Protein AF-0000000083550111 (afdb_homodimer)

pLDDT: mean 96.03, std 6.28, range [41.84, 98.88]

Foldseek 3Di:
DPQAEEEEQDPDPLVVVLCVVVPHHYDYDHQPDDLPVQLVVCVVVPHAQQVSFAVQQLNSQLRVQQVPAQHKYKGKGKWKDDPRDTFAQDPDLVVLLVLLQVQAQHKIKMWMKMWIDHRNDTDDIDIWMKIWGFHRDDSVRSSVLCVVQVVPQSPPRNSADCVPPRVNGTPDMGTDPVVNSHDPPVVVVVVCVVVPSDDD/DPQAEEEEQDPDPLVVVLCVVVPGHYDYDHQPDDLPVQLVVCVVVPHAQQVSFAVQQLNSQLRVQQVPAQHKYKGKGKWKDDPRDTFDQDPDLVVLLVLLQVQAQHKIKMWMKMWIDHRNDTDDIDIWMKIWGFHRDDSVRSSVLCVVQVVPQSPPRNSADCVPPRVNGTPDMGTDPVVNSHDPPVVVVVVCVVVPSDDD

Organism: NCBI:txid2306993

Structure (mmCIF, N/CA/C/O backbone):
data_AF-0000000083550111-model_v1
#
loop_
_entity.id
_entity.type
_entity.pdbx_description
1 polymer 'Nucleoside triphosphate pyrophosphatase'
#
loop_
_atom_site.group_PDB
_atom_site.id
_atom_site.type_symbol
_atom_site.label_atom_id
_atom_site.label_alt_id
_atom_site.label_comp_id
_atom_site.label_asym_id
_atom_site.label_entity_id
_atom_site.label_seq_id
_atom_site.pdbx_PDB_ins_code
_atom_site.Cartn_x
_atom_site.Cartn_y
_atom_site.Cartn_z
_atom_site.occupancy
_atom_site.B_iso_or_equiv
_atom_site.auth_seq_id
_atom_site.auth_comp_id
_atom_site.auth_asym_id
_atom_site.auth_atom_id
_atom_site.pdbx_PDB_model_num
ATOM 1 N N . MET A 1 1 ? 28.469 7.422 4.16 1 41.84 1 MET A N 1
ATOM 2 C CA . MET A 1 1 ? 27.922 8.617 4.793 1 41.84 1 MET A CA 1
ATOM 3 C C . MET A 1 1 ? 26.719 8.258 5.668 1 41.84 1 MET A C 1
ATOM 5 O O . MET A 1 1 ? 25.938 7.375 5.324 1 41.84 1 MET A O 1
ATOM 9 N N . ALA A 1 2 ? 26.719 8.68 6.848 1 50.91 2 ALA A N 1
ATOM 10 C CA . ALA A 1 2 ? 25.688 8.352 7.8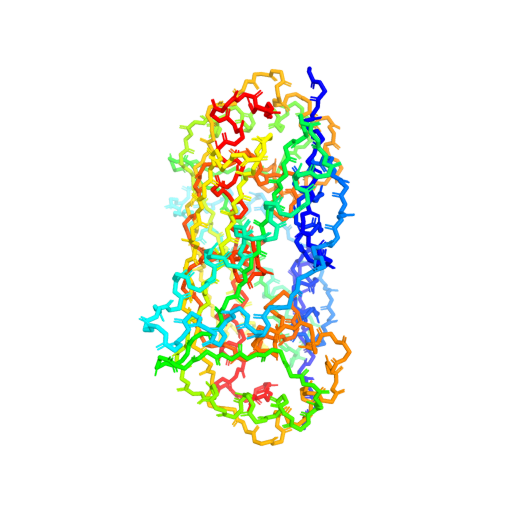2 1 50.91 2 ALA A CA 1
ATOM 11 C C . ALA A 1 2 ? 24.312 8.766 7.316 1 50.91 2 ALA A C 1
ATOM 13 O O . ALA A 1 2 ? 24.172 9.797 6.652 1 50.91 2 ALA A O 1
ATOM 14 N N . GLU A 1 3 ? 23.359 7.945 7.137 1 68.75 3 GLU A N 1
ATOM 15 C CA . GLU A 1 3 ? 22 8.266 6.738 1 68.75 3 GLU A CA 1
ATOM 16 C C . GLU A 1 3 ? 21.438 9.422 7.559 1 68.75 3 GLU A C 1
ATOM 18 O O . GLU A 1 3 ? 21.797 9.586 8.727 1 68.75 3 GLU A O 1
ATOM 23 N N . PRO A 1 4 ? 20.875 10.398 6.852 1 69.25 4 PRO A N 1
ATOM 24 C CA . PRO A 1 4 ? 20.406 11.586 7.574 1 69.25 4 PRO A CA 1
ATOM 25 C C . PRO A 1 4 ? 19.453 11.25 8.711 1 69.25 4 PRO A C 1
ATOM 27 O O . PRO A 1 4 ? 18.672 10.297 8.609 1 69.25 4 PRO A O 1
ATOM 30 N N . ASP A 1 5 ? 19.734 11.961 9.75 1 86.12 5 ASP A N 1
ATOM 31 C CA . ASP A 1 5 ? 18.781 11.938 10.859 1 86.12 5 ASP A CA 1
ATOM 32 C C . ASP A 1 5 ? 17.609 12.883 10.594 1 86.12 5 ASP A C 1
ATOM 34 O O . ASP A 1 5 ? 17.797 14.102 10.523 1 86.12 5 ASP A O 1
ATOM 38 N N . ILE A 1 6 ? 16.484 12.406 10.281 1 95.19 6 ILE A N 1
ATOM 39 C CA . ILE A 1 6 ? 15.297 13.18 9.953 1 95.19 6 ILE A CA 1
ATOM 40 C C . ILE A 1 6 ? 14.469 13.414 11.219 1 95.19 6 ILE A C 1
ATOM 42 O O . ILE A 1 6 ? 14.273 12.492 12.016 1 95.19 6 ILE A O 1
ATOM 46 N N . LEU A 1 7 ? 14.188 14.625 11.445 1 97.69 7 LEU A N 1
ATOM 47 C CA . LEU A 1 7 ? 13.211 14.961 12.484 1 97.69 7 LEU A CA 1
ATOM 48 C C . LEU A 1 7 ? 11.805 15.023 11.906 1 97.69 7 LEU A C 1
ATOM 50 O O . LEU A 1 7 ? 11.516 15.852 11.047 1 97.69 7 LEU A O 1
ATOM 54 N N . LEU A 1 8 ? 10.93 14.117 12.312 1 98.12 8 LEU A N 1
ATOM 55 C CA . LEU A 1 8 ? 9.539 14.07 11.859 1 98.12 8 LEU A CA 1
ATOM 56 C C . LEU A 1 8 ? 8.648 14.898 12.773 1 98.12 8 LEU A C 1
ATOM 58 O O . LEU A 1 8 ? 8.445 14.547 13.938 1 98.12 8 LEU A O 1
ATOM 62 N N . ALA A 1 9 ? 8.094 16 12.266 1 97.88 9 ALA A N 1
ATOM 63 C CA . ALA A 1 9 ? 7.223 16.891 13.023 1 97.88 9 ALA A CA 1
ATOM 64 C C . ALA A 1 9 ? 5.793 16.359 13.055 1 97.88 9 ALA A C 1
ATOM 66 O O . ALA A 1 9 ? 4.867 17.047 12.602 1 97.88 9 ALA A O 1
ATOM 67 N N . SER A 1 10 ? 5.59 15.18 13.531 1 95.44 10 SER A N 1
ATOM 68 C CA . SER A 1 10 ? 4.312 14.477 13.547 1 95.44 10 SER A CA 1
ATOM 69 C C . SER A 1 10 ? 4.246 13.477 14.695 1 95.44 10 SER A C 1
ATOM 71 O O . SER A 1 10 ? 5.27 12.898 15.078 1 95.44 10 SER A O 1
ATOM 73 N N . SER A 1 11 ? 3.096 13.312 15.266 1 92.19 11 SER A N 1
ATOM 74 C CA . SER A 1 11 ? 2.863 12.25 16.234 1 92.19 11 SER A CA 1
ATOM 75 C C . SER A 1 11 ? 2.291 11.008 15.57 1 92.19 11 SER A C 1
ATOM 77 O O . SER A 1 11 ? 1.971 10.023 16.234 1 92.19 11 SER A O 1
ATOM 79 N N . SER A 1 12 ? 2.131 11.078 14.258 1 93.62 12 SER A N 1
ATOM 80 C CA . SER A 1 12 ? 1.523 9.969 13.523 1 93.62 12 SER A CA 1
ATOM 81 C C . SER A 1 12 ? 2.42 8.742 13.547 1 93.62 12 SER A C 1
ATOM 83 O O . SER A 1 12 ? 3.521 8.758 12.992 1 93.62 12 SER A O 1
ATOM 85 N N . GLU A 1 13 ? 1.919 7.668 14.062 1 94.5 13 GLU A N 1
ATOM 86 C CA . GLU A 1 13 ? 2.672 6.422 14.125 1 94.5 13 GLU A CA 1
ATOM 87 C C . GLU A 1 13 ? 2.895 5.84 12.734 1 94.5 13 GLU A C 1
ATOM 89 O O . GLU A 1 13 ? 3.965 5.305 12.438 1 94.5 13 GLU A O 1
ATOM 94 N N . ILE A 1 14 ? 1.907 5.953 11.883 1 96.44 14 ILE A N 1
ATOM 95 C CA . ILE A 1 14 ? 2 5.363 10.547 1 96.44 14 ILE A CA 1
ATOM 96 C C . ILE A 1 14 ? 3.029 6.129 9.719 1 96.44 14 ILE A C 1
ATOM 98 O O . ILE A 1 14 ? 3.777 5.531 8.945 1 96.44 14 ILE A O 1
ATOM 102 N N . ARG A 1 15 ? 3.129 7.414 9.812 1 97.44 15 ARG A N 1
ATOM 103 C CA . ARG A 1 15 ? 4.133 8.188 9.094 1 97.44 15 ARG A CA 1
ATOM 104 C C . ARG A 1 15 ? 5.543 7.797 9.523 1 97.44 15 ARG A C 1
ATOM 106 O O . ARG A 1 15 ? 6.422 7.594 8.688 1 97.44 15 ARG A O 1
ATOM 113 N N . ALA A 1 16 ? 5.711 7.668 10.805 1 97.31 16 ALA A N 1
ATOM 114 C CA . ALA A 1 16 ? 7.004 7.234 11.328 1 97.31 16 ALA A CA 1
ATOM 115 C C . ALA A 1 16 ? 7.348 5.828 10.844 1 97.31 16 ALA A C 1
ATOM 117 O O . ALA A 1 16 ? 8.477 5.574 10.414 1 97.31 16 ALA A O 1
ATOM 118 N N . LYS A 1 17 ? 6.391 4.957 10.922 1 97.25 17 LYS A N 1
ATOM 119 C CA . LYS A 1 17 ? 6.594 3.57 10.508 1 97.25 17 LYS A CA 1
ATOM 120 C C . LYS A 1 17 ? 7.004 3.486 9.039 1 97.25 17 LYS A C 1
ATOM 122 O O . LYS A 1 17 ? 7.918 2.738 8.688 1 97.25 17 LYS A O 1
ATOM 127 N N . LEU A 1 18 ? 6.316 4.23 8.156 1 97.88 18 LEU A N 1
ATOM 128 C CA . LEU A 1 18 ? 6.637 4.238 6.73 1 97.88 18 LEU A CA 1
ATOM 129 C C . LEU A 1 18 ? 8.086 4.637 6.504 1 97.88 18 LEU A C 1
ATOM 131 O O . LEU A 1 18 ? 8.797 4.008 5.711 1 97.88 18 LEU A O 1
ATOM 135 N N . LEU A 1 19 ? 8.547 5.664 7.223 1 97.69 19 LEU A N 1
ATOM 136 C CA . LEU A 1 19 ? 9.906 6.164 7.074 1 97.69 19 LEU A CA 1
ATOM 137 C C . LEU A 1 19 ? 10.922 5.156 7.605 1 97.69 19 LEU A C 1
ATOM 139 O O . LEU A 1 19 ? 11.938 4.895 6.961 1 97.69 19 LEU A O 1
ATOM 143 N N . ARG A 1 20 ? 10.617 4.559 8.734 1 97.19 20 ARG A N 1
ATOM 144 C CA . ARG A 1 20 ? 11.516 3.564 9.312 1 97.19 20 ARG A CA 1
ATOM 145 C C . ARG A 1 20 ? 11.594 2.32 8.43 1 97.19 20 ARG A C 1
ATOM 147 O O . ARG A 1 20 ? 12.68 1.779 8.211 1 97.19 20 ARG A O 1
ATOM 154 N N . ASP A 1 21 ? 10.445 1.881 7.98 1 97.06 21 ASP A N 1
ATOM 155 C CA . ASP A 1 21 ? 10.406 0.717 7.102 1 97.06 21 ASP A CA 1
ATOM 156 C C . ASP A 1 21 ? 11.242 0.957 5.844 1 97.06 21 ASP A C 1
ATOM 158 O O . ASP A 1 21 ? 11.836 0.024 5.297 1 97.06 21 ASP A O 1
ATOM 162 N N . ALA A 1 22 ? 11.289 2.186 5.395 1 96.44 22 ALA A N 1
ATOM 163 C CA . ALA A 1 22 ? 12.062 2.551 4.211 1 96.44 22 ALA A CA 1
ATOM 164 C C . ALA A 1 22 ? 13.555 2.609 4.527 1 96.44 22 ALA A C 1
ATOM 166 O O . ALA A 1 22 ? 14.375 2.869 3.645 1 96.44 22 ALA A O 1
ATOM 167 N N . GLY A 1 23 ? 13.922 2.436 5.781 1 94.56 23 GLY A N 1
ATOM 168 C CA . GLY A 1 23 ? 15.32 2.357 6.164 1 94.56 23 GLY A CA 1
ATOM 169 C C . GLY A 1 23 ? 15.883 3.684 6.641 1 94.56 23 GLY A C 1
ATOM 170 O O . GLY A 1 23 ? 17.109 3.861 6.695 1 94.56 23 GLY A O 1
ATOM 171 N N . LEU A 1 24 ? 15.047 4.613 6.965 1 95.94 24 LEU A N 1
ATOM 172 C CA . LEU A 1 24 ? 15.516 5.918 7.418 1 95.94 24 LEU A CA 1
ATOM 173 C C . LEU A 1 24 ? 15.609 5.965 8.938 1 95.94 24 LEU A C 1
ATOM 175 O O . LEU A 1 24 ? 14.797 5.352 9.633 1 95.94 24 LEU A O 1
ATOM 179 N N . SER A 1 25 ? 16.594 6.645 9.383 1 94.25 25 SER A N 1
ATOM 180 C CA . SER A 1 25 ? 16.703 6.984 10.797 1 94.25 25 SER A CA 1
ATOM 181 C C . SER A 1 25 ? 15.961 8.273 11.109 1 94.25 25 SER A C 1
ATOM 183 O O . SER A 1 25 ? 16.125 9.281 10.414 1 94.25 25 SER A O 1
ATOM 185 N N . LEU A 1 26 ? 15.055 8.172 12.141 1 94.75 26 LEU A N 1
ATOM 186 C CA . LEU A 1 26 ? 14.312 9.383 12.43 1 94.75 26 LEU A CA 1
ATOM 187 C C . LEU A 1 26 ? 13.961 9.461 13.914 1 94.75 26 LEU A C 1
ATOM 189 O O . LEU A 1 26 ? 13.992 8.453 14.617 1 94.75 26 LEU A O 1
ATOM 193 N N . ARG A 1 27 ? 13.773 10.688 14.32 1 95.25 27 ARG A N 1
ATOM 194 C CA . ARG A 1 27 ? 13.141 11 15.594 1 95.25 27 ARG A CA 1
ATOM 195 C C . ARG A 1 27 ? 11.852 11.781 15.391 1 95.25 27 ARG A C 1
ATOM 197 O O . ARG A 1 27 ? 11.781 12.656 14.523 1 95.25 27 ARG A O 1
ATOM 204 N N . ALA A 1 28 ? 10.836 11.414 16.141 1 96.19 28 ALA A N 1
ATOM 205 C CA . ALA A 1 28 ? 9.555 12.102 16.016 1 96.19 28 ALA A CA 1
ATOM 206 C C . ALA A 1 28 ? 9.383 13.141 17.125 1 96.19 28 ALA A C 1
ATOM 208 O O . ALA A 1 28 ? 9.734 12.891 18.281 1 96.19 28 ALA A O 1
ATOM 209 N N . GLU A 1 29 ? 8.984 14.273 16.781 1 95.75 29 GLU A N 1
ATOM 210 C CA . GLU A 1 29 ? 8.641 15.359 17.688 1 95.75 29 GLU A CA 1
ATOM 211 C C . GLU A 1 29 ? 7.355 16.062 17.25 1 95.75 29 GLU A C 1
ATOM 213 O O . GLU A 1 29 ? 7.344 16.781 16.25 1 95.75 29 GLU A O 1
ATOM 218 N N . PRO A 1 30 ? 6.258 15.82 17.938 1 94.25 30 PRO A N 1
ATOM 219 C CA . PRO A 1 30 ? 5.004 16.469 17.547 1 94.25 30 PRO A CA 1
ATOM 220 C C . PRO A 1 30 ? 5.098 18 17.562 1 94.25 30 PRO A C 1
ATOM 222 O O . PRO A 1 30 ? 5.766 18.562 18.438 1 94.25 30 PRO A O 1
ATOM 225 N N . ALA A 1 31 ? 4.312 18.516 16.516 1 88.38 31 ALA A N 1
ATOM 226 C CA . ALA A 1 31 ? 4.219 19.969 16.453 1 88.38 31 ALA A CA 1
ATOM 227 C C . ALA A 1 31 ? 3.082 20.484 17.328 1 88.38 31 ALA A C 1
ATOM 229 O O . ALA A 1 31 ? 1.97 19.953 17.297 1 88.38 31 ALA A O 1
ATOM 230 N N . ARG A 1 32 ? 3.199 20.984 18.438 1 88.88 32 ARG A N 1
ATOM 231 C CA . ARG A 1 32 ? 2.184 21.516 19.328 1 88.88 32 ARG A CA 1
ATOM 232 C C . ARG A 1 32 ? 1.549 22.781 18.75 1 88.88 32 ARG A C 1
ATOM 234 O O . ARG A 1 32 ? 1.808 23.891 19.219 1 88.88 32 ARG A O 1
ATOM 241 N N . ILE A 1 33 ? 0.686 22.531 17.719 1 93.94 33 ILE A N 1
ATOM 242 C CA . ILE A 1 33 ? -0.039 23.656 17.141 1 93.94 33 ILE A CA 1
ATOM 243 C C . ILE A 1 33 ? -1.542 23.391 17.219 1 93.94 33 ILE A C 1
ATOM 245 O O . ILE A 1 33 ? -1.974 22.266 17.453 1 93.94 33 ILE A O 1
ATOM 249 N N . ASP A 1 34 ? -2.344 24.469 17.094 1 95.19 34 ASP A N 1
ATOM 250 C CA . ASP A 1 34 ? -3.799 24.359 17.047 1 95.19 34 ASP A CA 1
ATOM 251 C C . ASP A 1 34 ? -4.285 24.156 15.617 1 95.19 34 ASP A C 1
ATOM 253 O O . ASP A 1 34 ? -4.676 25.125 14.953 1 95.19 34 ASP A O 1
ATOM 257 N N . GLU A 1 35 ? -4.32 22.891 15.148 1 94.06 35 GLU A N 1
ATOM 258 C CA . GLU A 1 35 ? -4.633 22.562 13.758 1 94.06 35 GLU A CA 1
ATOM 259 C C . GLU A 1 35 ? -6.031 23.047 13.375 1 94.06 35 GLU A C 1
ATOM 261 O O . GLU A 1 35 ? -6.242 23.531 12.266 1 94.06 35 GLU A O 1
ATOM 266 N N . GLU A 1 36 ? -6.93 22.922 14.32 1 93 36 GLU A N 1
ATOM 267 C CA . GLU A 1 36 ? -8.312 23.297 14.055 1 93 36 GLU A CA 1
ATOM 268 C C . GLU A 1 36 ? -8.445 24.797 13.805 1 93 36 GLU A C 1
ATOM 270 O O . GLU A 1 36 ? -9.109 25.219 12.852 1 93 36 GLU A O 1
ATOM 275 N N . MET A 1 37 ? -7.84 25.516 14.625 1 95.31 37 MET A N 1
ATOM 276 C CA . MET A 1 37 ? -7.879 26.969 14.484 1 95.31 37 MET A CA 1
ATOM 277 C C . MET A 1 37 ? -7.25 27.406 13.164 1 95.31 37 MET A C 1
ATOM 279 O O . MET A 1 37 ? -7.797 28.266 12.461 1 95.31 37 MET A O 1
ATOM 283 N N . ILE A 1 38 ? -6.16 26.828 12.828 1 96.19 38 ILE A N 1
ATOM 284 C CA . ILE A 1 38 ? -5.457 27.156 11.594 1 96.19 38 ILE A CA 1
ATOM 285 C C . ILE A 1 38 ? -6.32 26.781 10.391 1 96.19 38 ILE A C 1
ATOM 287 O O . ILE A 1 38 ? -6.504 27.594 9.469 1 96.19 38 ILE A O 1
ATOM 291 N N . ARG A 1 39 ? -6.867 25.656 10.406 1 95.5 39 ARG A N 1
ATOM 292 C CA . ARG A 1 39 ? -7.73 25.172 9.336 1 95.5 39 ARG A CA 1
ATOM 293 C C . ARG A 1 39 ? -8.93 26.109 9.141 1 95.5 39 ARG A C 1
ATOM 295 O O . ARG A 1 39 ? -9.234 26.516 8.016 1 95.5 39 ARG A O 1
ATOM 302 N N . ASP A 1 40 ? -9.547 26.438 10.211 1 95.38 40 ASP A N 1
ATOM 303 C CA . ASP A 1 40 ? -10.727 27.297 10.156 1 95.38 40 ASP A CA 1
ATOM 304 C C . ASP A 1 40 ? -10.383 28.656 9.562 1 95.38 40 ASP A C 1
ATOM 306 O O . ASP A 1 40 ? -11.141 29.203 8.75 1 95.38 40 ASP A O 1
ATOM 310 N N . ALA A 1 41 ? -9.305 29.156 10.008 1 96.88 41 ALA A N 1
ATOM 311 C CA . ALA A 1 41 ? -8.867 30.453 9.492 1 96.88 41 ALA A CA 1
ATOM 312 C C . ALA A 1 41 ? -8.609 30.391 7.988 1 96.88 41 ALA A C 1
ATOM 314 O O . ALA A 1 41 ? -9.023 31.281 7.238 1 96.88 41 ALA A O 1
ATOM 315 N N . LEU A 1 42 ? -7.938 29.344 7.543 1 97.19 42 LEU A N 1
ATOM 316 C CA . LEU A 1 42 ? -7.637 29.156 6.125 1 97.19 42 LEU A CA 1
ATOM 317 C C . LEU A 1 42 ? -8.922 29.031 5.309 1 97.19 42 LEU A C 1
ATOM 319 O O . LEU A 1 42 ? -9.047 29.641 4.246 1 97.19 42 LEU A O 1
ATOM 323 N N . LEU A 1 43 ? -9.812 28.281 5.832 1 95.31 43 LEU A N 1
ATOM 324 C CA . LEU A 1 43 ? -11.078 28.078 5.137 1 95.31 43 LEU A CA 1
ATOM 325 C C . LEU A 1 43 ? -11.867 29.375 5.055 1 95.31 43 LEU A C 1
ATOM 327 O O . LEU A 1 43 ? -12.492 29.656 4.031 1 95.31 43 LEU A O 1
ATOM 331 N N . ALA A 1 44 ? -11.867 30.141 6.133 1 96.19 44 ALA A N 1
ATOM 332 C CA . ALA A 1 44 ? -12.547 31.422 6.16 1 96.19 44 ALA A CA 1
ATOM 333 C C . ALA A 1 44 ? -11.984 32.375 5.102 1 96.19 44 ALA A C 1
ATOM 335 O O . ALA A 1 44 ? -12.703 33.219 4.559 1 96.19 44 ALA A O 1
ATOM 336 N N . GLU A 1 45 ? -10.781 32.188 4.758 1 97.25 45 GLU A N 1
ATOM 337 C CA . GLU A 1 45 ? -10.109 33 3.768 1 97.25 45 GLU A CA 1
ATOM 338 C C . GLU A 1 45 ? -10.266 32.438 2.365 1 97.25 45 GLU A C 1
ATOM 340 O O . GLU A 1 45 ? -9.711 32.969 1.402 1 97.25 45 GLU A O 1
ATOM 345 N N . GLY A 1 46 ? -10.898 31.328 2.246 1 95.56 46 GLY A N 1
ATOM 346 C CA . GLY A 1 46 ? -11.203 30.734 0.949 1 95.56 46 GLY A CA 1
ATOM 347 C C . GLY A 1 46 ? -10.125 29.781 0.457 1 95.56 46 GLY A C 1
ATOM 348 O O . GLY A 1 46 ? -10.031 29.516 -0.742 1 95.56 46 GLY A O 1
ATOM 349 N N . ALA A 1 47 ? -9.312 29.312 1.385 1 96.5 47 ALA A N 1
ATOM 350 C CA . ALA A 1 47 ? -8.266 28.375 0.987 1 96.5 47 ALA A CA 1
ATOM 351 C C . ALA A 1 47 ? -8.867 27.062 0.503 1 96.5 47 ALA A C 1
ATOM 353 O O . ALA A 1 47 ? -9.844 26.562 1.078 1 96.5 47 ALA A O 1
ATOM 354 N N . ASN A 1 48 ? -8.375 26.531 -0.61 1 96.94 48 ASN A N 1
ATOM 355 C CA . ASN A 1 48 ? -8.805 25.203 -1.051 1 96.94 48 ASN A CA 1
ATOM 356 C C . ASN A 1 48 ? -8.164 24.094 -0.223 1 96.94 48 ASN A C 1
ATOM 358 O O . ASN A 1 48 ? -7.199 24.344 0.508 1 96.94 48 ASN A O 1
ATOM 362 N N . PRO A 1 49 ? -8.656 22.906 -0.277 1 97.38 49 PRO A N 1
ATOM 363 C CA . PRO A 1 49 ? -8.18 21.781 0.548 1 97.38 49 PRO A CA 1
ATOM 364 C C . PRO A 1 49 ? -6.684 21.516 0.368 1 97.38 49 PRO A C 1
ATOM 366 O O . PRO A 1 49 ? -5.992 21.188 1.335 1 97.38 49 PRO A O 1
ATOM 369 N N . ARG A 1 50 ? -6.215 21.625 -0.801 1 97.88 50 ARG A N 1
ATOM 370 C CA . ARG A 1 50 ? -4.797 21.422 -1.082 1 97.88 50 ARG A CA 1
ATOM 371 C C . ARG A 1 50 ? -3.938 22.406 -0.297 1 97.88 50 ARG A C 1
ATOM 373 O O . ARG A 1 50 ? -2.943 22.016 0.321 1 97.88 50 ARG A O 1
ATOM 380 N N . ASP A 1 51 ? -4.32 23.656 -0.299 1 98 51 ASP A N 1
ATOM 381 C CA . ASP A 1 51 ? -3.6 24.703 0.426 1 98 51 ASP A CA 1
ATOM 382 C C . ASP A 1 51 ? -3.676 24.469 1.935 1 98 51 ASP A C 1
ATOM 384 O O . ASP A 1 51 ? -2.719 24.75 2.658 1 98 51 ASP A O 1
ATOM 388 N N . VAL A 1 52 ? -4.793 24.016 2.4 1 98.25 52 VAL A N 1
ATOM 389 C CA . VAL A 1 52 ? -4.957 23.734 3.822 1 98.25 52 VAL A CA 1
ATOM 390 C C . VAL A 1 52 ? -3.959 22.672 4.254 1 98.25 52 VAL A C 1
ATOM 392 O O . VAL A 1 52 ? -3.213 22.859 5.219 1 98.25 52 VAL A O 1
ATOM 395 N N . ALA A 1 53 ? -3.902 21.562 3.5 1 98.31 53 ALA A N 1
ATOM 396 C CA . ALA A 1 53 ? -2.977 20.484 3.82 1 98.31 53 ALA A CA 1
ATOM 397 C C . ALA A 1 53 ? -1.532 20.969 3.809 1 98.31 53 ALA A C 1
ATOM 399 O O . ALA A 1 53 ? -0.767 20.688 4.734 1 98.31 53 ALA A O 1
ATOM 400 N N . ASP A 1 54 ? -1.184 21.672 2.779 1 98.69 54 ASP A N 1
ATOM 401 C CA . ASP A 1 54 ? 0.175 22.188 2.6 1 98.69 54 ASP A CA 1
ATOM 402 C C . ASP A 1 54 ? 0.568 23.125 3.736 1 98.69 54 ASP A C 1
ATOM 404 O O . ASP A 1 54 ? 1.652 23 4.309 1 98.69 54 ASP A O 1
ATOM 408 N N . THR A 1 55 ? -0.351 24.047 4.07 1 98.56 55 THR A N 1
ATOM 409 C CA . THR A 1 55 ? -0.072 25.031 5.105 1 98.56 55 THR A CA 1
ATOM 410 C C . THR A 1 55 ? 0.087 24.359 6.465 1 98.56 55 THR A C 1
ATOM 412 O O . THR A 1 55 ? 0.999 24.703 7.227 1 98.56 55 THR A O 1
ATOM 415 N N . LEU A 1 56 ? -0.731 23.469 6.77 1 98.19 56 LEU A N 1
ATOM 416 C CA . LEU A 1 56 ? -0.633 22.75 8.039 1 98.19 56 LEU A CA 1
ATOM 417 C C . LEU A 1 56 ? 0.677 21.984 8.133 1 98.19 56 LEU A C 1
ATOM 419 O O . LEU A 1 56 ? 1.347 22 9.172 1 98.19 56 LEU A O 1
ATOM 423 N N . ALA A 1 57 ? 1.052 21.266 7.051 1 98.5 57 ALA A N 1
ATOM 424 C CA . ALA A 1 57 ? 2.338 20.578 7.016 1 98.5 57 ALA A CA 1
ATOM 425 C C . ALA A 1 57 ? 3.49 21.547 7.242 1 98.5 57 ALA A C 1
ATOM 427 O O . ALA A 1 57 ? 4.406 21.266 8.023 1 98.5 57 ALA A O 1
ATOM 428 N N . GLU A 1 58 ? 3.412 22.656 6.57 1 98.62 58 GLU A N 1
ATOM 429 C CA . GLU A 1 58 ? 4.441 23.688 6.676 1 98.62 58 GLU A CA 1
ATOM 430 C C . GLU A 1 58 ? 4.559 24.203 8.109 1 98.62 58 GLU A C 1
ATOM 432 O O . GLU A 1 58 ? 5.668 24.312 8.641 1 98.62 58 GLU A O 1
ATOM 437 N N . MET A 1 59 ? 3.465 24.516 8.727 1 98.12 59 MET A N 1
ATOM 438 C CA . MET A 1 59 ? 3.463 25.094 10.07 1 98.12 59 MET A CA 1
ATOM 439 C C . MET A 1 59 ? 4.031 24.109 11.086 1 98.12 59 MET A C 1
ATOM 441 O O . MET A 1 59 ? 4.781 24.5 11.977 1 98.12 59 MET A O 1
ATOM 445 N N . LYS A 1 60 ? 3.717 22.859 10.898 1 98.19 60 LYS A N 1
ATOM 446 C CA . LYS A 1 60 ? 4.277 21.828 11.773 1 98.19 60 LYS A CA 1
ATOM 447 C C . LYS A 1 60 ? 5.793 21.75 11.633 1 98.19 60 LYS A C 1
ATOM 449 O O . LYS A 1 60 ? 6.52 21.766 12.625 1 98.19 60 LYS A O 1
ATOM 454 N N . ALA A 1 61 ? 6.254 21.672 10.422 1 98.31 61 ALA A N 1
ATOM 455 C CA . ALA A 1 61 ? 7.688 21.594 10.156 1 98.31 61 ALA A CA 1
ATOM 456 C C . ALA A 1 61 ? 8.414 22.828 10.672 1 98.31 61 ALA A C 1
ATOM 458 O O . ALA A 1 61 ? 9.477 22.719 11.289 1 98.31 61 ALA A O 1
ATOM 459 N N . ALA A 1 62 ? 7.836 24 10.43 1 97.94 62 ALA A N 1
ATOM 460 C CA . ALA A 1 62 ? 8.445 25.266 10.828 1 97.94 62 ALA A CA 1
ATOM 461 C C . ALA A 1 62 ? 8.633 25.328 12.336 1 97.94 62 ALA A C 1
ATOM 463 O O . ALA A 1 62 ? 9.703 25.703 12.828 1 97.94 62 ALA A O 1
ATOM 464 N N . LYS A 1 63 ? 7.598 24.984 13.039 1 97.31 63 LYS A N 1
ATOM 465 C CA . LYS A 1 63 ? 7.617 25.047 14.5 1 97.31 63 LYS A CA 1
ATOM 466 C C . LYS A 1 63 ? 8.711 24.172 15.078 1 97.31 63 LYS A C 1
ATOM 468 O O . LYS A 1 63 ? 9.492 24.609 15.922 1 97.31 63 LYS A O 1
ATOM 473 N N . VAL A 1 64 ? 8.805 22.938 14.633 1 97.25 64 VAL A N 1
ATOM 474 C CA . VAL A 1 64 ? 9.766 21.969 15.156 1 97.25 64 VAL A CA 1
ATOM 475 C C . VAL A 1 64 ? 11.18 22.344 14.695 1 97.25 64 VAL A C 1
ATOM 477 O O . VAL A 1 64 ? 12.133 22.234 15.469 1 97.25 64 VAL A O 1
ATOM 480 N N . SER A 1 65 ? 11.32 22.766 13.43 1 97 65 SER A N 1
ATOM 481 C CA . SER A 1 65 ? 12.609 23.156 12.875 1 97 65 SER A CA 1
ATOM 482 C C . SER A 1 65 ? 13.219 24.312 13.672 1 97 65 SER A C 1
ATOM 484 O O . SER A 1 65 ? 14.43 24.344 13.906 1 97 65 SER A O 1
ATOM 486 N N . ALA A 1 66 ? 12.422 25.281 14.094 1 96.06 66 ALA A N 1
ATOM 487 C CA . ALA A 1 66 ? 12.875 26.469 14.828 1 96.06 66 ALA A CA 1
ATOM 488 C C . ALA A 1 66 ? 13.586 26.062 16.125 1 96.06 66 ALA A C 1
ATOM 490 O O . ALA A 1 66 ? 14.523 26.734 16.562 1 96.06 66 ALA A O 1
ATOM 491 N N . ARG A 1 67 ? 13.242 24.953 16.703 1 95.12 67 ARG A N 1
ATOM 492 C CA . ARG A 1 67 ? 13.812 24.484 17.953 1 95.12 67 ARG A CA 1
ATOM 493 C C . ARG A 1 67 ? 14.984 23.531 17.719 1 95.12 67 ARG A C 1
ATOM 495 O O . ARG A 1 67 ? 15.672 23.141 18.656 1 95.12 67 ARG A O 1
ATOM 502 N N . ASN A 1 68 ? 15.18 23.203 16.484 1 95.44 68 ASN A N 1
ATOM 503 C CA . ASN A 1 68 ? 16.203 22.234 16.125 1 95.44 68 ASN A CA 1
ATOM 504 C C . ASN A 1 68 ? 17.047 22.719 14.953 1 95.44 68 ASN A C 1
ATOM 506 O O . ASN A 1 68 ? 17.047 22.094 13.883 1 95.44 68 ASN A O 1
ATOM 510 N N . PRO A 1 69 ? 17.859 23.766 15.164 1 93.62 69 PRO A N 1
ATOM 511 C CA . PRO A 1 69 ? 18.672 24.312 14.07 1 93.62 69 PRO A CA 1
ATOM 512 C C . PRO A 1 69 ? 19.609 23.281 13.445 1 93.62 69 PRO A C 1
ATOM 514 O O . PRO A 1 69 ? 20.172 22.453 14.156 1 93.62 69 PRO A O 1
ATOM 517 N N . GLY A 1 70 ? 19.641 23.234 12.086 1 93.06 70 GLY A N 1
ATOM 518 C CA . GLY A 1 70 ? 20.578 22.391 11.352 1 93.06 70 GLY A CA 1
ATOM 519 C C . GLY A 1 70 ? 20.016 21.016 11.023 1 93.06 70 GLY A C 1
ATOM 520 O O . GLY A 1 70 ? 20.547 20.312 10.18 1 93.06 70 GLY A O 1
ATOM 521 N N . VAL A 1 71 ? 18.906 20.719 11.664 1 94.88 71 VAL A N 1
ATOM 522 C CA . VAL A 1 71 ? 18.359 19.375 11.492 1 94.88 71 VAL A CA 1
ATOM 523 C C . VAL A 1 71 ? 17.281 19.391 10.414 1 94.88 71 VAL A C 1
ATOM 525 O O . VAL A 1 71 ? 16.453 20.312 10.359 1 94.88 71 VAL A O 1
ATOM 528 N N . MET A 1 72 ? 17.344 18.469 9.461 1 96.62 72 MET A N 1
ATOM 529 C CA . MET A 1 72 ? 16.281 18.312 8.477 1 96.62 72 MET A CA 1
ATOM 530 C C . MET A 1 72 ? 14.969 17.891 9.141 1 96.62 72 MET A C 1
ATOM 532 O O . MET A 1 72 ? 14.906 16.844 9.781 1 96.62 72 MET A O 1
ATOM 536 N N . THR A 1 73 ? 13.992 18.75 9.008 1 98.25 73 THR A N 1
ATOM 537 C CA . THR A 1 73 ? 12.711 18.531 9.672 1 98.25 73 THR A CA 1
ATOM 538 C C . THR A 1 73 ? 11.602 18.312 8.641 1 98.25 73 THR A C 1
ATOM 540 O O . THR A 1 73 ? 11.398 19.141 7.758 1 98.25 73 THR A O 1
ATOM 543 N N . LEU A 1 74 ? 10.922 17.172 8.758 1 98.62 74 LEU A N 1
ATOM 544 C CA . LEU A 1 74 ? 9.82 16.828 7.871 1 98.62 74 LEU A CA 1
ATOM 545 C C . LEU A 1 74 ? 8.477 17.031 8.562 1 98.62 74 LEU A C 1
ATOM 547 O O . LEU A 1 74 ? 8.219 16.453 9.617 1 98.62 74 LEU A O 1
ATOM 551 N N . GLY A 1 75 ? 7.68 17.922 8.055 1 98.56 75 GLY A N 1
ATOM 552 C CA . GLY A 1 75 ? 6.277 18.047 8.43 1 98.56 75 GLY A CA 1
ATOM 553 C C . GLY A 1 75 ? 5.332 17.422 7.43 1 98.56 75 GLY A C 1
ATOM 554 O O . GLY A 1 75 ? 5.625 17.375 6.234 1 98.56 75 GLY A O 1
ATOM 555 N N . ALA A 1 76 ? 4.164 16.969 7.918 1 98.31 76 ALA A N 1
ATOM 556 C CA . ALA A 1 76 ? 3.148 16.359 7.059 1 98.31 76 ALA A CA 1
ATOM 557 C C . ALA A 1 76 ? 1.748 16.578 7.625 1 98.31 76 ALA A C 1
ATOM 559 O O . ALA A 1 76 ? 1.583 16.781 8.828 1 98.31 76 ALA A O 1
ATOM 560 N N . ASP A 1 77 ? 0.808 16.578 6.746 1 97.75 77 ASP A N 1
ATOM 561 C CA . ASP A 1 77 ? -0.606 16.672 7.098 1 97.75 77 ASP A CA 1
ATOM 562 C C . ASP A 1 77 ? -1.482 16.094 5.988 1 97.75 77 ASP A C 1
ATOM 564 O O . ASP A 1 77 ? -1.039 15.953 4.844 1 97.75 77 ASP A O 1
ATOM 568 N N . GLN A 1 78 ? -2.586 15.68 6.363 1 98.06 78 GLN A N 1
ATOM 569 C CA . GLN A 1 78 ? -3.512 15.094 5.402 1 98.06 78 GLN A CA 1
ATOM 570 C C . GLN A 1 78 ? -4.926 15.625 5.605 1 98.06 78 GLN A C 1
ATOM 572 O O . GLN A 1 78 ? -5.41 15.703 6.734 1 98.06 78 GLN A O 1
ATOM 577 N N . VAL A 1 79 ? -5.539 15.953 4.496 1 97.81 79 VAL A N 1
ATOM 578 C CA . VAL A 1 79 ? -6.902 16.469 4.48 1 97.81 79 VAL A CA 1
ATOM 579 C C . VAL A 1 79 ? -7.801 15.547 3.662 1 97.81 79 VAL A C 1
ATOM 581 O O . VAL A 1 79 ? -7.402 15.07 2.598 1 97.81 79 VAL A O 1
ATOM 584 N N . LEU A 1 80 ? -8.961 15.234 4.227 1 98.62 80 LEU A N 1
ATOM 585 C CA . LEU A 1 80 ? -10.008 14.562 3.467 1 98.62 80 LEU A CA 1
ATOM 586 C C . LEU A 1 80 ? -11.047 15.555 2.957 1 98.62 80 LEU A C 1
ATOM 588 O O . LEU A 1 80 ? -11.57 16.359 3.73 1 98.62 80 LEU A O 1
ATOM 592 N N . GLU A 1 81 ? -11.273 15.484 1.692 1 98.31 81 GLU A N 1
ATOM 593 C CA . GLU A 1 81 ? -12.195 16.438 1.063 1 98.31 81 GLU A CA 1
ATOM 594 C C . GLU A 1 81 ? -13.297 15.703 0.303 1 98.31 81 GLU A C 1
ATOM 596 O O . GLU A 1 81 ? -13.023 14.766 -0.446 1 98.31 81 GLU A O 1
ATOM 601 N N . LEU A 1 82 ? -14.516 16.047 0.555 1 98.31 82 LEU A N 1
ATOM 602 C CA . LEU A 1 82 ? -15.68 15.602 -0.197 1 98.31 82 LEU A CA 1
ATOM 603 C C . LEU A 1 82 ? -16.516 16.797 -0.645 1 98.31 82 LEU A C 1
ATOM 605 O O . LEU A 1 82 ? -17.141 17.469 0.181 1 98.31 82 LEU A O 1
ATOM 609 N N . LYS A 1 83 ? -16.516 17.047 -1.912 1 94.75 83 LYS A N 1
ATOM 610 C CA . LYS A 1 83 ? -17.312 18.125 -2.479 1 94.75 83 LYS A CA 1
ATOM 611 C C . LYS A 1 83 ? -17.031 19.453 -1.772 1 94.75 83 LYS A C 1
ATOM 613 O O . LYS A 1 83 ? -17.953 20.156 -1.369 1 94.75 83 LYS A O 1
ATOM 618 N N . GLY A 1 84 ? -15.812 19.688 -1.523 1 91 84 GLY A N 1
ATOM 619 C CA . GLY A 1 84 ? -15.398 20.953 -0.948 1 91 84 GLY A CA 1
ATOM 620 C C . GLY A 1 84 ? -15.398 20.953 0.569 1 91 84 GLY A C 1
ATOM 621 O O . GLY A 1 84 ? -14.836 21.844 1.197 1 91 84 GLY A O 1
ATOM 622 N N . ARG A 1 85 ? -15.977 19.969 1.113 1 93.75 85 ARG A N 1
ATOM 623 C CA . ARG A 1 85 ? -16.016 19.844 2.566 1 93.75 85 ARG A CA 1
ATOM 624 C C . ARG A 1 85 ? -14.789 19.109 3.086 1 93.75 85 ARG A C 1
ATOM 626 O O . ARG A 1 85 ? -14.398 18.062 2.543 1 93.75 85 ARG A O 1
ATOM 633 N N . ILE A 1 86 ? -14.188 19.672 4.16 1 96.62 86 ILE A N 1
ATOM 634 C CA . ILE A 1 86 ? -13.047 19.031 4.816 1 96.62 86 ILE A CA 1
ATOM 635 C C . ILE A 1 86 ? -13.508 18.328 6.086 1 96.62 86 ILE A C 1
ATOM 637 O O . ILE A 1 86 ? -14.297 18.891 6.859 1 96.62 86 ILE A O 1
ATOM 641 N N . PHE A 1 87 ? -13.023 17.141 6.246 1 96.38 87 PHE A N 1
ATOM 642 C CA . PHE A 1 87 ? -13.398 16.344 7.406 1 96.38 87 PHE A CA 1
ATOM 643 C C . PHE A 1 87 ? -12.305 16.375 8.469 1 96.38 87 PHE A C 1
ATOM 645 O O . PHE A 1 87 ? -11.117 16.359 8.141 1 96.38 87 PHE A O 1
ATOM 652 N N . SER A 1 88 ? -12.688 16.453 9.727 1 94.44 88 SER A N 1
ATOM 653 C CA . SER A 1 88 ? -11.766 16.297 10.852 1 94.44 88 SER A CA 1
ATOM 654 C C . SER A 1 88 ? -11.797 14.875 11.398 1 94.44 88 SER A C 1
ATOM 656 O O . SER A 1 88 ? -12.688 14.094 11.055 1 94.44 88 SER A O 1
ATOM 658 N N . LYS A 1 89 ? -10.781 14.602 12.211 1 96.19 89 LYS A N 1
ATOM 659 C CA . LYS A 1 89 ? -10.828 13.328 12.93 1 96.19 89 LYS A CA 1
ATOM 660 C C . LYS A 1 89 ? -12.047 13.25 13.844 1 96.19 89 LYS A C 1
ATOM 662 O O . LYS A 1 89 ? -12.422 14.242 14.469 1 96.19 89 LYS A O 1
ATOM 667 N N . PRO A 1 90 ? -12.625 12.008 13.859 1 97.81 90 PRO A N 1
ATOM 668 C CA . PRO A 1 90 ? -13.805 11.883 14.727 1 97.81 90 PRO A CA 1
ATOM 669 C C . PRO A 1 90 ? -13.453 11.93 16.219 1 97.81 90 PRO A C 1
ATOM 671 O O . PRO A 1 90 ? -12.422 11.391 16.625 1 97.81 90 PRO A O 1
ATOM 674 N N . GLU A 1 91 ? -14.297 12.5 17 1 97.19 91 GLU A N 1
ATOM 675 C CA . GLU A 1 91 ? -14.094 12.57 18.438 1 97.19 91 GLU A CA 1
ATOM 676 C C . GLU A 1 91 ? -14.82 11.445 19.156 1 97.19 91 GLU A C 1
ATOM 678 O O . GLU A 1 91 ? -14.523 11.148 20.312 1 97.19 91 GLU A O 1
ATOM 683 N N . THR A 1 92 ? -15.875 10.922 18.547 1 98.44 92 THR A N 1
ATOM 684 C CA . THR A 1 92 ? -16.688 9.852 19.109 1 98.44 92 THR A CA 1
ATOM 685 C C . THR A 1 92 ? -17.031 8.812 18.047 1 98.44 92 THR A C 1
ATOM 687 O O . THR A 1 92 ? -16.953 9.094 16.859 1 98.44 92 THR A O 1
ATOM 690 N N . PRO A 1 93 ? -17.375 7.613 18.516 1 98.62 93 PRO A N 1
ATOM 691 C CA . PRO A 1 93 ? -17.828 6.613 17.547 1 98.62 93 PRO A CA 1
ATOM 692 C C . PRO A 1 93 ? -19.016 7.102 16.703 1 98.62 93 PRO A C 1
ATOM 694 O O . PRO A 1 93 ? -19.094 6.789 15.516 1 98.62 93 PRO A O 1
ATOM 697 N N . GLU A 1 94 ? -19.891 7.871 17.328 1 98.56 94 GLU A N 1
ATOM 698 C CA . GLU A 1 94 ? -21.062 8.383 16.609 1 98.56 94 GLU A CA 1
ATOM 699 C C . GLU A 1 94 ? -20.641 9.305 15.469 1 98.56 94 GLU A C 1
ATOM 701 O O . GLU A 1 94 ? -21.219 9.25 14.383 1 98.56 94 GLU A O 1
ATOM 706 N N . GLN A 1 95 ? -19.688 10.086 15.688 1 98.5 95 GLN A N 1
ATOM 707 C CA . GLN A 1 95 ? -19.188 10.961 14.641 1 98.5 95 GLN A CA 1
ATOM 708 C C . GLN A 1 95 ? -18.547 10.164 13.508 1 98.5 95 GLN A C 1
ATOM 710 O O . GLN A 1 95 ? -18.656 10.531 12.336 1 98.5 95 GLN A O 1
ATOM 715 N N . ALA A 1 96 ? -17.844 9.117 13.906 1 98.81 96 ALA A N 1
ATOM 716 C CA . ALA A 1 96 ? -17.25 8.242 12.891 1 98.81 96 ALA A CA 1
ATOM 717 C C . ALA A 1 96 ? -18.312 7.641 11.992 1 98.81 96 ALA A C 1
ATOM 719 O O . ALA A 1 96 ? -18.156 7.582 10.773 1 98.81 96 ALA A O 1
ATOM 720 N N . VAL A 1 97 ? -19.391 7.223 12.609 1 98.81 97 VAL A N 1
ATOM 721 C CA . VAL A 1 97 ? -20.516 6.668 11.867 1 98.81 97 VAL A CA 1
ATOM 722 C C . VAL A 1 97 ? -21.062 7.715 10.898 1 98.81 97 VAL A C 1
ATOM 724 O O . VAL A 1 97 ? -21.312 7.418 9.727 1 98.81 97 VAL A O 1
ATOM 727 N N . GLU A 1 98 ? -21.188 8.906 11.359 1 98.5 98 GLU A N 1
ATOM 728 C CA . GLU A 1 98 ? -21.672 9.992 10.516 1 98.5 98 GLU A CA 1
ATOM 729 C C . GLU A 1 98 ? -20.719 10.234 9.336 1 98.5 98 GLU A C 1
ATOM 731 O O . GLU A 1 98 ? -21.172 10.438 8.211 1 98.5 98 GLU A O 1
ATOM 736 N N . HIS A 1 99 ? -19.453 10.266 9.617 1 98.62 99 HIS A N 1
ATOM 737 C CA . HIS A 1 99 ? -18.469 10.445 8.562 1 98.62 99 HIS A CA 1
ATOM 738 C C . HIS A 1 99 ? -18.594 9.367 7.492 1 98.62 99 HIS A C 1
ATOM 740 O O . HIS A 1 99 ? -18.672 9.68 6.301 1 98.62 99 HIS A O 1
ATOM 746 N N . LEU A 1 100 ? -18.672 8.117 7.945 1 98.75 100 LEU A N 1
ATOM 747 C CA . LEU A 1 100 ? -18.719 7 7.004 1 98.75 100 LEU A CA 1
ATOM 748 C C . LEU A 1 100 ? -20.031 7.008 6.211 1 98.75 100 LEU A C 1
ATOM 750 O O . LEU A 1 100 ? -20.047 6.637 5.035 1 98.75 100 LEU A O 1
ATOM 754 N N . HIS A 1 101 ? -21.078 7.484 6.828 1 98.62 101 HIS A N 1
ATOM 755 C CA . HIS A 1 101 ? -22.344 7.652 6.098 1 98.62 101 HIS A CA 1
ATOM 756 C C . HIS A 1 101 ? -22.203 8.695 4.992 1 98.62 101 HIS A C 1
ATOM 758 O O . HIS A 1 101 ? -22.688 8.5 3.879 1 98.62 101 HIS A O 1
ATOM 764 N N . ALA A 1 102 ? -21.562 9.727 5.336 1 98.56 102 ALA A N 1
ATOM 765 C CA . ALA A 1 102 ? -21.391 10.805 4.367 1 98.56 102 ALA A CA 1
ATOM 766 C C . ALA A 1 102 ? -20.531 10.344 3.186 1 98.56 102 ALA A C 1
ATOM 768 O O . ALA A 1 102 ? -20.75 10.789 2.053 1 98.56 102 ALA A O 1
ATOM 769 N N . LEU A 1 103 ? -19.625 9.453 3.41 1 98.69 103 LEU A N 1
ATOM 770 C CA . LEU A 1 103 ? -18.672 9 2.395 1 98.69 103 LEU A CA 1
ATOM 771 C C . LEU A 1 103 ? -19.234 7.816 1.615 1 98.69 103 LEU A C 1
ATOM 773 O O . LEU A 1 103 ? -18.781 7.523 0.508 1 98.69 103 LEU A O 1
ATOM 777 N N . SER A 1 104 ? -20.234 7.184 2.143 1 98.69 104 SER A N 1
ATOM 778 C CA . SER A 1 104 ? -20.812 5.961 1.582 1 98.69 104 SER A CA 1
ATOM 779 C C . SER A 1 104 ? -21.312 6.188 0.159 1 98.69 104 SER A C 1
ATOM 781 O O . SER A 1 104 ? -22.062 7.129 -0.098 1 98.69 104 SER A O 1
ATOM 783 N N . GLY A 1 105 ? -20.828 5.355 -0.762 1 98.38 105 GLY A N 1
ATOM 784 C CA . GLY A 1 105 ? -21.281 5.391 -2.143 1 98.38 105 GLY A CA 1
ATOM 785 C C . GLY A 1 105 ? -20.703 6.555 -2.93 1 98.38 105 GLY A C 1
ATOM 786 O O . GLY A 1 105 ? -21.172 6.852 -4.035 1 98.38 105 GLY A O 1
ATOM 787 N N . ARG A 1 106 ? -19.703 7.219 -2.424 1 98.69 106 ARG A N 1
ATOM 788 C CA . ARG A 1 106 ? -19.188 8.422 -3.061 1 98.69 106 ARG A CA 1
ATOM 789 C C . ARG A 1 106 ? -17.672 8.336 -3.23 1 98.69 106 ARG A C 1
ATOM 791 O O . ARG A 1 106 ? -17.016 7.457 -2.662 1 98.69 106 ARG A O 1
ATOM 798 N N . THR A 1 107 ? -17.172 9.148 -4.113 1 98.81 107 THR A N 1
ATOM 799 C CA . THR A 1 107 ? -15.734 9.344 -4.27 1 98.81 107 THR A CA 1
ATOM 800 C C . THR A 1 107 ? -15.273 10.594 -3.523 1 98.81 107 THR A C 1
ATOM 802 O O . THR A 1 107 ? -15.867 11.664 -3.674 1 98.81 107 THR A O 1
ATOM 805 N N . HIS A 1 108 ? -14.32 10.438 -2.684 1 98.88 108 HIS A N 1
ATOM 806 C CA . HIS A 1 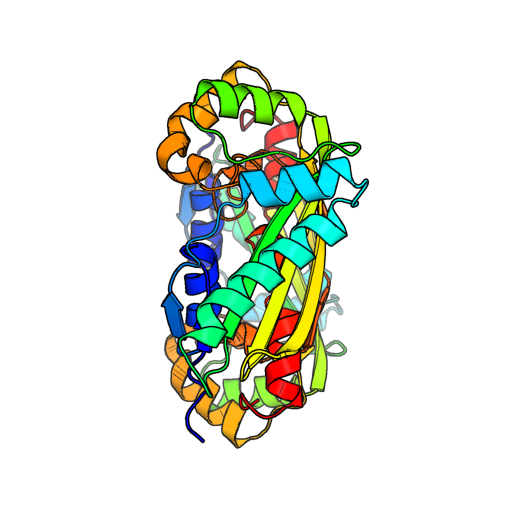108 ? -13.688 11.555 -1.993 1 98.88 108 HIS A CA 1
ATOM 807 C C . HIS A 1 108 ? -12.195 11.617 -2.281 1 98.88 108 HIS A C 1
ATOM 809 O O . HIS A 1 108 ? -11.656 10.75 -2.971 1 98.88 108 HIS A O 1
ATOM 815 N N . ARG A 1 109 ? -11.547 12.664 -1.807 1 98.69 109 ARG A N 1
ATOM 816 C CA . ARG A 1 109 ? -10.125 12.852 -2.068 1 98.69 109 ARG A CA 1
ATOM 817 C C . ARG A 1 109 ? -9.336 12.961 -0.767 1 98.69 109 ARG A C 1
ATOM 819 O O . ARG A 1 109 ? -9.797 13.594 0.189 1 98.69 109 ARG A O 1
ATOM 826 N N . LEU A 1 110 ? -8.242 12.344 -0.755 1 98.75 110 LEU A N 1
ATOM 827 C CA . LEU A 1 110 ? -7.223 12.602 0.258 1 98.75 110 LEU A CA 1
ATOM 828 C C . LEU A 1 110 ? -6.082 13.438 -0.315 1 98.75 110 LEU A C 1
ATOM 830 O O . LEU A 1 110 ? -5.555 13.133 -1.386 1 98.75 110 LEU A O 1
ATOM 834 N N . LEU A 1 111 ? -5.773 14.523 0.326 1 98.69 111 LEU A N 1
ATOM 835 C CA . LEU A 1 111 ? -4.609 15.352 0.03 1 98.69 111 LEU A CA 1
ATOM 836 C C . LEU A 1 111 ? -3.557 15.219 1.123 1 98.69 111 LEU A C 1
ATOM 838 O O . LEU A 1 111 ? -3.785 15.633 2.264 1 98.69 111 LEU A O 1
ATOM 842 N N . SER A 1 112 ? -2.428 14.617 0.811 1 98.62 112 SER A N 1
ATOM 843 C CA . SER A 1 112 ? -1.339 14.406 1.759 1 98.62 112 SER A CA 1
ATOM 844 C C . SER A 1 112 ? -0.146 15.305 1.438 1 98.62 112 SER A C 1
ATOM 846 O O . SER A 1 112 ? 0.499 15.133 0.4 1 98.62 112 SER A O 1
ATOM 848 N N . ALA A 1 113 ? 0.144 16.172 2.344 1 98.75 113 ALA A N 1
ATOM 849 C CA . ALA A 1 113 ? 1.214 17.141 2.133 1 98.75 113 ALA A CA 1
ATOM 850 C C . ALA A 1 113 ? 2.441 16.797 2.971 1 98.75 113 ALA A C 1
ATOM 852 O O . ALA A 1 113 ? 2.318 16.25 4.066 1 98.75 113 ALA A O 1
ATOM 853 N N . ALA A 1 114 ? 3.578 17.078 2.434 1 98.88 114 ALA A N 1
ATOM 854 C CA . ALA A 1 114 ? 4.859 16.984 3.129 1 98.88 114 ALA A CA 1
ATOM 855 C C . ALA A 1 114 ? 5.742 18.188 2.826 1 98.88 114 ALA A C 1
ATOM 857 O O . ALA A 1 114 ? 5.82 18.641 1.68 1 98.88 114 ALA A O 1
ATOM 858 N N . VAL A 1 115 ? 6.328 18.719 3.836 1 98.81 115 VAL A N 1
ATOM 859 C CA . VAL A 1 115 ? 7.227 19.859 3.709 1 98.81 115 VAL A CA 1
ATOM 860 C C . VAL A 1 115 ? 8.5 19.609 4.516 1 98.81 115 VAL A C 1
ATOM 862 O O . VAL A 1 115 ? 8.438 19.156 5.66 1 98.81 115 VAL A O 1
ATOM 865 N N . VAL A 1 116 ? 9.617 19.875 3.934 1 98.62 116 VAL A N 1
ATOM 866 C CA . VAL A 1 116 ? 10.891 19.75 4.645 1 98.62 116 VAL A CA 1
ATOM 867 C C . VAL A 1 116 ? 11.453 21.141 4.949 1 98.62 116 VAL A C 1
ATOM 869 O O . VAL A 1 116 ? 11.484 22.016 4.074 1 98.62 116 VAL A O 1
ATOM 872 N N . PHE A 1 117 ? 11.844 21.297 6.168 1 98.12 117 PHE A N 1
ATOM 873 C CA . PHE A 1 117 ? 12.492 22.516 6.617 1 98.12 117 PHE A CA 1
ATOM 874 C C . PHE A 1 117 ? 13.938 22.25 7.023 1 98.12 117 PHE A C 1
ATOM 876 O O . PHE A 1 117 ? 14.25 21.172 7.531 1 98.12 117 PHE A O 1
ATOM 883 N N . ARG A 1 118 ? 14.68 23.172 6.746 1 94.88 118 ARG A N 1
ATOM 884 C CA . ARG A 1 118 ? 16 23.266 7.363 1 94.88 118 ARG A CA 1
ATOM 885 C C . ARG A 1 118 ? 16.312 24.703 7.758 1 94.88 118 ARG A C 1
ATOM 887 O O . ARG A 1 118 ? 16.109 25.625 6.961 1 94.88 118 ARG A O 1
ATOM 894 N N . ASP A 1 119 ? 16.719 24.891 8.977 1 93.12 119 ASP A N 1
ATOM 895 C CA . ASP A 1 119 ? 17.094 26.203 9.508 1 93.12 119 ASP A CA 1
ATOM 896 C C . ASP A 1 119 ? 16 27.234 9.258 1 93.12 119 ASP A C 1
ATOM 898 O O . ASP A 1 119 ? 16.281 28.328 8.758 1 93.12 119 ASP A O 1
ATOM 902 N N . GLY A 1 120 ? 14.828 26.766 9.492 1 89.75 120 GLY A N 1
ATOM 903 C CA . GLY A 1 120 ? 13.688 27.656 9.477 1 89.75 120 GLY A CA 1
ATOM 904 C C . GLY A 1 120 ? 13.219 28 8.07 1 89.75 120 GLY A C 1
ATOM 905 O O . GLY A 1 120 ? 12.336 28.844 7.887 1 89.75 120 GLY A O 1
ATOM 906 N N . THR A 1 121 ? 13.75 27.375 7.062 1 96.06 121 THR A N 1
ATOM 907 C CA . THR A 1 121 ? 13.367 27.609 5.676 1 96.06 121 THR A CA 1
ATOM 908 C C . THR A 1 121 ? 12.859 26.328 5.027 1 96.06 121 THR A C 1
ATOM 910 O O . THR A 1 121 ? 13.453 25.266 5.203 1 96.06 121 THR A O 1
ATOM 913 N N . PRO A 1 122 ? 11.703 26.469 4.328 1 98.31 122 PRO A N 1
ATOM 914 C CA . PRO A 1 122 ? 11.289 25.281 3.568 1 98.31 122 PRO A CA 1
ATOM 915 C C . PRO A 1 122 ? 12.211 24.984 2.389 1 98.31 122 PRO A C 1
ATOM 917 O O . PRO A 1 122 ? 12.531 25.891 1.606 1 98.31 122 PRO A O 1
ATOM 920 N N . ILE A 1 123 ? 12.617 23.734 2.219 1 97.94 123 ILE A N 1
ATOM 921 C CA . ILE A 1 123 ? 13.578 23.422 1.164 1 97.94 123 ILE A CA 1
ATOM 922 C C . ILE A 1 123 ? 12.969 22.406 0.206 1 97.94 123 ILE A C 1
ATOM 924 O O . ILE A 1 123 ? 13.547 22.109 -0.849 1 97.94 123 ILE A O 1
ATOM 928 N N . TRP A 1 124 ? 11.766 21.875 0.508 1 98.62 124 TRP A N 1
ATOM 929 C CA . TRP A 1 124 ? 11.047 20.953 -0.357 1 98.62 124 TRP A CA 1
ATOM 930 C C . TRP A 1 124 ? 9.586 20.828 0.073 1 98.62 124 TRP A C 1
ATOM 932 O O . TRP A 1 124 ? 9.273 20.953 1.259 1 98.62 124 TRP A O 1
ATOM 942 N N . ARG A 1 125 ? 8.703 20.656 -0.816 1 98.69 125 ARG A N 1
ATOM 943 C CA . ARG A 1 125 ? 7.301 20.375 -0.515 1 98.69 125 ARG A CA 1
ATOM 944 C C . ARG A 1 125 ? 6.664 19.516 -1.601 1 98.69 125 ARG A C 1
ATOM 946 O O . ARG A 1 125 ? 7.105 19.531 -2.752 1 98.69 125 ARG A O 1
ATOM 953 N N . HIS A 1 126 ? 5.703 18.797 -1.254 1 98.81 126 HIS A N 1
ATOM 954 C CA . HIS A 1 126 ? 4.926 17.953 -2.16 1 98.81 126 HIS A CA 1
ATOM 955 C C . HIS A 1 126 ? 3.531 17.688 -1.605 1 98.81 126 HIS A C 1
ATOM 957 O O . HIS A 1 126 ? 3.365 17.5 -0.397 1 98.81 126 HIS A O 1
ATOM 963 N N . VAL A 1 127 ? 2.535 17.734 -2.486 1 98.81 127 VAL A N 1
ATOM 964 C CA . VAL A 1 127 ? 1.188 17.328 -2.111 1 98.81 127 VAL A CA 1
ATOM 965 C C . VAL A 1 127 ? 0.724 16.188 -3.029 1 98.81 127 VAL A C 1
ATOM 967 O O . VAL A 1 127 ? 0.659 16.359 -4.25 1 98.81 127 VAL A O 1
ATOM 970 N N . GLY A 1 128 ? 0.528 15.023 -2.43 1 98.44 128 GLY A N 1
ATOM 971 C CA . GLY A 1 128 ? -0.079 13.922 -3.154 1 98.44 128 GLY A CA 1
ATOM 972 C C . GLY A 1 128 ? -1.593 13.898 -3.053 1 98.44 128 GLY A C 1
ATOM 973 O O . GLY A 1 128 ? -2.156 14.305 -2.033 1 98.44 128 GLY A O 1
ATOM 974 N N . GLU A 1 129 ? -2.203 13.461 -4.145 1 98.25 129 GLU A N 1
ATOM 975 C CA . GLU A 1 129 ? -3.658 13.344 -4.172 1 98.25 129 GLU A CA 1
ATOM 976 C C . GLU A 1 129 ? -4.094 11.93 -4.539 1 98.25 129 GLU A C 1
ATOM 978 O O . GLU A 1 129 ? -3.52 11.312 -5.438 1 98.25 129 GLU A O 1
ATOM 983 N N . VAL A 1 130 ? -5.074 11.438 -3.766 1 98.62 130 VAL A N 1
ATOM 984 C CA . VAL A 1 130 ? -5.656 10.125 -4.027 1 98.62 130 VAL A CA 1
ATOM 985 C C . VAL A 1 130 ? -7.18 10.242 -4.07 1 98.62 130 VAL A C 1
ATOM 987 O O . VAL A 1 130 ? -7.781 10.938 -3.248 1 98.62 130 VAL A O 1
ATOM 990 N N . ARG A 1 131 ? -7.793 9.578 -4.984 1 98.75 131 ARG A N 1
ATOM 991 C CA . ARG A 1 131 ? -9.25 9.469 -5.066 1 98.75 131 ARG A CA 1
ATOM 992 C C . ARG A 1 131 ? -9.711 8.078 -4.637 1 98.75 131 ARG A C 1
ATOM 994 O O . ARG A 1 131 ? -9.219 7.07 -5.141 1 98.75 131 ARG A O 1
ATOM 1001 N N . LEU A 1 132 ? -10.617 8.039 -3.713 1 98.81 132 LEU A N 1
ATOM 1002 C CA . LEU A 1 132 ? -11.141 6.785 -3.172 1 98.81 132 LEU A CA 1
ATOM 1003 C C . LEU A 1 132 ? -12.656 6.723 -3.309 1 98.81 132 LEU A C 1
ATOM 1005 O O . LEU A 1 132 ? -13.352 7.68 -2.975 1 98.81 132 LEU A O 1
ATOM 1009 N N . THR A 1 133 ? -13.148 5.645 -3.822 1 98.88 133 THR A N 1
ATOM 1010 C CA . THR A 1 133 ? -14.586 5.422 -3.961 1 98.88 133 THR A CA 1
ATOM 1011 C C . THR A 1 133 ? -15.062 4.34 -2.996 1 98.88 133 THR A C 1
ATOM 1013 O O . THR A 1 133 ? -14.539 3.225 -2.998 1 98.88 133 THR A O 1
ATOM 1016 N N . MET A 1 134 ? -16.016 4.695 -2.174 1 98.69 134 MET A N 1
ATOM 1017 C CA . MET A 1 134 ? -16.562 3.717 -1.241 1 98.69 134 MET A CA 1
ATOM 1018 C C . MET A 1 134 ? -17.75 2.99 -1.858 1 98.69 134 MET A C 1
ATOM 1020 O O . MET A 1 134 ? -18.484 3.559 -2.68 1 98.69 134 MET A O 1
ATOM 1024 N N . HIS A 1 135 ? -17.906 1.742 -1.428 1 98.31 135 HIS A N 1
ATOM 1025 C CA . HIS A 1 135 ? -19.172 1.071 -1.671 1 98.31 135 HIS A CA 1
ATOM 1026 C C . HIS A 1 135 ? -20.328 1.822 -1.015 1 98.31 135 HIS A C 1
ATOM 1028 O O . HIS A 1 135 ? -20.109 2.695 -0.171 1 98.31 135 HIS A O 1
ATOM 1034 N N . ARG A 1 136 ? -21.594 1.566 -1.565 1 98.06 136 ARG A N 1
ATOM 1035 C CA . ARG A 1 136 ? -22.734 1.908 -0.725 1 98.06 136 ARG A CA 1
ATOM 1036 C C . ARG A 1 136 ? -22.781 1.022 0.516 1 98.06 136 ARG A C 1
ATOM 1038 O O . ARG A 1 136 ? -23.047 -0.177 0.418 1 98.06 136 ARG A O 1
ATOM 1045 N N . LEU A 1 137 ? -22.516 1.58 1.688 1 97.88 137 LEU A N 1
ATOM 1046 C CA . LEU A 1 137 ? -22.359 0.83 2.93 1 97.88 137 LEU A CA 1
A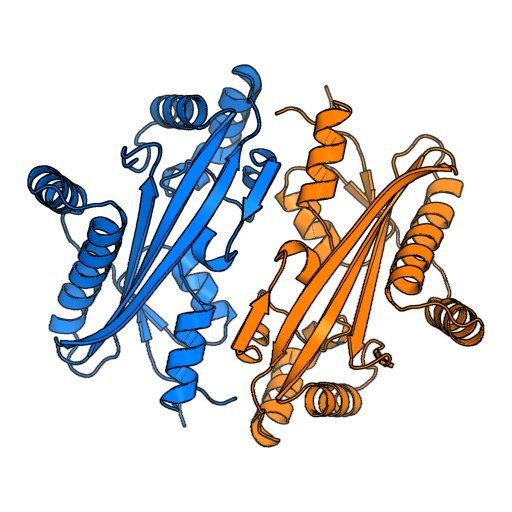TOM 1047 C C . LEU A 1 137 ? -23.688 0.744 3.672 1 97.88 137 LEU A C 1
ATOM 1049 O O . LEU A 1 137 ? -24.453 1.718 3.715 1 97.88 137 LEU A O 1
ATOM 1053 N N . SER A 1 138 ? -23.984 -0.36 4.207 1 96.81 138 SER A N 1
ATOM 1054 C CA . SER A 1 138 ? -25.172 -0.491 5.027 1 96.81 138 SER A CA 1
ATOM 1055 C C . SER A 1 138 ? -24.953 0.1 6.418 1 96.81 138 SER A C 1
ATOM 1057 O O . SER A 1 138 ? -23.828 0.148 6.91 1 96.81 138 SER A O 1
ATOM 1059 N N . ASP A 1 139 ? -26.016 0.477 7.098 1 97.25 139 ASP A N 1
ATOM 1060 C CA . ASP A 1 139 ? -25.938 1.015 8.453 1 97.25 139 ASP A CA 1
ATOM 1061 C C . ASP A 1 139 ? -25.328 -0.005 9.414 1 97.25 139 ASP A C 1
ATOM 1063 O O . ASP A 1 139 ? -24.484 0.344 10.25 1 97.25 139 ASP A O 1
ATOM 1067 N N . GLY A 1 140 ? -25.828 -1.229 9.242 1 96.62 140 GLY A N 1
ATOM 1068 C CA . GLY A 1 140 ? -25.312 -2.287 10.102 1 96.62 140 GLY A CA 1
ATOM 1069 C C . GLY A 1 140 ? -23.812 -2.504 9.953 1 96.62 140 GLY A C 1
ATOM 1070 O O . GLY A 1 140 ? -23.109 -2.65 10.953 1 96.62 140 GLY A O 1
ATOM 1071 N N . PHE A 1 141 ? -23.344 -2.486 8.742 1 96.56 141 PHE A N 1
ATOM 1072 C CA . PHE A 1 141 ? -21.906 -2.668 8.508 1 96.56 141 PHE A CA 1
ATOM 1073 C C . PHE A 1 141 ? -21.125 -1.512 9.109 1 96.56 141 PHE A C 1
ATOM 1075 O O . PHE A 1 141 ? -20.109 -1.728 9.781 1 96.56 141 PHE A O 1
ATOM 1082 N N . ILE A 1 142 ? -21.562 -0.267 8.875 1 98.19 142 ILE A N 1
ATOM 1083 C CA . ILE A 1 142 ? -20.875 0.915 9.383 1 98.19 142 ILE A CA 1
ATOM 1084 C C . ILE A 1 142 ? -20.75 0.831 10.898 1 98.19 142 ILE A C 1
ATOM 1086 O O . ILE A 1 142 ? -19.672 1.05 11.453 1 98.19 142 ILE A O 1
ATOM 1090 N N . GLN A 1 143 ? -21.828 0.46 11.539 1 98.19 143 GLN A N 1
ATOM 1091 C CA . GLN A 1 143 ? -21.828 0.355 12.992 1 98.19 143 GLN A CA 1
ATOM 1092 C C . GLN A 1 143 ? -20.844 -0.706 13.469 1 98.19 143 GLN A C 1
ATOM 1094 O O . GLN A 1 143 ? -20.062 -0.462 14.391 1 98.19 143 GLN A O 1
ATOM 1099 N N . ASP A 1 144 ? -20.875 -1.862 12.867 1 97.06 144 ASP A N 1
ATOM 1100 C CA . ASP A 1 144 ? -19.984 -2.953 13.234 1 97.06 144 ASP A CA 1
ATOM 1101 C C . ASP A 1 144 ? -18.516 -2.562 13.023 1 97.06 144 ASP A C 1
ATOM 1103 O O . ASP A 1 144 ? -17.672 -2.832 13.875 1 97.06 144 ASP A O 1
ATOM 1107 N N . TYR A 1 145 ? -18.281 -1.986 11.883 1 98.06 145 TYR A N 1
ATOM 1108 C CA . TYR A 1 145 ? -16.938 -1.573 11.523 1 98.06 145 TYR A CA 1
ATOM 1109 C C . TYR A 1 145 ? -16.375 -0.578 12.539 1 98.06 145 TYR A C 1
ATOM 1111 O O . TYR A 1 145 ? -15.25 -0.731 13.016 1 98.06 145 TYR A O 1
ATOM 1119 N N . VAL A 1 146 ? -17.188 0.466 12.852 1 98.69 146 VAL A N 1
ATOM 1120 C CA . VAL A 1 146 ? -16.734 1.497 13.781 1 98.69 146 VAL A CA 1
ATOM 1121 C C . VAL A 1 146 ? -16.516 0.882 15.164 1 98.69 146 VAL A C 1
ATOM 1123 O O . VAL A 1 146 ? -15.492 1.146 15.805 1 98.69 146 VAL A O 1
ATOM 1126 N N . ASN A 1 147 ? -17.391 0.027 15.547 1 98.25 147 ASN A N 1
ATOM 1127 C CA . ASN A 1 147 ? -17.25 -0.613 16.844 1 98.25 147 ASN A CA 1
ATOM 1128 C C . ASN A 1 147 ? -15.984 -1.453 16.938 1 98.25 147 ASN A C 1
ATOM 1130 O O . ASN A 1 147 ? -15.266 -1.398 17.938 1 98.25 147 ASN A O 1
ATOM 1134 N N . GLN A 1 148 ? -15.727 -2.158 15.906 1 97.12 148 GLN A N 1
ATOM 1135 C CA . GLN A 1 148 ? -14.602 -3.096 15.883 1 97.12 148 GLN A CA 1
ATOM 1136 C C . GLN A 1 148 ? -13.273 -2.359 15.75 1 97.12 148 GLN A C 1
ATOM 1138 O O . GLN A 1 148 ? -12.258 -2.812 16.281 1 97.12 148 GLN A O 1
ATOM 1143 N N . ASN A 1 149 ? -13.312 -1.146 15.109 1 98.25 149 ASN A N 1
ATOM 1144 C CA . ASN A 1 149 ? -12.047 -0.523 14.719 1 98.25 149 ASN A CA 1
ATOM 1145 C C . ASN A 1 149 ? -11.844 0.817 15.422 1 98.25 149 ASN A C 1
ATOM 1147 O O . ASN A 1 149 ? -10.891 1.536 15.125 1 98.25 149 ASN A O 1
ATOM 1151 N N . TRP A 1 150 ? -12.617 1.177 16.391 1 98.62 150 TRP A N 1
ATOM 1152 C CA . TRP A 1 150 ? -12.664 2.521 16.953 1 98.62 150 TRP A CA 1
ATOM 1153 C C . TRP A 1 150 ? -11.289 2.965 17.422 1 98.62 150 TRP A C 1
ATOM 1155 O O . TRP A 1 150 ? -10.836 4.062 17.094 1 98.62 150 TRP A O 1
ATOM 1165 N N . GLU A 1 151 ? -10.562 2.113 18.125 1 97.81 151 GLU A N 1
ATOM 1166 C CA . GLU A 1 151 ? -9.297 2.49 18.734 1 97.81 151 GLU A CA 1
ATOM 1167 C C . GLU A 1 151 ? -8.25 2.828 17.672 1 97.81 151 GLU A C 1
ATOM 1169 O O . GLU A 1 151 ? -7.328 3.605 17.922 1 97.81 151 GLU A O 1
ATOM 1174 N N . ASN A 1 152 ? -8.477 2.34 16.453 1 96.88 152 ASN A N 1
ATOM 1175 C CA . ASN A 1 152 ? -7.523 2.566 15.367 1 96.88 152 ASN A CA 1
ATOM 1176 C C . ASN A 1 152 ? -7.965 3.711 14.461 1 96.88 152 ASN A C 1
ATOM 1178 O O . ASN A 1 152 ? -7.152 4.555 14.086 1 96.88 152 ASN A O 1
ATOM 1182 N N . ILE A 1 153 ? -9.266 3.775 14.219 1 98 153 ILE A N 1
ATOM 1183 C CA . ILE A 1 153 ? -9.727 4.664 13.156 1 98 153 ILE A CA 1
ATOM 1184 C C . ILE A 1 153 ? -9.953 6.066 13.727 1 98 153 ILE A C 1
ATOM 1186 O O . ILE A 1 153 ? -10.094 7.031 12.969 1 98 153 ILE A O 1
ATOM 1190 N N . ARG A 1 154 ? -9.945 6.219 15.055 1 97.5 154 ARG A N 1
ATOM 1191 C CA . ARG A 1 154 ? -10.188 7.527 15.656 1 97.5 154 ARG A CA 1
ATOM 1192 C C . ARG A 1 154 ? -9.039 8.484 15.359 1 97.5 154 ARG A C 1
ATOM 1194 O O . ARG A 1 154 ? -9.172 9.695 15.523 1 97.5 154 ARG A O 1
ATOM 1201 N N . TRP A 1 155 ? -7.93 7.996 14.805 1 95.25 155 TRP A N 1
ATOM 1202 C CA . TRP A 1 155 ? -6.742 8.797 14.523 1 95.25 155 TRP A CA 1
ATOM 1203 C C . TRP A 1 155 ? -6.613 9.062 13.031 1 95.25 155 TRP A C 1
ATOM 1205 O O . TRP A 1 155 ? -5.59 9.586 12.57 1 95.25 155 TRP A O 1
ATOM 1215 N N . SER A 1 156 ? -7.668 8.766 12.25 1 96.19 156 SER A N 1
ATOM 1216 C CA . SER A 1 156 ? -7.664 8.945 10.805 1 96.19 156 SER A CA 1
ATOM 1217 C C . SER A 1 156 ? -8.797 9.867 10.359 1 96.19 156 SER A C 1
ATOM 1219 O O . SER A 1 156 ? -9.945 9.703 10.797 1 96.19 156 SER A O 1
ATOM 1221 N N . VAL A 1 157 ? -8.516 10.789 9.5 1 95.12 157 VAL A N 1
ATOM 1222 C CA . VAL A 1 157 ? -9.5 11.773 9.062 1 95.12 157 VAL A CA 1
ATOM 1223 C C . VAL A 1 157 ? -10.609 11.078 8.281 1 95.12 157 VAL A C 1
ATOM 1225 O O . VAL A 1 157 ? -11.75 11.547 8.258 1 95.12 157 VAL A O 1
ATOM 1228 N N . GLY A 1 158 ? -10.43 9.914 7.727 1 96.5 158 GLY A N 1
ATOM 1229 C CA . GLY A 1 158 ? -11.43 9.234 6.918 1 96.5 158 GLY A CA 1
ATOM 1230 C C . GLY A 1 158 ? -12.156 8.133 7.668 1 96.5 158 GLY A C 1
ATOM 1231 O O . GLY A 1 158 ? -13.062 7.5 7.129 1 96.5 158 GLY A O 1
ATOM 1232 N N . CYS A 1 159 ? -11.758 7.934 8.953 1 98.38 159 CYS A N 1
ATOM 1233 C CA . CYS A 1 159 ? -12.297 6.852 9.766 1 98.38 159 CYS A CA 1
ATOM 1234 C C . CYS A 1 159 ? -12.055 5.5 9.102 1 98.38 159 CYS A C 1
ATOM 1236 O O . CYS A 1 159 ? -12.938 4.645 9.094 1 98.38 159 CYS A O 1
ATOM 1238 N N . TYR A 1 160 ? -10.922 5.355 8.508 1 98.5 160 TYR A N 1
ATOM 1239 C CA . TYR A 1 160 ? -10.531 4.086 7.906 1 98.5 160 TYR A CA 1
ATOM 1240 C C . TYR A 1 160 ? -9.016 3.959 7.832 1 98.5 160 TYR A C 1
ATOM 1242 O O . TYR A 1 160 ? -8.305 4.965 7.867 1 98.5 160 TYR A O 1
ATOM 1250 N N . ARG A 1 161 ? -8.625 2.732 7.805 1 97.62 161 ARG A N 1
ATOM 1251 C CA . ARG A 1 161 ? -7.242 2.355 7.512 1 97.62 161 ARG A CA 1
ATOM 1252 C C . ARG A 1 161 ? -7.172 1.396 6.332 1 97.62 161 ARG A C 1
ATOM 1254 O O . ARG A 1 161 ? -7.582 0.238 6.441 1 97.62 161 ARG A O 1
ATOM 1261 N N . LEU A 1 162 ? -6.617 1.953 5.18 1 97.94 162 LEU A N 1
ATOM 1262 C CA . LEU A 1 162 ? -6.586 1.174 3.949 1 97.94 162 LEU A CA 1
ATOM 1263 C C . LEU A 1 162 ? -5.75 -0.089 4.125 1 97.94 162 LEU A C 1
ATOM 1265 O O . LEU A 1 162 ? -6.043 -1.122 3.518 1 97.94 162 LEU A O 1
ATOM 1269 N N . GLU A 1 163 ? -4.68 -0.053 4.965 1 96.69 163 GLU A N 1
ATOM 1270 C CA . GLU A 1 163 ? -3.756 -1.16 5.188 1 96.69 163 GLU A CA 1
ATOM 1271 C C . GLU A 1 163 ? -4.395 -2.246 6.051 1 96.69 163 GLU A C 1
ATOM 1273 O O . GLU A 1 163 ? -3.805 -3.311 6.25 1 96.69 163 GLU A O 1
ATOM 1278 N N . ALA A 1 164 ? -5.586 -1.98 6.586 1 97.31 164 ALA A N 1
ATOM 1279 C CA . ALA A 1 164 ? -6.309 -2.902 7.457 1 97.31 164 ALA A CA 1
ATOM 1280 C C . ALA A 1 164 ? -7.723 -3.148 6.941 1 97.31 164 ALA A C 1
ATOM 1282 O O . ALA A 1 164 ? -7.941 -3.254 5.73 1 97.31 164 ALA A O 1
ATOM 1283 N N . GLU A 1 165 ? -8.672 -3.365 7.824 1 97.12 165 GLU A N 1
ATOM 1284 C CA . GLU A 1 165 ? -10.016 -3.754 7.426 1 97.12 165 GLU A CA 1
ATOM 1285 C C . GLU A 1 165 ? -10.688 -2.656 6.605 1 97.12 165 GLU A C 1
ATOM 1287 O O . GLU A 1 165 ? -11.656 -2.916 5.887 1 97.12 165 GLU A O 1
ATOM 1292 N N . GLY A 1 166 ? -10.141 -1.429 6.676 1 97.88 166 GLY A N 1
ATOM 1293 C CA . GLY A 1 166 ? -10.719 -0.314 5.945 1 97.88 166 GLY A CA 1
ATOM 1294 C C . GLY A 1 166 ? -10.734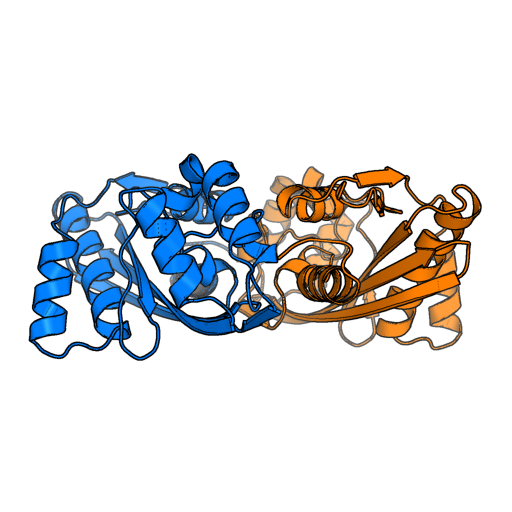 -0.523 4.441 1 97.88 166 GLY A C 1
ATOM 1295 O O . GLY A 1 166 ? -11.508 0.115 3.727 1 97.88 166 GLY A O 1
ATOM 1296 N N . VAL A 1 167 ? -9.867 -1.389 3.949 1 98.12 167 VAL A N 1
ATOM 1297 C CA . VAL A 1 167 ? -9.789 -1.653 2.518 1 98.12 167 VAL A CA 1
ATOM 1298 C C . VAL A 1 167 ? -11.125 -2.195 2.018 1 98.12 167 VAL A C 1
ATOM 1300 O O . VAL A 1 167 ? -11.492 -1.993 0.858 1 98.12 167 VAL A O 1
ATOM 1303 N N . ARG A 1 168 ? -11.969 -2.791 2.848 1 96.81 168 ARG A N 1
ATOM 1304 C CA . ARG A 1 168 ? -13.258 -3.377 2.479 1 96.81 168 ARG A CA 1
ATOM 1305 C C . ARG A 1 168 ? -14.273 -2.295 2.129 1 96.81 168 ARG A C 1
ATOM 1307 O O . ARG A 1 168 ? -15.297 -2.578 1.508 1 96.81 168 ARG A O 1
ATOM 1314 N N . LEU A 1 169 ? -13.984 -1.126 2.602 1 98.25 169 LEU A N 1
ATOM 1315 C CA . LEU A 1 169 ? -14.93 -0.032 2.395 1 98.25 169 LEU A CA 1
ATOM 1316 C C . LEU A 1 169 ? -14.906 0.433 0.943 1 98.25 169 LEU A C 1
ATOM 1318 O O . LEU A 1 169 ? -15.844 1.103 0.49 1 98.25 169 LEU A O 1
ATOM 1322 N N . PHE A 1 170 ? -13.867 0.038 0.18 1 98.56 170 PHE A N 1
ATOM 1323 C CA . PHE A 1 170 ? -13.609 0.755 -1.063 1 98.56 170 PHE A CA 1
ATOM 1324 C C . PHE A 1 170 ? -13.844 -0.148 -2.268 1 98.56 170 PHE A C 1
ATOM 1326 O O . PHE A 1 170 ? -13.5 -1.331 -2.242 1 98.56 170 PHE A O 1
ATOM 1333 N N . SER A 1 171 ? -14.391 0.469 -3.328 1 98.25 171 SER A N 1
ATOM 1334 C CA . SER A 1 171 ? -14.531 -0.196 -4.617 1 98.25 171 SER A CA 1
ATOM 1335 C C . SER A 1 171 ? -13.414 0.216 -5.578 1 98.25 171 SER A C 1
ATOM 1337 O O . SER A 1 171 ? -13.133 -0.489 -6.547 1 98.25 171 SER A O 1
ATOM 1339 N N . ALA A 1 172 ? -12.836 1.344 -5.27 1 98.56 172 ALA A N 1
ATOM 1340 C CA . ALA A 1 172 ? -11.758 1.833 -6.129 1 98.56 172 ALA A CA 1
ATOM 1341 C C . ALA A 1 172 ? -10.828 2.768 -5.363 1 98.56 172 ALA A C 1
ATOM 1343 O O . ALA A 1 172 ? -11.273 3.527 -4.5 1 98.56 172 ALA A O 1
ATOM 1344 N N . VAL A 1 173 ? -9.586 2.693 -5.637 1 98.56 173 VAL A N 1
ATOM 1345 C CA . VAL A 1 173 ? -8.539 3.586 -5.137 1 98.56 173 VAL A CA 1
ATOM 1346 C C . VAL A 1 173 ? -7.648 4.031 -6.293 1 98.56 173 VAL A C 1
ATOM 1348 O O . VAL A 1 173 ? -7.043 3.201 -6.973 1 98.56 173 VAL A O 1
ATOM 1351 N N . GLU A 1 174 ? -7.605 5.27 -6.57 1 98.19 174 GLU A N 1
ATOM 1352 C CA . GLU A 1 174 ? -6.781 5.828 -7.637 1 98.19 174 GLU A CA 1
ATOM 1353 C C . GLU A 1 174 ? -5.727 6.781 -7.078 1 98.19 174 GLU A C 1
ATOM 1355 O O . GLU A 1 174 ? -6.031 7.926 -6.742 1 98.19 174 GLU A O 1
ATOM 1360 N N . GLY A 1 175 ? -4.492 6.375 -7.102 1 97.56 175 GLY A N 1
ATOM 1361 C CA . GLY A 1 175 ? -3.398 7.168 -6.57 1 97.56 175 GLY A CA 1
ATOM 1362 C C . GLY A 1 175 ? -2.395 6.352 -5.781 1 97.56 175 GLY A C 1
ATOM 1363 O O . GLY A 1 175 ? -2.439 5.117 -5.801 1 97.56 175 GLY A O 1
ATOM 1364 N N . ASP A 1 176 ? -1.554 7.066 -5.109 1 97.19 176 ASP A N 1
ATOM 1365 C CA . ASP A 1 176 ? -0.414 6.484 -4.406 1 97.19 176 ASP A CA 1
ATOM 1366 C C . ASP A 1 176 ? -0.827 5.949 -3.037 1 97.19 176 ASP A C 1
ATOM 1368 O O . ASP A 1 176 ? -1.431 6.668 -2.24 1 97.19 176 ASP A O 1
ATOM 1372 N N . TYR A 1 177 ? -0.478 4.707 -2.77 1 98.31 177 TYR A N 1
ATOM 1373 C CA . TYR A 1 177 ? -0.836 4.02 -1.534 1 98.31 177 TYR A CA 1
ATOM 1374 C C . TYR A 1 177 ? -0.274 4.75 -0.32 1 98.31 177 TYR A C 1
ATOM 1376 O O . TYR A 1 177 ? -0.973 4.938 0.679 1 98.31 177 TYR A O 1
ATOM 1384 N N . PHE A 1 178 ? 0.954 5.191 -0.369 1 98.44 178 PHE A N 1
ATOM 1385 C CA . PHE A 1 178 ? 1.599 5.824 0.775 1 98.44 178 PHE A CA 1
ATOM 1386 C C . PHE A 1 178 ? 0.942 7.164 1.096 1 98.44 178 PHE A C 1
ATOM 1388 O O . PHE A 1 178 ? 0.869 7.562 2.26 1 98.44 178 PHE A O 1
ATOM 1395 N N . SER A 1 179 ? 0.446 7.793 0.056 1 98.25 179 SER A N 1
ATOM 1396 C CA . SER A 1 179 ? -0.303 9.031 0.266 1 98.25 179 SER A CA 1
ATOM 1397 C C . SER A 1 179 ? -1.609 8.766 1.007 1 98.25 179 SER A C 1
ATOM 1399 O O . SER A 1 179 ? -2.061 9.594 1.798 1 98.25 179 SER A O 1
ATOM 1401 N N . VAL A 1 180 ? -2.205 7.637 0.731 1 98.56 180 VAL A N 1
ATOM 1402 C CA . VAL A 1 180 ? -3.412 7.277 1.469 1 98.56 180 VAL A CA 1
ATOM 1403 C C . VAL A 1 180 ? -3.09 7.145 2.955 1 98.56 180 VAL A C 1
ATOM 1405 O O . VAL A 1 180 ? -3.865 7.586 3.807 1 98.56 180 VAL A O 1
ATOM 1408 N N . LEU A 1 181 ? -1.915 6.57 3.211 1 97.94 181 LEU A N 1
ATOM 1409 C CA . LEU A 1 181 ? -1.545 6.328 4.602 1 97.94 181 LEU A CA 1
ATOM 1410 C C . LEU A 1 181 ? -1.142 7.625 5.289 1 97.94 181 LEU A C 1
ATOM 1412 O O . LEU A 1 181 ? -1.118 7.699 6.52 1 97.94 181 LEU A O 1
ATOM 1416 N N . GLY A 1 182 ? -0.697 8.586 4.484 1 97.38 182 GLY A N 1
ATOM 1417 C CA . GLY A 1 182 ? -0.503 9.883 5.117 1 97.38 182 GLY A CA 1
ATOM 1418 C C . GLY A 1 182 ? 0.827 10.523 4.77 1 97.38 182 GLY A C 1
ATOM 1419 O O . GLY A 1 182 ? 1.185 11.562 5.328 1 97.38 182 GLY A O 1
ATOM 1420 N N . LEU A 1 183 ? 1.554 9.891 3.861 1 98.38 183 LEU A N 1
ATOM 1421 C CA . LEU A 1 183 ? 2.865 10.43 3.514 1 98.38 183 LEU A CA 1
ATOM 1422 C C . LEU A 1 183 ? 3.205 10.133 2.057 1 98.38 183 LEU A C 1
ATOM 1424 O O . LEU A 1 183 ? 3.244 8.969 1.648 1 98.38 183 LEU A O 1
ATOM 1428 N N . PRO A 1 184 ? 3.365 11.219 1.235 1 98.44 184 PRO A N 1
ATOM 1429 C CA . PRO A 1 184 ? 3.922 10.969 -0.096 1 98.44 184 PRO A CA 1
ATOM 1430 C C . PRO A 1 184 ? 5.363 10.461 -0.047 1 98.44 184 PRO A C 1
ATOM 1432 O O . PRO A 1 184 ? 6.289 11.203 -0.389 1 98.44 184 PRO A O 1
ATOM 1435 N N . LEU A 1 185 ? 5.535 9.25 0.223 1 98.62 185 LEU A N 1
ATOM 1436 C CA . LEU A 1 185 ? 6.816 8.641 0.576 1 98.62 185 LEU A CA 1
ATOM 1437 C C . LEU A 1 185 ? 7.766 8.641 -0.618 1 98.62 185 LEU A C 1
ATOM 1439 O O . LEU A 1 185 ? 8.922 9.039 -0.496 1 98.62 185 LEU A O 1
ATOM 1443 N N . LEU A 1 186 ? 7.262 8.188 -1.771 1 98.5 186 LEU A N 1
ATOM 1444 C CA . LEU A 1 186 ? 8.141 8 -2.918 1 98.5 186 LEU A CA 1
ATOM 1445 C C . LEU A 1 186 ? 8.703 9.336 -3.398 1 98.5 186 LEU A C 1
ATOM 1447 O O . LEU A 1 186 ? 9.914 9.461 -3.605 1 98.5 186 LEU A O 1
ATOM 1451 N N . PRO A 1 187 ? 7.832 10.367 -3.523 1 98.62 187 PRO A N 1
ATOM 1452 C CA . PRO A 1 187 ? 8.383 11.68 -3.854 1 98.62 187 PRO A CA 1
ATOM 1453 C C . PRO A 1 187 ? 9.43 12.156 -2.848 1 98.62 187 PRO A C 1
ATOM 1455 O O . PRO A 1 187 ? 10.438 12.75 -3.236 1 98.62 187 PRO A O 1
ATOM 1458 N N . PHE A 1 188 ? 9.227 11.891 -1.614 1 98.56 188 PHE A N 1
ATOM 1459 C CA . PHE A 1 188 ? 10.18 12.289 -0.583 1 98.56 188 PHE A CA 1
ATOM 1460 C C . PHE A 1 188 ? 11.5 11.555 -0.747 1 98.56 188 PHE A C 1
ATOM 1462 O O . PHE A 1 188 ? 12.57 12.172 -0.741 1 98.56 188 PHE A O 1
ATOM 1469 N N . LEU A 1 189 ? 11.461 10.266 -0.936 1 97.62 189 LEU A N 1
ATOM 1470 C CA . LEU A 1 189 ? 12.664 9.461 -1.121 1 97.62 189 LEU A CA 1
ATOM 1471 C C . LEU A 1 189 ? 13.406 9.875 -2.383 1 97.62 189 LEU A C 1
ATOM 1473 O O . LEU A 1 189 ? 14.641 9.922 -2.396 1 97.62 189 LEU A O 1
ATOM 1477 N N . ASN A 1 190 ? 12.648 10.125 -3.482 1 98.12 190 ASN A N 1
ATOM 1478 C CA . ASN A 1 190 ? 13.258 10.609 -4.715 1 98.12 190 ASN A CA 1
ATOM 1479 C C . ASN A 1 190 ? 14.039 11.906 -4.484 1 98.12 190 ASN A C 1
ATOM 1481 O O . ASN A 1 190 ? 15.141 12.07 -5 1 98.12 190 ASN A O 1
ATOM 1485 N N . TRP A 1 191 ? 13.438 12.773 -3.715 1 97.88 191 TRP A N 1
ATOM 1486 C CA . TRP A 1 191 ? 14.094 14.039 -3.402 1 97.88 191 TRP A CA 1
ATOM 1487 C C . TRP A 1 191 ? 15.367 13.812 -2.602 1 97.88 191 TRP A C 1
ATOM 1489 O O . TRP A 1 191 ? 16.406 14.406 -2.898 1 97.88 191 TRP A O 1
ATOM 1499 N N . LEU A 1 192 ? 15.328 12.961 -1.549 1 96.75 192 LEU A N 1
ATOM 1500 C CA . LEU A 1 192 ? 16.516 12.633 -0.763 1 96.75 192 LEU A CA 1
ATOM 1501 C C . LEU A 1 192 ? 17.609 12.047 -1.65 1 96.75 192 LEU A C 1
ATOM 1503 O O . LEU A 1 192 ? 18.781 12.344 -1.465 1 96.75 192 LEU A O 1
ATOM 1507 N N . HIS A 1 193 ? 17.156 11.211 -2.598 1 94.75 193 HIS A N 1
ATOM 1508 C CA . HIS A 1 193 ? 18.094 10.578 -3.521 1 94.75 193 HIS A CA 1
ATOM 1509 C C . HIS A 1 193 ? 18.797 11.609 -4.395 1 94.75 193 HIS A C 1
ATOM 1511 O O . HIS A 1 193 ? 20.016 11.586 -4.523 1 94.75 193 HIS A O 1
ATOM 1517 N N . ILE A 1 194 ? 18.062 12.523 -4.977 1 94.94 194 ILE A N 1
ATOM 1518 C CA . ILE A 1 194 ? 18.594 13.555 -5.871 1 94.94 194 ILE A CA 1
ATOM 1519 C C . ILE A 1 194 ? 19.578 14.438 -5.113 1 94.94 194 ILE A C 1
ATOM 1521 O O . ILE A 1 194 ? 20.609 14.836 -5.66 1 94.94 194 ILE A O 1
ATOM 1525 N N . ARG A 1 195 ? 19.391 14.648 -3.842 1 93.88 195 ARG A N 1
ATOM 1526 C CA . ARG A 1 195 ? 20.25 15.492 -3.01 1 93.88 195 ARG A CA 1
ATOM 1527 C C . ARG A 1 195 ? 21.484 14.734 -2.543 1 93.88 195 ARG A C 1
ATOM 1529 O O . ARG A 1 195 ? 22.438 15.336 -2.033 1 93.88 195 ARG A O 1
ATOM 1536 N N . GLY A 1 196 ? 21.359 13.43 -2.568 1 92.06 196 GLY A N 1
ATOM 1537 C CA . GLY A 1 196 ? 22.453 12.594 -2.125 1 92.06 196 GLY A CA 1
ATOM 1538 C C . GLY A 1 196 ? 22.406 12.266 -0.647 1 92.06 196 GLY A C 1
ATOM 1539 O O . GLY A 1 196 ? 23.406 11.844 -0.06 1 92.06 196 GLY A O 1
ATOM 1540 N N . ASP A 1 197 ? 21.219 12.461 -0.029 1 92.12 197 ASP A N 1
ATOM 1541 C CA . ASP A 1 197 ? 21.062 12.188 1.396 1 92.12 197 ASP A CA 1
ATOM 1542 C C . ASP A 1 197 ? 20.938 10.695 1.662 1 92.12 197 ASP A C 1
ATOM 1544 O O . ASP A 1 197 ? 21.203 10.234 2.775 1 92.12 197 ASP A O 1
ATOM 1548 N N . ILE A 1 198 ? 20.469 9.992 0.651 1 88.81 198 ILE A N 1
ATOM 1549 C CA . ILE A 1 198 ? 20.422 8.539 0.756 1 88.81 198 ILE A CA 1
ATOM 1550 C C . ILE A 1 198 ? 21.094 7.914 -0.468 1 88.81 198 ILE A C 1
ATOM 1552 O O . ILE A 1 198 ? 21.172 8.539 -1.528 1 88.81 198 ILE A O 1
ATOM 1556 N N . ARG A 1 199 ? 21.703 6.777 -0.144 1 81.31 199 ARG A N 1
ATOM 1557 C CA . ARG A 1 199 ? 22.375 6.059 -1.229 1 81.31 199 ARG A CA 1
ATOM 1558 C C . ARG A 1 199 ? 21.406 5.121 -1.938 1 81.31 199 ARG A C 1
ATOM 1560 O O . ARG A 1 199 ? 20.484 4.586 -1.315 1 81.31 199 ARG A O 1
ATOM 1567 N N . THR A 1 200 ? 21.5 5.18 -3.293 1 82.12 200 THR A N 1
ATOM 1568 C CA . THR A 1 200 ? 20.859 4.141 -4.086 1 82.12 200 THR A CA 1
ATOM 1569 C C . THR A 1 200 ? 21.797 3.607 -5.152 1 82.12 200 THR A C 1
ATOM 1571 O O . THR A 1 200 ? 22.75 4.293 -5.551 1 82.12 200 THR A O 1
ATOM 1574 N N . MET B 1 1 ? -24 -13.336 9.047 1 42.16 1 MET B N 1
ATOM 1575 C CA . MET B 1 1 ? -23.5 -14.461 8.258 1 42.16 1 MET B CA 1
ATOM 1576 C C . MET B 1 1 ? -22 -14.648 8.469 1 42.16 1 MET B C 1
ATOM 1578 O O . MET B 1 1 ? -21.266 -13.664 8.594 1 42.16 1 MET B O 1
ATOM 1582 N N . ALA B 1 2 ? -21.625 -15.797 8.797 1 51.12 2 ALA B N 1
ATOM 1583 C CA . ALA B 1 2 ? -20.219 -16.094 9.117 1 51.12 2 ALA B CA 1
ATOM 1584 C C . ALA B 1 2 ? -19.312 -15.734 7.945 1 51.12 2 ALA B C 1
ATOM 1586 O O . ALA B 1 2 ? -19.688 -15.883 6.785 1 51.12 2 ALA B O 1
ATOM 1587 N N . GLU B 1 3 ? -18.344 -14.906 8.039 1 69.12 3 GLU B N 1
ATOM 1588 C CA . GLU B 1 3 ? -17.375 -14.586 7.004 1 69.12 3 GLU B CA 1
ATOM 1589 C C . GLU B 1 3 ? -16.812 -15.852 6.367 1 69.12 3 GLU B C 1
ATOM 1591 O O . GLU B 1 3 ? -16.688 -16.875 7.031 1 69.12 3 GLU B O 1
ATOM 1596 N N . PRO B 1 4 ? -16.797 -15.859 5.039 1 70.12 4 PRO B N 1
ATOM 1597 C CA . PRO B 1 4 ? -16.344 -17.078 4.375 1 70.12 4 PRO B CA 1
ATOM 1598 C C . PRO B 1 4 ? -14.961 -17.531 4.844 1 70.12 4 PRO B C 1
ATOM 1600 O O . PRO B 1 4 ? -14.109 -16.688 5.152 1 70.12 4 PRO B O 1
ATOM 1603 N N . ASP B 1 5 ? -14.945 -18.797 5.008 1 86 5 ASP B N 1
ATOM 1604 C CA . ASP B 1 5 ? -13.648 -19.422 5.234 1 86 5 ASP B CA 1
ATOM 1605 C C . ASP B 1 5 ? -12.906 -19.641 3.918 1 86 5 ASP B C 1
ATOM 1607 O O . ASP B 1 5 ? -13.352 -20.422 3.072 1 86 5 ASP B O 1
ATOM 1611 N N . ILE B 1 6 ? -11.922 -18.906 3.633 1 95.25 6 ILE B N 1
ATOM 1612 C CA . ILE B 1 6 ? -11.156 -18.953 2.395 1 95.25 6 ILE B CA 1
ATOM 1613 C C . ILE B 1 6 ? -9.93 -19.859 2.582 1 95.25 6 ILE B C 1
ATOM 1615 O O . ILE B 1 6 ? -9.242 -19.766 3.602 1 95.25 6 ILE B O 1
ATOM 1619 N N . LEU B 1 7 ? -9.812 -20.781 1.72 1 97.69 7 LEU B N 1
ATOM 1620 C CA . LEU B 1 7 ? -8.578 -21.547 1.649 1 97.69 7 LEU B CA 1
ATOM 1621 C C . LEU B 1 7 ? -7.59 -20.891 0.687 1 97.69 7 LEU B C 1
ATOM 1623 O O . LEU B 1 7 ? -7.867 -20.781 -0.509 1 97.69 7 LEU B O 1
ATOM 1627 N N . LEU B 1 8 ? -6.477 -20.422 1.189 1 98.12 8 LEU B N 1
ATOM 1628 C CA . LEU B 1 8 ? -5.434 -19.797 0.383 1 98.12 8 LEU B CA 1
ATOM 1629 C C . LEU B 1 8 ? -4.414 -20.828 -0.079 1 98.12 8 LEU B C 1
ATOM 1631 O O . LEU B 1 8 ? -3.668 -21.375 0.735 1 98.12 8 LEU B O 1
ATOM 1635 N N . ALA B 1 9 ? -4.355 -21.109 -1.383 1 97.94 9 ALA B N 1
ATOM 1636 C CA . ALA B 1 9 ? -3.434 -22.078 -1.962 1 97.94 9 ALA B CA 1
ATOM 1637 C C . ALA B 1 9 ? -2.053 -21.469 -2.176 1 97.94 9 ALA B C 1
ATOM 1639 O O . ALA B 1 9 ? -1.556 -21.422 -3.305 1 97.94 9 ALA B O 1
ATOM 1640 N N . SER B 1 10 ? -1.438 -20.969 -1.141 1 95.38 10 SER B N 1
ATOM 1641 C CA . SER B 1 10 ? -0.162 -20.266 -1.17 1 95.38 10 SER B CA 1
ATOM 1642 C C . SER B 1 10 ? 0.576 -20.391 0.157 1 95.38 10 SER B C 1
ATOM 1644 O O . SER B 1 10 ? -0.05 -20.484 1.216 1 95.38 10 SER B O 1
ATOM 1646 N N . SER B 1 11 ? 1.863 -20.453 0.095 1 92.12 11 SER B N 1
ATOM 1647 C CA . SER B 1 11 ? 2.691 -20.406 1.295 1 92.12 11 SER B CA 1
ATOM 1648 C C . SER B 1 11 ? 3.156 -18.969 1.573 1 92.12 11 SER B C 1
ATOM 1650 O O . SER B 1 11 ? 3.918 -18.734 2.514 1 92.12 11 SER B O 1
ATOM 1652 N N . SER B 1 12 ? 2.727 -18.047 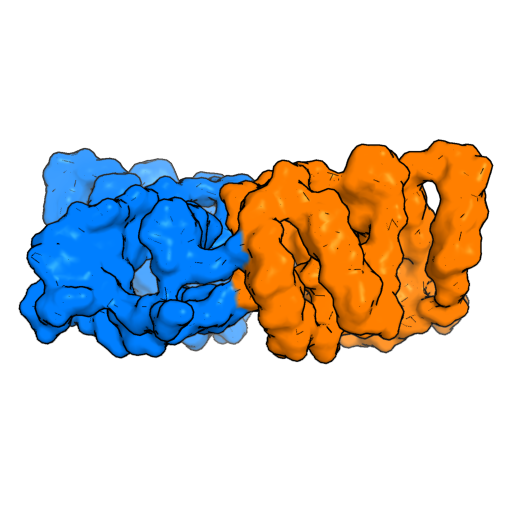0.717 1 93.56 12 SER B N 1
ATOM 1653 C CA . SER B 1 12 ? 3.172 -16.656 0.849 1 93.56 12 SER B CA 1
ATOM 1654 C C . SER B 1 12 ? 2.623 -16.031 2.119 1 93.56 12 SER B C 1
ATOM 1656 O O . SER B 1 12 ? 1.41 -15.859 2.264 1 93.56 12 SER B O 1
ATOM 1658 N N . GLU B 1 13 ? 3.488 -15.586 2.965 1 94.44 13 GLU B N 1
ATOM 1659 C CA . GLU B 1 13 ? 3.086 -14.938 4.211 1 94.44 13 GLU B CA 1
ATOM 1660 C C . GLU B 1 13 ? 2.412 -13.594 3.939 1 94.44 13 GLU B C 1
ATOM 1662 O O . GLU B 1 13 ? 1.444 -13.234 4.613 1 94.44 13 GLU B O 1
ATOM 1667 N N . ILE B 1 14 ? 2.91 -12.859 2.967 1 96.38 14 ILE B N 1
ATOM 1668 C CA . ILE B 1 14 ? 2.379 -11.531 2.684 1 96.38 14 ILE B CA 1
ATOM 1669 C C . ILE B 1 14 ? 0.967 -11.656 2.111 1 96.38 14 ILE B C 1
ATOM 1671 O O . ILE B 1 14 ? 0.093 -10.844 2.424 1 96.38 14 ILE B O 1
ATOM 1675 N N . ARG B 1 15 ? 0.666 -12.609 1.297 1 97.44 15 ARG B N 1
ATOM 1676 C CA . ARG B 1 15 ? -0.679 -12.805 0.766 1 97.44 15 ARG B CA 1
ATOM 1677 C C . ARG B 1 15 ? -1.667 -13.125 1.882 1 97.44 15 ARG B C 1
ATOM 1679 O O . ARG B 1 15 ? -2.76 -12.555 1.934 1 97.44 15 ARG B O 1
ATOM 1686 N N . ALA B 1 16 ? -1.257 -13.984 2.756 1 97.31 16 ALA B N 1
ATOM 1687 C CA . ALA B 1 16 ? -2.096 -14.312 3.904 1 97.31 16 ALA B CA 1
ATOM 1688 C C . ALA B 1 16 ? -2.332 -13.094 4.785 1 97.31 16 ALA B C 1
ATOM 1690 O O . ALA B 1 16 ? -3.461 -12.828 5.203 1 97.31 16 ALA B O 1
ATOM 1691 N N . LYS B 1 17 ? -1.275 -12.375 5.035 1 97.19 17 LYS B N 1
ATOM 1692 C CA . LYS B 1 17 ? -1.357 -11.188 5.879 1 97.19 17 LYS B CA 1
ATOM 1693 C C . LYS B 1 17 ? -2.326 -10.164 5.297 1 97.19 17 LYS B C 1
ATOM 1695 O O . LYS B 1 17 ? -3.137 -9.586 6.023 1 97.19 17 LYS B O 1
ATOM 1700 N N . LEU B 1 18 ? -2.24 -9.898 3.982 1 97.94 18 LEU B N 1
ATOM 1701 C CA . LEU B 1 18 ? -3.129 -8.945 3.316 1 97.94 18 LEU B CA 1
ATOM 1702 C C . LEU B 1 18 ? -4.59 -9.336 3.52 1 97.94 18 LEU B C 1
ATOM 1704 O O . LEU B 1 18 ? -5.426 -8.484 3.828 1 97.94 18 LEU B O 1
ATOM 1708 N N . LEU B 1 19 ? -4.887 -10.617 3.393 1 97.62 19 LEU B N 1
ATOM 1709 C CA . LEU B 1 19 ? -6.254 -11.117 3.527 1 97.62 19 LEU B CA 1
ATOM 1710 C C . LEU B 1 19 ? -6.73 -11.008 4.973 1 97.62 19 LEU B C 1
ATOM 1712 O O . LEU B 1 19 ? -7.852 -10.57 5.23 1 97.62 19 LEU B O 1
ATOM 1716 N N . ARG B 1 20 ? -5.863 -11.359 5.891 1 97.12 20 ARG B N 1
ATOM 1717 C CA . ARG B 1 20 ? -6.219 -11.281 7.305 1 97.12 20 ARG B CA 1
ATOM 1718 C C . ARG B 1 20 ? -6.422 -9.828 7.734 1 97.12 20 ARG B C 1
ATOM 1720 O O . ARG B 1 20 ? -7.367 -9.516 8.461 1 97.12 20 ARG B O 1
ATOM 1727 N N . ASP B 1 21 ? -5.504 -8.984 7.309 1 97.06 21 ASP B N 1
ATOM 1728 C CA . ASP B 1 21 ? -5.621 -7.566 7.633 1 97.06 21 ASP B CA 1
ATOM 1729 C C . ASP B 1 21 ? -6.938 -6.988 7.113 1 97.06 21 ASP B C 1
ATOM 1731 O O . ASP B 1 21 ? -7.508 -6.082 7.727 1 97.06 21 ASP B O 1
ATOM 1735 N N . ALA B 1 22 ? -7.414 -7.516 6.008 1 96.38 22 ALA B N 1
ATOM 1736 C CA . ALA B 1 22 ? -8.672 -7.066 5.418 1 96.38 22 ALA B CA 1
ATOM 1737 C C . ALA B 1 22 ? -9.867 -7.625 6.188 1 96.38 22 ALA B C 1
ATOM 1739 O O . ALA B 1 22 ? -11.016 -7.332 5.852 1 96.38 22 ALA B O 1
ATOM 1740 N N . GLY B 1 23 ? -9.625 -8.461 7.168 1 94.5 23 GLY B N 1
ATOM 1741 C CA . GLY B 1 23 ? -10.688 -8.961 8.031 1 94.5 23 GLY B CA 1
ATOM 1742 C C . GLY B 1 23 ? -11.242 -10.297 7.59 1 94.5 23 GLY B C 1
ATOM 1743 O O . GLY B 1 23 ? -12.328 -10.695 8.008 1 94.5 23 GLY B O 1
ATOM 1744 N N . LEU B 1 24 ? -10.539 -11 6.746 1 95.88 24 LEU B N 1
ATOM 1745 C CA . LEU B 1 24 ? -11.016 -12.289 6.27 1 95.88 24 LEU B CA 1
ATOM 1746 C C . LEU B 1 24 ? -10.469 -13.43 7.121 1 95.88 24 LEU B C 1
ATOM 1748 O O . LEU B 1 24 ? -9.336 -13.352 7.602 1 95.88 24 LEU B O 1
ATOM 1752 N N . SER B 1 25 ? -11.273 -14.391 7.309 1 94.19 25 SER B N 1
ATOM 1753 C CA . SER B 1 25 ? -10.836 -15.656 7.902 1 94.19 25 SER B CA 1
ATOM 1754 C C . SER B 1 25 ? -10.297 -16.609 6.836 1 94.19 25 SER B C 1
ATOM 1756 O O . SER B 1 25 ? -10.945 -16.828 5.812 1 94.19 25 SER B O 1
ATOM 1758 N N . LEU B 1 26 ? -9.055 -17.094 7.094 1 94.69 26 LEU B N 1
ATOM 1759 C CA . LEU B 1 26 ? -8.508 -17.984 6.07 1 94.69 26 LEU B CA 1
ATOM 1760 C C . LEU B 1 26 ? -7.578 -19.031 6.688 1 94.69 26 LEU B C 1
ATOM 1762 O O . LEU B 1 26 ? -7.109 -18.844 7.812 1 94.69 26 LEU B O 1
ATOM 1766 N N . ARG B 1 27 ? -7.473 -20.109 5.949 1 95.31 27 ARG B N 1
ATOM 1767 C CA . ARG B 1 27 ? -6.43 -21.109 6.168 1 95.31 27 ARG B CA 1
ATOM 1768 C C . ARG B 1 27 ? -5.523 -21.219 4.949 1 95.31 27 ARG B C 1
ATOM 1770 O O . ARG B 1 27 ? -5.996 -21.172 3.811 1 95.31 27 ARG B O 1
ATOM 1777 N N . ALA B 1 28 ? -4.246 -21.312 5.207 1 96.25 28 ALA B N 1
ATOM 1778 C CA . ALA B 1 28 ? -3.289 -21.438 4.113 1 96.25 28 ALA B CA 1
ATOM 1779 C C . ALA B 1 28 ? -2.879 -22.891 3.912 1 96.25 28 ALA B C 1
ATOM 1781 O O . ALA B 1 28 ? -2.654 -23.625 4.883 1 96.25 28 ALA B O 1
ATOM 1782 N N . GLU B 1 29 ? -2.893 -23.312 2.758 1 95.88 29 GLU B N 1
ATOM 1783 C CA . GLU B 1 29 ? -2.418 -24.641 2.338 1 95.88 29 GLU B CA 1
ATOM 1784 C C . GLU B 1 29 ? -1.599 -24.547 1.054 1 95.88 29 GLU B C 1
ATOM 1786 O O . GLU B 1 29 ? -2.152 -24.328 -0.028 1 95.88 29 GLU B O 1
ATOM 1791 N N . PRO B 1 30 ? -0.281 -24.656 1.158 1 94.19 30 PRO B N 1
ATOM 1792 C CA . PRO B 1 30 ? 0.538 -24.562 -0.053 1 94.19 30 PRO B CA 1
ATOM 1793 C C . PRO B 1 30 ? 0.171 -25.625 -1.087 1 94.19 30 PRO B C 1
ATOM 1795 O O . PRO B 1 30 ? -0.156 -26.766 -0.723 1 94.19 30 PRO B O 1
ATOM 1798 N N . ALA B 1 31 ? 0.32 -25.062 -2.332 1 88.44 31 ALA B N 1
ATOM 1799 C CA . ALA B 1 31 ? 0.114 -26 -3.436 1 88.44 31 ALA B CA 1
ATOM 1800 C C . ALA B 1 31 ? 1.403 -26.734 -3.771 1 88.44 31 ALA B C 1
ATOM 1802 O O . ALA B 1 31 ? 2.465 -26.125 -3.906 1 88.44 31 ALA B O 1
ATOM 1803 N N . ARG B 1 32 ? 1.561 -27.969 -3.613 1 89 32 ARG B N 1
ATOM 1804 C CA . ARG B 1 32 ? 2.738 -28.766 -3.922 1 89 32 ARG B CA 1
ATOM 1805 C C . ARG B 1 32 ? 2.82 -29.062 -5.414 1 89 32 ARG B C 1
ATOM 1807 O O . ARG B 1 32 ? 2.57 -30.203 -5.844 1 89 32 ARG B O 1
ATOM 1814 N N . ILE B 1 33 ? 3.221 -27.953 -6.145 1 93.88 33 ILE B N 1
ATOM 1815 C CA . ILE B 1 33 ? 3.408 -28.156 -7.582 1 93.88 33 ILE B CA 1
ATOM 1816 C C . ILE B 1 33 ? 4.824 -27.75 -7.977 1 93.88 33 ILE B C 1
ATOM 1818 O O . ILE B 1 33 ? 5.516 -27.062 -7.215 1 93.88 33 ILE B O 1
ATOM 1822 N N . ASP B 1 34 ? 5.285 -28.203 -9.133 1 95.19 34 ASP B N 1
ATOM 1823 C CA . ASP B 1 34 ? 6.578 -27.797 -9.688 1 95.19 34 ASP B CA 1
ATOM 1824 C C . ASP B 1 34 ? 6.438 -26.547 -10.555 1 95.19 34 ASP B C 1
ATOM 1826 O O . ASP B 1 34 ? 6.316 -26.656 -11.781 1 95.19 34 ASP B O 1
ATOM 1830 N N . GLU B 1 35 ? 6.512 -25.359 -9.922 1 94.06 35 GLU B N 1
ATOM 1831 C CA . GLU B 1 35 ? 6.266 -24.078 -10.602 1 94.06 35 GLU B CA 1
ATOM 1832 C C . GLU B 1 35 ? 7.246 -23.875 -11.742 1 94.06 35 GLU B C 1
ATOM 1834 O O . GLU B 1 35 ? 6.871 -23.359 -12.805 1 94.06 35 GLU B O 1
ATOM 1839 N N . GLU B 1 36 ? 8.461 -24.281 -11.523 1 93.06 36 GLU B N 1
ATOM 1840 C CA . GLU B 1 36 ? 9.5 -24.078 -12.523 1 93.06 36 GLU B CA 1
ATOM 1841 C C . GLU B 1 36 ? 9.227 -24.875 -13.789 1 93.06 36 GLU B C 1
ATOM 1843 O O . GLU B 1 36 ? 9.336 -24.344 -14.898 1 93.06 36 GLU B O 1
ATOM 1848 N N . MET B 1 37 ? 8.898 -26.062 -13.578 1 95.31 37 MET B N 1
ATOM 1849 C CA . MET B 1 37 ? 8.594 -26.938 -14.719 1 95.31 37 MET B CA 1
ATOM 1850 C C . MET B 1 37 ? 7.398 -26.406 -15.5 1 95.31 37 MET B C 1
ATOM 1852 O O . MET B 1 37 ? 7.422 -26.375 -16.734 1 95.31 37 MET B O 1
ATOM 1856 N N . ILE B 1 38 ? 6.406 -26 -14.812 1 96.19 38 ILE B N 1
ATOM 1857 C CA . ILE B 1 38 ? 5.195 -25.484 -15.445 1 96.19 38 ILE B CA 1
ATOM 1858 C C . ILE B 1 38 ? 5.52 -24.203 -16.219 1 96.19 38 ILE B C 1
ATOM 1860 O O . ILE B 1 38 ? 5.141 -24.062 -17.375 1 96.19 38 ILE B O 1
ATOM 1864 N N . ARG B 1 39 ? 6.227 -23.344 -15.625 1 95.5 39 ARG B N 1
ATOM 1865 C CA . ARG B 1 39 ? 6.625 -22.078 -16.25 1 95.5 39 ARG B CA 1
ATOM 1866 C C . ARG B 1 39 ? 7.426 -22.344 -17.516 1 95.5 39 ARG B C 1
ATOM 1868 O O . ARG B 1 39 ? 7.141 -21.75 -18.562 1 95.5 39 ARG B O 1
ATOM 1875 N N . ASP B 1 40 ? 8.359 -23.219 -17.422 1 95.38 40 ASP B N 1
ATOM 1876 C CA . ASP B 1 40 ? 9.211 -23.531 -18.562 1 95.38 40 ASP B CA 1
ATOM 1877 C C . ASP B 1 40 ? 8.391 -24.094 -19.719 1 95.38 40 ASP B C 1
ATOM 1879 O O . ASP B 1 40 ? 8.617 -23.719 -20.875 1 95.38 40 ASP B O 1
ATOM 1883 N N . ALA B 1 41 ? 7.531 -24.938 -19.375 1 96.88 41 ALA B N 1
ATOM 1884 C CA . ALA B 1 41 ? 6.672 -25.531 -20.406 1 96.88 41 ALA B CA 1
ATOM 1885 C C . ALA B 1 41 ? 5.824 -24.469 -21.078 1 96.88 41 ALA B C 1
ATOM 1887 O O . ALA B 1 41 ? 5.707 -24.453 -22.312 1 96.88 41 ALA B O 1
ATOM 1888 N N . LEU B 1 42 ? 5.238 -23.578 -20.312 1 97.12 42 LEU B N 1
ATOM 1889 C CA . LEU B 1 42 ? 4.406 -22.5 -20.844 1 97.12 42 LEU B CA 1
ATOM 1890 C C . LEU B 1 42 ? 5.219 -21.578 -21.75 1 97.12 42 LEU B C 1
ATOM 1892 O O . LEU B 1 42 ? 4.766 -21.219 -22.844 1 97.12 42 LEU B O 1
ATOM 1896 N N . LEU B 1 43 ? 6.379 -21.266 -21.297 1 95.25 43 LEU B N 1
ATOM 1897 C CA . LEU B 1 43 ? 7.246 -20.391 -22.078 1 95.25 43 LEU B CA 1
ATOM 1898 C C . LEU B 1 43 ? 7.656 -21.062 -23.375 1 95.25 43 LEU B C 1
ATOM 1900 O O . LEU B 1 43 ? 7.719 -20.406 -24.422 1 95.25 43 LEU B O 1
ATOM 1904 N N . ALA B 1 44 ? 7.969 -22.344 -23.328 1 96.25 44 ALA B N 1
ATOM 1905 C CA . ALA B 1 44 ? 8.328 -23.094 -24.516 1 96.25 44 ALA B CA 1
ATOM 1906 C C . ALA B 1 44 ? 7.199 -23.078 -25.547 1 96.25 44 ALA B C 1
ATOM 1908 O O . ALA B 1 44 ? 7.445 -23.125 -26.75 1 96.25 44 ALA B O 1
ATOM 1909 N N . GLU B 1 45 ? 6.035 -22.938 -25.094 1 97.25 45 GLU B N 1
ATOM 1910 C CA . GLU B 1 45 ? 4.859 -22.922 -25.953 1 97.25 45 GLU B CA 1
ATOM 1911 C C . GLU B 1 45 ? 4.516 -21.5 -26.391 1 97.25 45 GLU B C 1
ATOM 1913 O O . GLU B 1 45 ? 3.514 -21.281 -27.078 1 97.25 45 GLU B O 1
ATOM 1918 N N . GLY B 1 46 ? 5.23 -20.547 -25.938 1 95.62 46 GLY B N 1
ATOM 1919 C CA . GLY B 1 46 ? 5.062 -19.172 -26.375 1 95.62 46 GLY B CA 1
ATOM 1920 C C . GLY B 1 46 ? 4.086 -18.391 -25.516 1 95.62 46 GLY B C 1
ATOM 1921 O O . GLY B 1 46 ? 3.543 -17.375 -25.953 1 95.62 46 GLY B O 1
ATOM 1922 N N . ALA B 1 47 ? 3.848 -18.891 -24.312 1 96.56 47 ALA B N 1
ATOM 1923 C CA . ALA B 1 47 ? 2.938 -18.172 -23.422 1 96.56 47 ALA B CA 1
ATOM 1924 C C . ALA B 1 47 ? 3.523 -16.828 -23.016 1 96.56 47 ALA B C 1
ATOM 1926 O O . ALA B 1 47 ? 4.723 -16.719 -22.75 1 96.56 47 ALA B O 1
ATOM 1927 N N . ASN B 1 48 ? 2.725 -15.766 -23.047 1 96.94 48 ASN B N 1
ATOM 1928 C CA . ASN B 1 48 ? 3.18 -14.477 -22.531 1 96.94 48 ASN B CA 1
ATOM 1929 C C . ASN B 1 48 ? 3.17 -14.453 -21.016 1 96.94 48 ASN B C 1
ATOM 1931 O O . ASN B 1 48 ? 2.574 -15.32 -20.375 1 96.94 48 ASN B O 1
ATOM 1935 N N . PRO B 1 49 ? 3.822 -13.523 -20.391 1 97.38 49 PRO B N 1
ATOM 1936 C CA . PRO B 1 49 ? 3.965 -13.461 -18.938 1 97.38 49 PRO B CA 1
ATOM 1937 C C . PRO B 1 49 ? 2.619 -13.438 -18.219 1 97.38 49 PRO B C 1
ATOM 1939 O O . PRO B 1 49 ? 2.479 -14.047 -17.156 1 97.38 49 PRO B O 1
ATOM 1942 N N . ARG B 1 50 ? 1.685 -12.758 -18.719 1 97.88 50 ARG B N 1
ATOM 1943 C CA . ARG B 1 50 ? 0.352 -12.695 -18.141 1 97.88 50 ARG B CA 1
ATOM 1944 C C . ARG B 1 50 ? -0.271 -14.078 -18.031 1 97.88 50 ARG B C 1
ATOM 1946 O O . ARG B 1 50 ? -0.814 -14.453 -17 1 97.88 50 ARG B O 1
ATOM 1953 N N . ASP B 1 51 ? -0.171 -14.852 -19.094 1 98 51 ASP B N 1
ATOM 1954 C CA . ASP B 1 51 ? -0.708 -16.203 -19.125 1 98 51 ASP B CA 1
ATOM 1955 C C . ASP B 1 51 ? 0.042 -17.109 -18.156 1 98 51 ASP B C 1
ATOM 1957 O O . ASP B 1 51 ? -0.553 -18 -17.547 1 98 51 ASP B O 1
ATOM 1961 N N . VAL B 1 52 ? 1.303 -16.922 -18.062 1 98.25 52 VAL B N 1
ATOM 1962 C CA . VAL B 1 52 ? 2.104 -17.719 -17.125 1 98.25 52 VAL B CA 1
ATOM 1963 C C . VAL B 1 52 ? 1.613 -17.5 -15.703 1 98.25 52 VAL B C 1
ATOM 1965 O O . VAL B 1 52 ? 1.324 -18.469 -14.984 1 98.25 52 VAL B O 1
ATOM 1968 N N . ALA B 1 53 ? 1.467 -16.234 -15.305 1 98.31 53 ALA B N 1
ATOM 1969 C CA . ALA B 1 53 ? 0.993 -15.922 -13.961 1 98.31 53 ALA B CA 1
ATOM 1970 C C . ALA B 1 53 ? -0.385 -16.531 -13.711 1 98.31 53 ALA B C 1
ATOM 1972 O O . ALA B 1 53 ? -0.615 -17.141 -12.664 1 98.31 53 ALA B O 1
ATOM 1973 N N . ASP B 1 54 ? -1.266 -16.328 -14.641 1 98.62 54 ASP B N 1
ATOM 1974 C CA . ASP B 1 54 ? -2.643 -16.797 -14.523 1 98.62 54 ASP B CA 1
ATOM 1975 C C . ASP B 1 54 ? -2.689 -18.328 -14.398 1 98.62 54 ASP B C 1
ATOM 1977 O O . ASP B 1 54 ? -3.385 -18.859 -13.531 1 98.62 54 ASP B O 1
ATOM 1981 N N . THR B 1 55 ? -1.91 -19.016 -15.266 1 98.56 55 THR B N 1
ATOM 1982 C CA . THR B 1 55 ? -1.91 -20.469 -15.273 1 98.56 55 THR B CA 1
ATOM 1983 C C . THR B 1 55 ? -1.345 -21.016 -13.969 1 98.56 55 THR B C 1
ATOM 1985 O O . THR B 1 55 ? -1.894 -21.969 -13.398 1 98.56 55 THR B O 1
ATOM 1988 N N . LEU B 1 56 ? -0.319 -20.469 -13.5 1 98.12 56 LEU B N 1
ATOM 1989 C CA . LEU B 1 56 ? 0.271 -20.922 -12.242 1 98.12 56 LEU B CA 1
ATOM 1990 C C . LEU B 1 56 ? -0.7 -20.719 -11.086 1 98.12 56 LEU B C 1
ATOM 1992 O O . LEU B 1 56 ? -0.859 -21.609 -10.242 1 98.12 56 LEU B O 1
ATOM 1996 N N . ALA B 1 57 ? -1.352 -19.547 -11.016 1 98.5 57 ALA B N 1
ATOM 1997 C CA . ALA B 1 57 ? -2.369 -19.297 -10 1 98.5 57 ALA B CA 1
ATOM 1998 C C . ALA B 1 57 ? -3.482 -20.344 -10.078 1 98.5 57 ALA B C 1
ATOM 2000 O O . ALA B 1 57 ? -3.908 -20.875 -9.062 1 98.5 57 ALA B O 1
ATOM 2001 N N . GLU B 1 58 ? -3.904 -20.594 -11.281 1 98.62 58 GLU B N 1
ATOM 2002 C CA . GLU B 1 58 ? -4.969 -21.562 -11.531 1 98.62 58 GLU B CA 1
ATOM 2003 C C . GLU B 1 58 ? -4.57 -22.953 -11.047 1 98.62 58 GLU B C 1
ATOM 2005 O O . GLU B 1 58 ? -5.348 -23.625 -10.359 1 98.62 58 GLU B O 1
ATOM 2010 N N . MET B 1 59 ? -3.412 -23.406 -11.391 1 98.12 59 MET B N 1
ATOM 2011 C CA . MET B 1 59 ? -2.955 -24.75 -11.055 1 98.12 59 MET B CA 1
ATOM 2012 C C . MET B 1 59 ? -2.836 -24.922 -9.539 1 98.12 59 MET B C 1
ATOM 2014 O O . MET B 1 59 ? -3.201 -25.969 -9 1 98.12 59 MET B O 1
ATOM 2018 N N . LYS B 1 60 ? -2.385 -23.891 -8.883 1 98.19 60 LYS B N 1
ATOM 2019 C CA . LYS B 1 60 ? -2.312 -23.922 -7.422 1 98.19 60 LYS B CA 1
ATOM 2020 C C . LYS B 1 60 ? -3.701 -24.062 -6.805 1 98.19 60 LYS B C 1
ATOM 2022 O O . LYS B 1 60 ? -3.918 -24.922 -5.945 1 98.19 60 LYS B O 1
ATOM 2027 N N . ALA B 1 61 ? -4.602 -23.234 -7.234 1 98.38 61 ALA B N 1
ATOM 2028 C CA . ALA B 1 61 ? -5.969 -23.266 -6.719 1 98.38 61 ALA B CA 1
ATOM 2029 C C . ALA B 1 61 ? -6.629 -24.609 -7.004 1 98.38 61 ALA B C 1
ATOM 2031 O O . ALA B 1 61 ? -7.293 -25.188 -6.137 1 98.38 61 ALA B O 1
ATOM 2032 N N . ALA B 1 62 ? -6.457 -25.109 -8.219 1 97.94 62 ALA B N 1
ATOM 2033 C CA . ALA B 1 62 ? -7.07 -26.375 -8.648 1 97.94 62 ALA B CA 1
ATOM 2034 C C . ALA B 1 62 ? -6.605 -27.531 -7.773 1 97.94 62 ALA B C 1
ATOM 2036 O O . ALA B 1 62 ? -7.418 -28.328 -7.309 1 97.94 62 ALA B O 1
ATOM 2037 N N . LYS B 1 63 ? -5.332 -27.594 -7.57 1 97.31 63 LYS B N 1
ATOM 2038 C CA . LYS B 1 63 ? -4.746 -28.688 -6.801 1 97.31 63 LYS B CA 1
ATOM 2039 C C . LYS B 1 63 ? -5.301 -28.719 -5.379 1 97.31 63 LYS B C 1
ATOM 2041 O O . LYS B 1 63 ? -5.723 -29.766 -4.895 1 97.31 63 LYS B O 1
ATOM 2046 N N . VAL B 1 64 ? -5.332 -27.594 -4.703 1 97.31 64 VAL B N 1
ATOM 2047 C CA . VAL B 1 64 ? -5.773 -27.5 -3.314 1 97.31 64 VAL B CA 1
ATOM 2048 C C . VAL B 1 64 ? -7.285 -27.688 -3.238 1 97.31 64 VAL B C 1
ATOM 2050 O O . VAL B 1 64 ? -7.785 -28.359 -2.33 1 97.31 64 VAL B O 1
ATOM 2053 N N . SER B 1 65 ? -8.031 -27.094 -4.191 1 97 65 SER B N 1
ATOM 2054 C CA . SER B 1 65 ? -9.484 -27.234 -4.23 1 97 65 SER B CA 1
ATOM 2055 C C . SER B 1 65 ? -9.906 -28.688 -4.355 1 97 65 SER B C 1
ATOM 2057 O O . SER B 1 65 ? -10.883 -29.109 -3.734 1 97 65 SER B O 1
ATOM 2059 N N . ALA B 1 66 ? -9.203 -29.5 -5.156 1 96.06 66 ALA B N 1
ATOM 2060 C CA . ALA B 1 66 ? -9.523 -30.891 -5.395 1 96.06 66 ALA B CA 1
ATOM 2061 C C . ALA B 1 66 ? -9.523 -31.688 -4.09 1 96.06 66 ALA B C 1
ATOM 2063 O O . ALA B 1 66 ? -10.297 -32.625 -3.934 1 96.06 66 ALA B O 1
ATOM 2064 N N . ARG B 1 67 ? -8.766 -31.281 -3.125 1 95.19 67 ARG B N 1
ATOM 2065 C CA . ARG B 1 67 ? -8.641 -31.984 -1.851 1 95.19 67 ARG B CA 1
ATOM 2066 C C . ARG B 1 67 ? -9.602 -31.406 -0.813 1 95.19 67 ARG B C 1
ATOM 2068 O O . ARG B 1 67 ? -9.742 -31.953 0.282 1 95.19 67 ARG B O 1
ATOM 2075 N N . ASN B 1 68 ? -10.227 -30.328 -1.166 1 95.5 68 ASN B N 1
ATOM 2076 C CA . ASN B 1 68 ? -11.109 -29.641 -0.232 1 95.5 68 ASN B CA 1
ATOM 2077 C C . ASN B 1 68 ? -12.445 -29.281 -0.877 1 95.5 68 ASN B C 1
ATOM 2079 O O . ASN B 1 68 ? -12.773 -28.109 -1.03 1 95.5 68 ASN B O 1
ATOM 2083 N N . PRO B 1 69 ? -13.266 -30.281 -1.178 1 93.62 69 PRO B N 1
ATOM 2084 C CA . PRO B 1 69 ? -14.547 -30.031 -1.842 1 93.62 69 PRO B CA 1
ATOM 2085 C C . PRO B 1 69 ? -15.438 -29.078 -1.05 1 93.62 69 PRO B C 1
ATOM 2087 O O . PRO B 1 69 ? -15.484 -29.141 0.181 1 93.62 69 PRO B O 1
ATOM 2090 N N . GLY B 1 70 ? -16.047 -28.078 -1.745 1 93.12 70 GLY B N 1
ATOM 2091 C CA . GLY B 1 70 ? -17.016 -27.172 -1.151 1 93.12 70 GLY B CA 1
ATOM 2092 C C . GLY B 1 70 ? -16.375 -25.906 -0.595 1 93.12 70 GLY B C 1
ATOM 2093 O O . GLY B 1 70 ? -17.078 -24.922 -0.319 1 93.12 70 GLY B O 1
ATOM 2094 N N . VAL B 1 71 ? -15.086 -25.938 -0.482 1 94.94 71 VAL B N 1
ATOM 2095 C CA . VAL B 1 71 ? -14.406 -24.812 0.145 1 94.94 71 VAL B CA 1
ATOM 2096 C C . VAL B 1 71 ? -13.914 -23.844 -0.93 1 94.94 71 VAL B C 1
ATOM 2098 O O . VAL B 1 71 ? -13.383 -24.266 -1.96 1 94.94 71 VAL B O 1
ATOM 2101 N N . MET B 1 72 ? -14.195 -22.547 -0.78 1 96.69 72 MET B N 1
ATOM 2102 C CA . MET B 1 72 ? -13.641 -21.531 -1.676 1 96.69 72 MET B CA 1
ATOM 2103 C C . MET B 1 72 ? -12.125 -21.469 -1.554 1 96.69 72 MET B C 1
ATOM 2105 O O . MET B 1 72 ? -11.594 -21.219 -0.472 1 96.69 72 MET B O 1
ATOM 2109 N N . THR B 1 73 ? -11.484 -21.766 -2.658 1 98.25 73 THR B N 1
ATOM 2110 C CA . THR B 1 73 ? -10.023 -21.828 -2.67 1 98.25 73 THR B CA 1
ATOM 2111 C C . THR B 1 73 ? -9.438 -20.734 -3.557 1 98.25 73 THR B C 1
ATOM 2113 O O . THR B 1 73 ? -9.789 -20.625 -4.73 1 98.25 73 THR B O 1
ATOM 2116 N N . LEU B 1 74 ? -8.562 -19.938 -2.973 1 98.62 74 LEU B N 1
ATOM 2117 C CA . LEU B 1 74 ? -7.898 -18.844 -3.682 1 98.62 74 LEU B CA 1
ATOM 2118 C C . LEU B 1 74 ? -6.457 -19.219 -4.02 1 98.62 74 LEU B C 1
ATOM 2120 O O . LEU B 1 74 ? -5.668 -19.547 -3.129 1 98.62 74 LEU B O 1
ATOM 2124 N N . GLY B 1 75 ? -6.137 -19.297 -5.277 1 98.56 75 GLY B N 1
ATOM 2125 C CA . GLY B 1 75 ? -4.766 -19.375 -5.75 1 98.56 75 GLY B CA 1
ATOM 2126 C C . GLY B 1 75 ? -4.227 -18.047 -6.258 1 98.56 75 GLY B C 1
ATOM 2127 O O . GLY B 1 75 ? -4.984 -17.234 -6.773 1 98.56 75 GLY B O 1
ATOM 2128 N N . ALA B 1 76 ? -2.906 -17.875 -6.145 1 98.31 76 ALA B N 1
ATOM 2129 C CA . ALA B 1 76 ? -2.254 -16.656 -6.617 1 98.31 76 ALA B CA 1
ATOM 2130 C C . ALA B 1 76 ? -0.82 -16.938 -7.059 1 98.31 76 ALA B C 1
ATOM 2132 O O . ALA B 1 76 ? -0.205 -17.906 -6.609 1 98.31 76 ALA B O 1
ATOM 2133 N N . ASP B 1 77 ? -0.355 -16.125 -7.953 1 97.75 77 ASP B N 1
ATOM 2134 C CA . ASP B 1 77 ? 1.029 -16.156 -8.414 1 97.75 77 ASP B CA 1
ATOM 2135 C C . ASP B 1 77 ? 1.447 -14.797 -8.984 1 97.75 77 ASP B C 1
ATOM 2137 O O . ASP B 1 77 ? 0.598 -13.977 -9.328 1 97.75 77 ASP B O 1
ATOM 2141 N N . GLN B 1 78 ? 2.658 -14.578 -8.961 1 98 78 GLN B N 1
ATOM 2142 C CA . GLN B 1 78 ? 3.186 -13.32 -9.461 1 98 78 GLN B CA 1
ATOM 2143 C C . GLN B 1 78 ? 4.418 -13.547 -10.336 1 98 78 GLN B C 1
ATOM 2145 O O . GLN B 1 78 ? 5.309 -14.312 -9.969 1 98 78 GLN B O 1
ATOM 2150 N N . VAL B 1 79 ? 4.434 -12.852 -11.438 1 97.75 79 VAL B N 1
ATOM 2151 C CA . VAL B 1 79 ? 5.527 -12.93 -12.398 1 97.75 79 VAL B CA 1
ATOM 2152 C C . VAL B 1 79 ? 6.156 -11.547 -12.578 1 97.75 79 VAL B C 1
ATOM 2154 O O . VAL B 1 79 ? 5.453 -10.539 -12.656 1 97.75 79 VAL B O 1
ATOM 2157 N N . LEU B 1 80 ? 7.48 -11.523 -12.531 1 98.62 80 LEU B N 1
ATOM 2158 C CA . LEU B 1 80 ? 8.219 -10.328 -12.906 1 98.62 80 LEU B CA 1
ATOM 2159 C C . LEU B 1 80 ? 8.727 -10.43 -14.336 1 98.62 80 LEU B C 1
ATOM 2161 O O . LEU B 1 80 ? 9.367 -11.414 -14.703 1 98.62 80 LEU B O 1
ATOM 2165 N N . GLU B 1 81 ? 8.414 -9.43 -15.086 1 98.31 81 GLU B N 1
ATOM 2166 C CA . GLU B 1 81 ? 8.781 -9.438 -16.5 1 98.31 81 GLU B CA 1
ATOM 2167 C C . GLU B 1 81 ? 9.578 -8.195 -16.875 1 98.31 81 GLU B C 1
ATOM 2169 O O . GLU B 1 81 ? 9.203 -7.078 -16.5 1 98.31 81 GLU B O 1
ATOM 2174 N N . LEU B 1 82 ? 10.688 -8.352 -17.469 1 98.25 82 LEU B N 1
ATOM 2175 C CA . LEU B 1 82 ? 11.492 -7.285 -18.062 1 98.25 82 LEU B CA 1
ATOM 2176 C C . LEU B 1 82 ? 11.82 -7.598 -19.531 1 98.25 82 LEU B C 1
ATOM 2178 O O . LEU B 1 82 ? 12.586 -8.523 -19.812 1 98.25 82 LEU B O 1
ATOM 2182 N N . LYS B 1 83 ? 11.219 -6.863 -20.406 1 94.69 83 LYS B N 1
ATOM 2183 C CA . LYS B 1 83 ? 11.484 -7.02 -21.844 1 94.69 83 LYS B CA 1
ATOM 2184 C C . LYS B 1 83 ? 11.281 -8.469 -22.281 1 94.69 83 LYS B C 1
ATOM 2186 O O . LYS B 1 83 ? 12.133 -9.039 -22.953 1 94.69 83 LYS B O 1
ATOM 2191 N N . GLY B 1 84 ? 10.266 -9.047 -21.797 1 90.88 84 GLY B N 1
ATOM 2192 C CA . GLY B 1 84 ? 9.898 -10.391 -22.219 1 90.88 84 GLY B CA 1
ATOM 2193 C C . GLY B 1 84 ? 10.539 -11.477 -21.375 1 90.88 84 GLY B C 1
ATOM 2194 O O . GLY B 1 84 ? 10.133 -12.641 -21.438 1 90.88 84 GLY B O 1
ATOM 2195 N N . ARG B 1 85 ? 11.453 -11.094 -20.594 1 93.69 85 ARG B N 1
ATOM 2196 C CA . ARG B 1 85 ? 12.125 -12.047 -19.719 1 93.69 85 ARG B CA 1
ATOM 2197 C C . ARG B 1 85 ? 11.398 -12.156 -18.391 1 93.69 85 ARG B C 1
ATOM 2199 O O . ARG B 1 85 ? 11.039 -11.148 -17.781 1 93.69 85 ARG B O 1
ATOM 2206 N N . ILE B 1 86 ? 11.211 -13.43 -17.938 1 96.62 86 ILE B N 1
ATOM 2207 C CA . ILE B 1 86 ? 10.602 -13.695 -16.641 1 96.62 86 ILE B CA 1
ATOM 2208 C C . ILE B 1 86 ? 11.688 -14.039 -15.625 1 96.62 86 ILE B C 1
ATOM 2210 O O . ILE B 1 86 ? 12.602 -14.812 -15.922 1 96.62 86 ILE B O 1
ATOM 2214 N N . PHE B 1 87 ? 11.57 -13.453 -14.484 1 96.38 87 PHE B N 1
ATOM 2215 C CA . PHE B 1 87 ? 12.547 -13.68 -13.422 1 96.38 87 PHE B CA 1
ATOM 2216 C C . PHE B 1 87 ? 12.016 -14.68 -12.398 1 96.38 87 PHE B C 1
ATOM 2218 O O . PHE B 1 87 ? 10.836 -14.656 -12.062 1 96.38 87 PHE B O 1
ATOM 2225 N N . SER B 1 88 ? 12.875 -15.547 -11.914 1 94.38 88 SER B N 1
ATOM 2226 C CA . SER B 1 88 ? 12.562 -16.422 -10.789 1 94.38 88 SER B CA 1
ATOM 2227 C C . SER B 1 88 ? 13.094 -15.852 -9.477 1 94.38 88 SER B C 1
ATOM 2229 O O . SER B 1 88 ? 13.875 -14.898 -9.477 1 94.38 88 SER B O 1
ATOM 2231 N N . LYS B 1 89 ? 12.586 -16.453 -8.398 1 96.12 89 LYS B N 1
ATOM 2232 C CA . LYS B 1 89 ? 13.172 -16.094 -7.109 1 96.12 89 LYS B CA 1
ATOM 2233 C C . LYS B 1 89 ? 14.656 -16.469 -7.059 1 96.12 89 LYS B C 1
ATOM 2235 O O . LYS B 1 89 ? 15.062 -17.5 -7.578 1 96.12 89 LYS B O 1
ATOM 2240 N N . PRO B 1 90 ? 15.422 -15.531 -6.395 1 97.81 90 PRO B N 1
ATOM 2241 C CA . PRO B 1 90 ? 16.859 -15.828 -6.32 1 97.81 90 PRO B CA 1
ATOM 2242 C C . PRO B 1 90 ? 17.156 -17 -5.375 1 97.81 90 PRO B C 1
ATOM 2244 O O . PRO B 1 90 ? 16.531 -17.125 -4.328 1 97.81 90 PRO B O 1
ATOM 2247 N N . GLU B 1 91 ? 18.125 -17.781 -5.703 1 97.19 91 GLU B N 1
ATOM 2248 C CA . GLU B 1 91 ? 18.531 -18.906 -4.867 1 97.19 91 GLU B CA 1
ATOM 2249 C C . GLU B 1 91 ? 19.703 -18.516 -3.965 1 97.19 91 GLU B C 1
ATOM 2251 O O . GLU B 1 91 ? 19.984 -19.203 -2.977 1 97.19 91 GLU B O 1
ATOM 2256 N N . THR B 1 92 ? 20.484 -17.531 -4.375 1 98.44 92 THR B N 1
ATOM 2257 C CA . THR B 1 92 ? 21.656 -17.062 -3.637 1 98.44 92 THR B CA 1
ATOM 2258 C C . THR B 1 92 ? 21.703 -15.531 -3.627 1 98.44 92 THR B C 1
ATOM 2260 O O . THR B 1 92 ? 21.078 -14.883 -4.465 1 98.44 92 THR B O 1
ATOM 2263 N N . PRO B 1 93 ? 22.422 -14.992 -2.643 1 98.62 93 PRO B N 1
ATOM 2264 C CA . PRO B 1 93 ? 22.625 -13.547 -2.66 1 98.62 93 PRO B CA 1
ATOM 2265 C C . PRO B 1 93 ? 23.219 -13.047 -3.975 1 98.62 93 PRO B C 1
ATOM 2267 O O . PRO B 1 93 ? 22.844 -11.969 -4.449 1 98.62 93 PRO B O 1
ATOM 2270 N N . GLU B 1 94 ? 24.125 -13.812 -4.562 1 98.56 94 GLU B N 1
ATOM 2271 C CA . GLU B 1 94 ? 24.75 -13.422 -5.82 1 98.56 94 GLU B CA 1
ATOM 2272 C C . GLU B 1 94 ? 23.719 -13.305 -6.938 1 98.56 94 GLU B C 1
ATOM 2274 O O . GLU B 1 94 ? 23.781 -12.383 -7.75 1 98.56 94 GLU B O 1
ATOM 2279 N N . GLN B 1 95 ? 22.812 -14.172 -6.965 1 98.5 95 GLN B N 1
ATOM 2280 C CA . GLN B 1 95 ? 21.75 -14.117 -7.965 1 98.5 95 GLN B CA 1
ATOM 2281 C C . GLN B 1 95 ? 20.859 -12.898 -7.75 1 98.5 95 GLN B C 1
ATOM 2283 O O . GLN B 1 95 ? 20.406 -12.281 -8.711 1 98.5 95 GLN B O 1
ATOM 2288 N N . ALA B 1 96 ? 20.609 -12.617 -6.488 1 98.81 96 ALA B N 1
ATOM 2289 C CA . ALA B 1 96 ? 19.828 -11.422 -6.18 1 98.81 96 ALA B CA 1
ATOM 2290 C C . ALA B 1 96 ? 20.516 -10.164 -6.707 1 98.81 96 ALA B C 1
ATOM 2292 O O . ALA B 1 96 ? 19.859 -9.289 -7.281 1 98.81 96 ALA B O 1
ATOM 2293 N N . VAL B 1 97 ? 21.812 -10.109 -6.516 1 98.81 97 VAL B N 1
ATOM 2294 C CA . VAL B 1 97 ? 22.594 -8.984 -7.012 1 98.81 97 VAL B CA 1
ATOM 2295 C C . VAL B 1 97 ? 22.469 -8.891 -8.531 1 98.81 97 VAL B C 1
ATOM 2297 O O . VAL B 1 97 ? 22.25 -7.809 -9.078 1 98.81 97 VAL B O 1
ATOM 2300 N N . GLU B 1 98 ? 22.547 -10.008 -9.164 1 98.5 98 GLU B N 1
ATOM 2301 C CA . GLU B 1 98 ? 22.406 -10.039 -10.617 1 98.5 98 GLU B CA 1
ATOM 2302 C C . GLU B 1 98 ? 21.031 -9.539 -11.055 1 98.5 98 GLU B C 1
ATOM 2304 O O . GLU B 1 98 ? 20.922 -8.781 -12.023 1 98.5 98 GLU B O 1
ATOM 2309 N N . HIS B 1 99 ? 20.016 -10 -10.391 1 98.62 99 HIS B N 1
ATOM 2310 C CA . HIS B 1 99 ? 18.656 -9.562 -10.695 1 98.62 99 HIS B CA 1
ATOM 2311 C C . HIS B 1 99 ? 18.531 -8.047 -10.578 1 98.62 99 HIS B C 1
ATOM 2313 O O . HIS B 1 99 ? 18.031 -7.383 -11.492 1 98.62 99 HIS B O 1
ATOM 2319 N N . LEU B 1 100 ? 19.031 -7.516 -9.453 1 98.75 100 LEU B N 1
ATOM 2320 C CA . LEU B 1 100 ? 18.891 -6.086 -9.203 1 98.75 100 LEU B CA 1
ATOM 2321 C C . LEU B 1 100 ? 19.719 -5.273 -10.203 1 98.75 100 LEU B C 1
ATOM 2323 O O . LEU B 1 100 ? 19.312 -4.18 -10.602 1 98.75 100 LEU B O 1
ATOM 2327 N N . HIS B 1 101 ? 20.828 -5.828 -10.641 1 98.62 101 HIS B N 1
ATOM 2328 C CA . HIS B 1 101 ? 21.594 -5.172 -11.695 1 98.62 101 HIS B CA 1
ATOM 2329 C C . HIS B 1 101 ? 20.797 -5.113 -13 1 98.62 101 HIS B C 1
ATOM 2331 O O . HIS B 1 101 ? 20.812 -4.09 -13.688 1 98.62 101 HIS B O 1
ATOM 2337 N N . ALA B 1 102 ? 20.188 -6.172 -13.281 1 98.56 102 ALA B N 1
ATOM 2338 C CA . ALA B 1 102 ? 19.406 -6.238 -14.508 1 98.56 102 ALA B CA 1
ATOM 2339 C C . ALA B 1 102 ? 18.25 -5.246 -14.484 1 98.56 102 ALA B C 1
ATOM 2341 O O . ALA B 1 102 ? 17.875 -4.695 -15.523 1 98.56 102 ALA B O 1
ATOM 2342 N N . LEU B 1 103 ? 17.703 -4.984 -13.336 1 98.69 103 LEU B N 1
ATOM 2343 C CA . LEU B 1 103 ? 16.531 -4.141 -13.18 1 98.69 103 LEU B CA 1
ATOM 2344 C C . LEU B 1 103 ? 16.922 -2.678 -13.008 1 98.69 103 LEU B C 1
ATOM 2346 O O . LEU B 1 103 ? 16.109 -1.777 -13.227 1 98.69 103 LEU B O 1
ATOM 2350 N N . SER B 1 104 ? 18.156 -2.436 -12.68 1 98.69 104 SER B N 1
ATOM 2351 C CA . SER B 1 104 ? 18.672 -1.104 -12.359 1 98.69 104 SER B CA 1
ATOM 2352 C C . SER B 1 104 ? 18.469 -0.143 -13.531 1 98.69 104 SER B C 1
ATOM 2354 O O . SER B 1 104 ? 18.844 -0.445 -14.664 1 98.69 104 SER B O 1
ATOM 2356 N N . GLY B 1 105 ? 17.797 0.981 -13.242 1 98.44 105 GLY B N 1
ATOM 2357 C CA . GLY B 1 105 ? 17.609 2.031 -14.227 1 98.44 105 GLY B CA 1
ATOM 2358 C C . GLY B 1 105 ? 16.547 1.705 -15.258 1 98.44 105 GLY B C 1
ATOM 2359 O O . GLY B 1 105 ? 16.438 2.389 -16.281 1 98.44 105 GLY B O 1
ATOM 2360 N N . ARG B 1 106 ? 15.742 0.707 -15.031 1 98.69 106 ARG B N 1
ATOM 2361 C CA . ARG B 1 106 ? 14.781 0.253 -16.031 1 98.69 106 ARG B CA 1
ATOM 2362 C C . ARG B 1 106 ? 13.383 0.135 -15.422 1 98.69 106 ARG B C 1
ATOM 2364 O O . ARG B 1 106 ? 13.219 0.196 -14.203 1 98.69 106 ARG B O 1
ATOM 2371 N N . THR B 1 107 ? 12.414 0.114 -16.281 1 98.81 107 THR B N 1
ATOM 2372 C CA . THR B 1 107 ? 11.031 -0.186 -15.898 1 98.81 107 THR B CA 1
ATOM 2373 C C . THR B 1 107 ? 10.703 -1.648 -16.188 1 98.81 107 THR B C 1
ATOM 2375 O O . THR B 1 107 ? 10.953 -2.146 -17.281 1 98.81 107 THR B O 1
ATOM 2378 N N . HIS B 1 108 ? 10.242 -2.32 -15.188 1 98.88 108 HIS B N 1
ATOM 2379 C CA . HIS B 1 108 ? 9.758 -3.689 -15.344 1 98.88 108 HIS B CA 1
ATOM 2380 C C . HIS B 1 108 ? 8.297 -3.809 -14.922 1 98.88 108 HIS B C 1
ATOM 2382 O O . HIS B 1 108 ? 7.699 -2.836 -14.453 1 98.88 108 HIS B O 1
ATOM 2388 N N . ARG B 1 109 ? 7.715 -4.973 -15.148 1 98.69 109 ARG B N 1
ATOM 2389 C CA . ARG B 1 109 ? 6.309 -5.188 -14.82 1 98.69 109 ARG B CA 1
ATOM 2390 C C . ARG B 1 109 ? 6.141 -6.348 -13.844 1 98.69 109 ARG B C 1
ATOM 2392 O O . ARG B 1 109 ? 6.832 -7.363 -13.953 1 98.69 109 ARG B O 1
ATOM 2399 N N . LEU B 1 110 ? 5.301 -6.156 -12.93 1 98.75 110 LEU B N 1
ATOM 2400 C CA . LEU B 1 110 ? 4.777 -7.25 -12.117 1 98.75 110 LEU B CA 1
ATOM 2401 C C . LEU B 1 110 ? 3.363 -7.621 -12.555 1 98.75 110 LEU B C 1
ATOM 2403 O O . LEU B 1 110 ? 2.506 -6.75 -12.703 1 98.75 110 LEU B O 1
ATOM 2407 N N . LEU B 1 111 ? 3.152 -8.867 -12.836 1 98.69 111 LEU B N 1
ATOM 2408 C CA . LEU B 1 111 ? 1.836 -9.438 -13.102 1 98.69 111 LEU B CA 1
ATOM 2409 C C . LEU B 1 111 ? 1.388 -10.336 -11.953 1 98.69 111 LEU B C 1
ATOM 2411 O O . LEU B 1 111 ? 1.994 -11.383 -11.703 1 98.69 111 LEU B O 1
ATOM 2415 N N . SER B 1 112 ? 0.367 -9.93 -11.219 1 98.56 112 SER B N 1
ATOM 2416 C CA . SER B 1 112 ? -0.153 -10.68 -10.078 1 98.56 112 SER B CA 1
ATOM 2417 C C . SER B 1 112 ? -1.517 -11.289 -10.391 1 98.56 112 SER B C 1
ATOM 2419 O O . SER B 1 112 ? -2.496 -10.562 -10.57 1 98.56 112 SER B O 1
ATOM 2421 N N . ALA B 1 113 ? -1.557 -12.57 -10.391 1 98.75 113 ALA B N 1
ATOM 2422 C CA . ALA B 1 113 ? -2.781 -13.289 -10.75 1 98.75 113 ALA B CA 1
ATOM 2423 C C . ALA B 1 113 ? -3.447 -13.883 -9.516 1 98.75 113 ALA B C 1
ATOM 2425 O O . ALA B 1 113 ? -2.768 -14.273 -8.555 1 98.75 113 ALA B O 1
ATOM 2426 N N . ALA B 1 114 ? -4.738 -13.914 -9.531 1 98.88 114 ALA B N 1
ATOM 2427 C CA . ALA B 1 114 ? -5.559 -14.594 -8.531 1 98.88 114 ALA B CA 1
ATOM 2428 C C . ALA B 1 114 ? -6.699 -15.367 -9.195 1 98.88 114 ALA B C 1
ATOM 2430 O O . ALA B 1 114 ? -7.34 -14.867 -10.117 1 98.88 114 ALA B O 1
ATOM 2431 N N . VAL B 1 115 ? -6.883 -16.547 -8.758 1 98.81 115 VAL B N 1
ATOM 2432 C CA . VAL B 1 115 ? -7.957 -17.406 -9.266 1 98.81 115 VAL B CA 1
ATOM 2433 C C . VAL B 1 115 ? -8.688 -18.062 -8.094 1 98.81 115 VAL B C 1
ATOM 2435 O O . VAL B 1 115 ? -8.062 -18.562 -7.16 1 98.81 115 VAL B O 1
ATOM 2438 N N . VAL B 1 116 ? -9.984 -18.047 -8.148 1 98.62 116 VAL B N 1
ATOM 2439 C CA . VAL B 1 116 ? -10.789 -18.719 -7.121 1 98.62 116 VAL B CA 1
ATOM 2440 C C . VAL B 1 116 ? -11.422 -19.984 -7.703 1 98.62 116 VAL B C 1
ATOM 2442 O O . VAL B 1 116 ? -11.992 -19.938 -8.797 1 98.62 116 VAL B O 1
ATOM 2445 N N . PHE B 1 117 ? -11.281 -21.031 -6.969 1 98.12 117 PHE B N 1
ATOM 2446 C CA . PHE B 1 117 ? -11.906 -22.297 -7.316 1 98.12 117 PHE B CA 1
ATOM 2447 C C . PHE B 1 117 ? -12.961 -22.688 -6.285 1 98.12 117 PHE B C 1
ATOM 2449 O O . PHE B 1 117 ? -12.812 -22.375 -5.098 1 98.12 117 PHE B O 1
ATOM 2456 N N . ARG B 1 118 ? -13.914 -23.25 -6.781 1 94.88 118 ARG B N 1
ATOM 2457 C CA . ARG B 1 118 ? -14.836 -24.016 -5.953 1 94.88 118 ARG B CA 1
ATOM 2458 C C . ARG B 1 118 ? -15.219 -25.328 -6.629 1 94.88 118 ARG B C 1
ATOM 2460 O O . ARG B 1 118 ? -15.57 -25.344 -7.812 1 94.88 118 ARG B O 1
ATOM 2467 N N . ASP B 1 119 ? -15.086 -26.406 -5.902 1 93.19 119 ASP B N 1
ATOM 2468 C CA . ASP B 1 119 ? -15.445 -27.734 -6.379 1 93.19 119 ASP B CA 1
ATOM 2469 C C . ASP B 1 119 ? -14.773 -28.031 -7.719 1 93.19 119 ASP B C 1
ATOM 2471 O O . ASP B 1 119 ? -15.438 -28.469 -8.664 1 93.19 119 ASP B O 1
ATOM 2475 N N . GLY B 1 120 ? -13.562 -27.656 -7.758 1 89.88 120 GLY B N 1
ATOM 2476 C CA . GLY B 1 120 ? -12.727 -28.016 -8.898 1 89.88 120 GLY B CA 1
ATOM 2477 C C . GLY B 1 120 ? -12.984 -27.141 -10.117 1 89.88 120 GLY B C 1
ATOM 2478 O O . GLY B 1 120 ? -12.445 -27.406 -11.195 1 89.88 120 GLY B O 1
ATOM 2479 N N . THR B 1 121 ? -13.766 -26.125 -10 1 96.06 121 THR B N 1
ATOM 2480 C CA . THR B 1 121 ? -14.07 -25.219 -11.109 1 96.06 121 THR B CA 1
ATOM 2481 C C . THR B 1 121 ? -13.648 -23.797 -10.766 1 96.06 121 THR B C 1
ATOM 2483 O O . THR B 1 121 ? -13.898 -23.312 -9.656 1 96.06 121 THR B O 1
ATOM 2486 N N . PRO B 1 122 ? -12.945 -23.172 -11.75 1 98.31 122 PRO B N 1
ATOM 2487 C CA . PRO B 1 122 ? -12.672 -21.75 -11.508 1 98.31 122 PRO B CA 1
ATOM 2488 C C . PRO B 1 122 ? -13.93 -20.891 -11.555 1 98.31 122 PRO B C 1
ATOM 2490 O O . PRO B 1 122 ? -14.719 -21 -12.5 1 98.31 122 PRO B O 1
ATOM 2493 N N . ILE B 1 123 ? -14.109 -20 -10.594 1 97.94 123 ILE B N 1
ATOM 2494 C CA . ILE B 1 123 ? -15.344 -19.219 -10.547 1 97.94 123 ILE B CA 1
ATOM 2495 C C . ILE B 1 123 ? -15.016 -17.734 -10.609 1 97.94 123 ILE B C 1
ATOM 2497 O O . ILE B 1 123 ? -15.914 -16.891 -10.75 1 97.94 123 ILE B O 1
ATOM 2501 N N . TRP B 1 124 ? -13.734 -17.359 -10.57 1 98.62 124 TRP B N 1
ATOM 2502 C CA . TRP B 1 124 ? -13.273 -15.977 -10.695 1 98.62 124 TRP B CA 1
ATOM 2503 C C . TRP B 1 124 ? -11.781 -15.922 -10.992 1 98.62 124 TRP B C 1
ATOM 2505 O O . TRP B 1 124 ? -11.023 -16.781 -10.547 1 98.62 124 TRP B O 1
ATOM 2515 N N . ARG B 1 125 ? -11.336 -14.992 -11.734 1 98.69 125 ARG B N 1
ATOM 2516 C CA . ARG B 1 125 ? -9.914 -14.758 -11.969 1 98.69 125 ARG B CA 1
ATOM 2517 C C . ARG B 1 125 ? -9.641 -13.281 -12.234 1 98.69 125 ARG B C 1
ATOM 2519 O O . ARG B 1 125 ? -10.523 -12.555 -12.695 1 98.69 125 ARG B O 1
ATOM 2526 N N . HIS B 1 126 ? -8.508 -12.852 -11.914 1 98.81 126 HIS B N 1
ATOM 2527 C CA . HIS B 1 126 ? -8.039 -11.492 -12.156 1 98.81 126 HIS B CA 1
ATOM 2528 C C . HIS B 1 126 ? -6.52 -11.43 -12.242 1 98.81 126 HIS B C 1
ATOM 2530 O O . HIS B 1 126 ? -5.824 -12.141 -11.508 1 98.81 126 HIS B O 1
ATOM 2536 N N . VAL B 1 127 ? -6.012 -10.648 -13.203 1 98.75 127 VAL B N 1
ATOM 2537 C CA . VAL B 1 127 ? -4.582 -10.367 -13.266 1 98.75 127 VAL B CA 1
ATOM 2538 C C . VAL B 1 127 ? -4.344 -8.859 -13.164 1 98.75 127 VAL B C 1
ATOM 2540 O O . VAL B 1 127 ? -4.832 -8.094 -14 1 98.75 127 VAL B O 1
ATOM 2543 N N . GLY B 1 128 ? -3.701 -8.469 -12.078 1 98.44 128 GLY B N 1
ATOM 2544 C CA . GLY B 1 128 ? -3.258 -7.086 -11.961 1 98.44 128 GLY B CA 1
ATOM 2545 C C . GLY B 1 128 ? -1.871 -6.852 -12.523 1 98.44 128 GLY B C 1
ATOM 2546 O O . GLY B 1 128 ? -1.021 -7.742 -12.492 1 98.44 128 GLY B O 1
ATOM 2547 N N . GLU B 1 129 ? -1.699 -5.66 -13.062 1 98.25 129 GLU B N 1
ATOM 2548 C CA . GLU B 1 129 ? -0.401 -5.281 -13.617 1 98.25 129 GLU B CA 1
ATOM 2549 C C . GLU B 1 129 ? 0.105 -3.982 -12.992 1 98.25 129 GLU B C 1
ATOM 2551 O O . GLU B 1 129 ? -0.663 -3.037 -12.805 1 98.25 129 GLU B O 1
ATOM 2556 N N . VAL B 1 130 ? 1.395 -4.02 -12.625 1 98.62 130 VAL B N 1
ATOM 2557 C CA . VAL B 1 130 ? 2.057 -2.838 -12.078 1 98.62 130 VAL B CA 1
ATOM 2558 C C . VAL B 1 130 ? 3.363 -2.584 -12.828 1 98.62 130 VAL B C 1
ATOM 2560 O O . VAL B 1 130 ? 4.109 -3.52 -13.125 1 98.62 130 VAL B O 1
ATOM 2563 N N . ARG B 1 131 ? 3.648 -1.366 -13.117 1 98.75 131 ARG B N 1
ATOM 2564 C CA . ARG B 1 131 ? 4.922 -0.947 -13.703 1 98.75 131 ARG B CA 1
ATOM 2565 C C . ARG B 1 131 ? 5.785 -0.232 -12.664 1 98.75 131 ARG B C 1
ATOM 2567 O O . ARG B 1 131 ? 5.328 0.708 -12.016 1 98.75 131 ARG B O 1
ATOM 2574 N N . LEU B 1 132 ? 6.98 -0.694 -12.5 1 98.81 132 LEU B N 1
ATOM 2575 C CA . LEU B 1 132 ? 7.91 -0.139 -11.523 1 98.81 132 LEU B CA 1
ATOM 2576 C C . LEU B 1 132 ? 9.211 0.297 -12.195 1 98.81 132 LEU B C 1
ATOM 2578 O O . LEU B 1 132 ? 9.781 -0.448 -12.992 1 98.81 132 LEU B O 1
ATOM 2582 N N . THR B 1 133 ? 9.641 1.486 -11.922 1 98.88 133 THR B N 1
ATOM 2583 C CA . THR B 1 133 ? 10.898 2.012 -12.445 1 98.88 133 THR B CA 1
ATOM 2584 C C . THR B 1 133 ? 11.938 2.141 -11.336 1 98.88 133 THR B C 1
ATOM 2586 O O . THR B 1 133 ? 11.695 2.795 -10.32 1 98.88 133 THR B O 1
ATOM 2589 N N . MET B 1 134 ? 13.062 1.502 -11.531 1 98.69 134 MET B N 1
ATOM 2590 C CA . MET B 1 134 ? 14.141 1.6 -10.547 1 98.69 134 MET B CA 1
ATOM 2591 C C . MET B 1 134 ? 15.07 2.758 -10.875 1 98.69 134 MET B C 1
ATOM 2593 O O . MET B 1 134 ? 15.258 3.098 -12.047 1 98.69 134 MET B O 1
ATOM 2597 N N . HIS B 1 135 ? 15.633 3.316 -9.805 1 98.38 135 HIS B N 1
ATOM 2598 C CA . HIS B 1 135 ? 16.797 4.188 -10 1 98.38 135 HIS B CA 1
ATOM 2599 C C . HIS B 1 135 ? 17.938 3.432 -10.648 1 98.38 135 HIS B C 1
ATOM 2601 O O . HIS B 1 135 ? 17.938 2.199 -10.695 1 98.38 135 HIS B O 1
ATOM 2607 N N . ARG B 1 136 ? 18.875 4.246 -11.32 1 98.12 136 ARG B N 1
ATOM 2608 C CA . ARG B 1 136 ? 20.172 3.635 -11.578 1 98.12 136 ARG B CA 1
ATOM 2609 C C . ARG B 1 136 ? 20.906 3.352 -10.273 1 98.12 136 ARG B C 1
ATOM 2611 O O . ARG B 1 136 ? 21.344 4.277 -9.578 1 98.12 136 ARG B O 1
ATOM 2618 N N . LEU B 1 137 ? 21.062 2.08 -9.906 1 97.94 137 LEU B N 1
ATOM 2619 C CA . LEU B 1 137 ? 21.594 1.668 -8.617 1 97.94 137 LEU B CA 1
ATOM 2620 C C . LEU B 1 137 ? 23.109 1.459 -8.695 1 97.94 137 LEU B C 1
ATOM 2622 O O . LEU B 1 137 ? 23.609 0.929 -9.695 1 97.94 137 LEU B O 1
ATOM 2626 N N . SER B 1 138 ? 23.797 1.877 -7.715 1 96.94 138 SER B N 1
ATOM 2627 C CA . SER B 1 138 ? 25.234 1.612 -7.668 1 96.94 138 SER B CA 1
ATOM 2628 C C . SER B 1 138 ? 25.516 0.18 -7.227 1 96.94 138 SER B C 1
ATOM 2630 O O . SER B 1 138 ? 24.719 -0.424 -6.512 1 96.94 138 SER B O 1
ATOM 2632 N N . ASP B 1 139 ? 26.656 -0.355 -7.562 1 97.31 139 ASP B N 1
ATOM 2633 C CA . ASP B 1 139 ? 27.062 -1.698 -7.156 1 97.31 139 ASP B CA 1
ATOM 2634 C C . ASP B 1 139 ? 27.125 -1.818 -5.637 1 97.31 139 ASP B C 1
ATOM 2636 O O . ASP B 1 139 ? 26.656 -2.812 -5.066 1 97.31 139 ASP B O 1
ATOM 2640 N N . GLY B 1 140 ? 27.719 -0.779 -5.051 1 96.69 140 GLY B N 1
ATOM 2641 C CA . GLY B 1 140 ? 27.828 -0.782 -3.602 1 96.69 140 GLY B CA 1
ATOM 2642 C C . GLY B 1 140 ? 26.484 -0.826 -2.898 1 96.69 140 GLY B C 1
ATOM 2643 O O . GLY B 1 140 ? 26.312 -1.577 -1.938 1 96.69 140 GLY B O 1
ATOM 2644 N N . PHE B 1 141 ? 25.547 -0.058 -3.396 1 96.62 141 PHE B N 1
ATOM 2645 C CA . PHE B 1 141 ? 24.219 -0.054 -2.793 1 96.62 141 PHE B CA 1
ATOM 2646 C C . PHE B 1 141 ? 23.547 -1.414 -2.951 1 96.62 141 PHE B C 1
ATOM 2648 O O . PHE B 1 141 ? 22.984 -1.946 -1.996 1 96.62 141 PHE B O 1
ATOM 2655 N N . ILE B 1 142 ? 23.594 -1.989 -4.156 1 98.25 142 ILE B N 1
ATOM 2656 C CA . ILE B 1 142 ? 22.984 -3.281 -4.426 1 98.25 142 ILE B CA 1
ATOM 2657 C C . ILE B 1 142 ? 23.531 -4.332 -3.469 1 98.25 142 ILE B C 1
ATOM 2659 O O . ILE B 1 142 ? 22.766 -5.086 -2.857 1 98.25 142 ILE B O 1
ATOM 2663 N N . GLN B 1 143 ? 24.828 -4.332 -3.307 1 98.19 143 GLN B N 1
ATOM 2664 C CA . GLN B 1 143 ? 25.469 -5.297 -2.422 1 98.19 143 GLN B CA 1
ATOM 2665 C C . GLN B 1 143 ? 25 -5.121 -0.98 1 98.19 143 GLN B C 1
ATOM 2667 O O . GLN B 1 143 ? 24.656 -6.094 -0.309 1 98.19 143 GLN B O 1
ATOM 2672 N N . ASP B 1 144 ? 24.984 -3.91 -0.494 1 97.12 144 ASP B N 1
ATOM 2673 C CA . ASP B 1 144 ? 24.562 -3.619 0.871 1 97.12 144 ASP B CA 1
ATOM 2674 C C . ASP B 1 144 ? 23.109 -4.012 1.087 1 97.12 144 ASP B C 1
ATOM 2676 O O . ASP B 1 144 ? 22.766 -4.602 2.113 1 97.12 144 ASP B O 1
ATOM 2680 N N . TYR B 1 145 ? 22.312 -3.627 0.134 1 98.12 145 TYR B N 1
ATOM 2681 C CA . TYR B 1 145 ? 20.875 -3.91 0.208 1 98.12 145 TYR B CA 1
ATOM 2682 C C . TYR B 1 145 ? 20.625 -5.41 0.294 1 98.12 145 TYR B C 1
ATOM 2684 O O . TYR B 1 145 ? 19.859 -5.867 1.145 1 98.12 145 TYR B O 1
ATOM 2692 N N . VAL B 1 146 ? 21.266 -6.18 -0.612 1 98.69 146 VAL B N 1
ATOM 2693 C CA . VAL B 1 146 ? 21.078 -7.625 -0.643 1 98.69 146 VAL B CA 1
ATOM 2694 C C . VAL B 1 146 ? 21.562 -8.242 0.665 1 98.69 146 VAL B C 1
ATOM 2696 O O . VAL B 1 146 ? 20.875 -9.07 1.265 1 98.69 146 VAL B O 1
ATOM 2699 N N . ASN B 1 147 ? 22.672 -7.77 1.117 1 98.25 147 ASN B N 1
ATOM 2700 C CA . ASN B 1 147 ? 23.234 -8.297 2.357 1 98.25 147 ASN B CA 1
ATOM 2701 C C . ASN B 1 147 ? 22.312 -8.039 3.543 1 98.25 147 ASN B C 1
ATOM 2703 O O . ASN B 1 147 ? 22.094 -8.93 4.367 1 98.25 147 ASN B O 1
ATOM 2707 N N . GLN B 1 148 ? 21.781 -6.887 3.58 1 97.12 148 GLN B N 1
ATOM 2708 C CA . GLN B 1 148 ? 20.953 -6.457 4.711 1 97.12 148 GLN B CA 1
ATOM 2709 C C . GLN B 1 148 ? 19.578 -7.117 4.672 1 97.12 148 GLN B C 1
ATOM 2711 O O . GLN B 1 148 ? 18.984 -7.391 5.719 1 97.12 148 GLN B O 1
ATOM 2716 N N . ASN B 1 149 ? 19.109 -7.461 3.428 1 98.25 149 ASN B N 1
ATOM 2717 C CA . ASN B 1 149 ? 17.703 -7.844 3.299 1 98.25 149 ASN B CA 1
ATOM 2718 C C . ASN B 1 149 ? 17.562 -9.281 2.818 1 98.25 149 ASN B C 1
ATOM 2720 O O . ASN B 1 149 ? 16.453 -9.742 2.551 1 98.25 149 ASN B O 1
ATOM 2724 N N . TRP B 1 150 ? 18.578 -10.07 2.777 1 98.62 150 TRP B N 1
ATOM 2725 C CA . TRP B 1 150 ? 18.594 -11.367 2.107 1 98.62 150 TRP B CA 1
ATOM 2726 C C . TRP B 1 150 ? 17.484 -12.266 2.639 1 98.62 150 TRP B C 1
ATOM 2728 O O . TRP B 1 150 ? 16.734 -12.852 1.86 1 98.62 150 TRP B O 1
ATOM 2738 N N . GLU B 1 151 ? 17.312 -12.328 3.932 1 97.81 151 GLU B N 1
ATOM 2739 C CA . GLU B 1 151 ? 16.375 -13.266 4.539 1 97.81 151 GLU B CA 1
ATOM 2740 C C . GLU B 1 151 ? 14.938 -12.93 4.148 1 97.81 151 GLU B C 1
ATOM 2742 O O . GLU B 1 151 ? 14.07 -13.812 4.121 1 97.81 151 GLU B O 1
ATOM 2747 N N . ASN B 1 152 ? 14.719 -11.688 3.73 1 96.88 152 ASN B N 1
ATOM 2748 C CA . ASN B 1 152 ? 13.375 -11.25 3.373 1 96.88 152 ASN B CA 1
ATOM 2749 C C . ASN B 1 152 ? 13.156 -11.281 1.863 1 96.88 152 ASN B C 1
ATOM 2751 O O . ASN B 1 152 ? 12.109 -11.734 1.394 1 96.88 152 ASN B O 1
ATOM 2755 N N . ILE B 1 153 ? 14.195 -10.914 1.123 1 97.94 153 ILE B N 1
ATOM 2756 C CA . ILE B 1 153 ? 13.977 -10.664 -0.297 1 97.94 153 ILE B CA 1
ATOM 2757 C C . ILE B 1 153 ? 14.141 -11.961 -1.083 1 97.94 153 ILE B C 1
ATOM 2759 O O . ILE B 1 153 ? 13.766 -12.039 -2.252 1 97.94 153 ILE B O 1
ATOM 2763 N N . ARG B 1 154 ? 14.664 -13.016 -0.454 1 97.44 154 ARG B N 1
ATOM 2764 C CA . ARG B 1 154 ? 14.875 -14.273 -1.156 1 97.44 154 ARG B CA 1
ATOM 2765 C C . ARG B 1 154 ? 13.547 -14.93 -1.521 1 97.44 154 ARG B C 1
ATOM 2767 O O . ARG B 1 154 ? 13.508 -15.828 -2.359 1 97.44 154 ARG B O 1
ATOM 2774 N N . TRP B 1 155 ? 12.438 -14.422 -1.007 1 95.19 155 TRP B N 1
ATOM 2775 C CA . TRP B 1 155 ? 11.117 -14.984 -1.236 1 95.19 155 TRP B CA 1
ATOM 2776 C C . TRP B 1 155 ? 10.32 -14.125 -2.209 1 95.19 155 TRP B C 1
ATOM 2778 O O . TRP B 1 155 ? 9.117 -14.344 -2.406 1 95.19 155 TRP B O 1
ATOM 2788 N N . SER B 1 156 ? 10.984 -13.164 -2.869 1 96.12 156 SER B N 1
ATOM 2789 C CA . SER B 1 156 ? 10.336 -12.242 -3.803 1 96.12 156 SER B CA 1
ATOM 2790 C C . SER B 1 156 ? 10.977 -12.32 -5.188 1 96.12 156 SER B C 1
ATOM 2792 O O . SER B 1 156 ? 12.203 -12.289 -5.312 1 96.12 156 SER B O 1
ATOM 2794 N N . VAL B 1 157 ? 10.18 -12.391 -6.207 1 95 157 VAL B N 1
ATOM 2795 C CA . VAL B 1 157 ? 10.68 -12.531 -7.57 1 95 157 VAL B CA 1
ATOM 2796 C C . VAL B 1 157 ? 11.453 -11.281 -7.973 1 95 157 VAL B C 1
ATOM 2798 O O . VAL B 1 157 ? 12.367 -11.352 -8.797 1 95 157 VAL B O 1
ATOM 2801 N N . GLY B 1 158 ? 11.305 -10.156 -7.391 1 96.38 158 GLY B N 1
ATOM 2802 C CA . GLY B 1 158 ? 11.969 -8.922 -7.77 1 96.38 158 GLY B CA 1
ATOM 2803 C C . GLY B 1 158 ? 13.133 -8.57 -6.863 1 96.38 158 GLY B C 1
ATOM 2804 O O . GLY B 1 158 ? 13.836 -7.582 -7.098 1 96.38 158 GLY B O 1
ATOM 2805 N N . CYS B 1 159 ? 13.367 -9.453 -5.84 1 98.38 159 CYS B N 1
ATOM 2806 C CA . CYS B 1 159 ? 14.398 -9.203 -4.836 1 98.38 159 CYS B CA 1
ATOM 2807 C C . CYS B 1 159 ? 14.164 -7.867 -4.137 1 98.38 159 CYS B C 1
ATOM 2809 O O . CYS B 1 159 ? 15.109 -7.109 -3.904 1 98.38 159 CYS B O 1
ATOM 2811 N N . TYR B 1 160 ? 12.938 -7.559 -3.896 1 98.5 160 TYR B N 1
ATOM 2812 C CA . TYR B 1 160 ? 12.586 -6.352 -3.154 1 98.5 160 TYR B CA 1
ATOM 2813 C C . TYR B 1 160 ? 11.234 -6.508 -2.467 1 98.5 160 TYR B C 1
ATOM 2815 O O . TYR B 1 160 ? 10.43 -7.348 -2.861 1 98.5 160 TYR B O 1
ATOM 2823 N N . ARG B 1 161 ? 11.109 -5.742 -1.442 1 97.62 161 ARG B N 1
ATOM 2824 C CA . ARG B 1 161 ? 9.844 -5.543 -0.75 1 97.62 161 ARG B CA 1
ATOM 2825 C C . ARG B 1 161 ? 9.469 -4.066 -0.696 1 97.62 161 ARG B C 1
ATOM 2827 O O . ARG B 1 161 ? 10.109 -3.287 0.013 1 97.62 161 ARG B O 1
ATOM 2834 N N . LEU B 1 162 ? 8.383 -3.736 -1.498 1 97.94 162 LEU B N 1
ATOM 2835 C CA . LEU B 1 162 ? 7.984 -2.338 -1.614 1 97.94 162 LEU B CA 1
ATOM 2836 C C . LEU B 1 162 ? 7.566 -1.775 -0.259 1 97.94 162 LEU B C 1
ATOM 2838 O O . LEU B 1 162 ? 7.77 -0.591 0.015 1 97.94 162 LEU B O 1
ATOM 2842 N N . GLU B 1 163 ? 6.977 -2.6 0.635 1 96.62 163 GLU B N 1
ATOM 2843 C CA . GLU B 1 163 ? 6.469 -2.197 1.943 1 96.62 163 GLU B CA 1
ATOM 2844 C C . GLU B 1 163 ? 7.609 -1.963 2.93 1 96.62 163 GLU B C 1
ATOM 2846 O O . GLU B 1 163 ? 7.387 -1.511 4.055 1 96.62 163 GLU B O 1
ATOM 2851 N N . ALA B 1 164 ? 8.836 -2.291 2.533 1 97.31 164 ALA B N 1
ATOM 2852 C CA . ALA B 1 164 ? 10.031 -2.156 3.369 1 97.31 164 ALA B CA 1
ATOM 2853 C C . ALA B 1 164 ? 11.109 -1.352 2.658 1 97.31 164 ALA B C 1
ATOM 2855 O O . ALA B 1 164 ? 10.812 -0.375 1.965 1 97.31 164 ALA B O 1
ATOM 2856 N N . GLU B 1 165 ? 12.359 -1.652 2.906 1 97.12 165 GLU B N 1
ATOM 2857 C CA . GLU B 1 165 ? 13.461 -0.842 2.391 1 97.12 165 GLU B CA 1
ATOM 2858 C C . GLU B 1 165 ? 13.5 -0.863 0.866 1 97.12 165 GLU B C 1
ATOM 2860 O O . GLU B 1 165 ? 14.094 0.014 0.241 1 97.12 165 GLU B O 1
ATOM 2865 N N . GLY B 1 166 ? 12.797 -1.848 0.264 1 97.94 166 GLY B N 1
ATOM 2866 C CA . GLY B 1 166 ? 12.781 -1.963 -1.186 1 97.94 166 GLY B CA 1
ATOM 2867 C C . GLY B 1 166 ? 12.203 -0.744 -1.876 1 97.94 166 GLY B C 1
ATOM 2868 O O . GLY B 1 166 ? 12.453 -0.512 -3.059 1 97.94 166 GLY B O 1
ATOM 2869 N N . VAL B 1 167 ? 11.398 0.027 -1.165 1 98.12 167 VAL B N 1
ATOM 2870 C CA . VAL B 1 167 ? 10.781 1.215 -1.741 1 98.12 167 VAL B CA 1
ATOM 2871 C C . VAL B 1 167 ? 11.859 2.195 -2.193 1 98.12 167 VAL B C 1
ATOM 2873 O O . VAL B 1 167 ? 11.656 2.963 -3.137 1 98.12 167 VAL B O 1
ATOM 2876 N N . ARG B 1 168 ? 13.078 2.164 -1.668 1 96.88 168 ARG B N 1
ATOM 2877 C CA . ARG B 1 168 ? 14.172 3.068 -1.999 1 96.88 168 ARG B CA 1
ATOM 2878 C C . ARG B 1 168 ? 14.703 2.791 -3.4 1 96.88 168 ARG B C 1
ATOM 2880 O O . ARG B 1 168 ? 15.406 3.625 -3.98 1 96.88 168 ARG B O 1
ATOM 2887 N N . LEU B 1 169 ? 14.422 1.606 -3.85 1 98.25 169 LEU B N 1
ATOM 2888 C CA . LEU B 1 169 ? 14.953 1.201 -5.145 1 98.25 169 LEU B CA 1
ATOM 2889 C C . LEU B 1 169 ? 14.234 1.924 -6.281 1 98.25 169 LEU B C 1
ATOM 2891 O O . LEU B 1 169 ? 14.742 1.979 -7.406 1 98.25 169 LEU B O 1
ATOM 2895 N N . PHE B 1 170 ? 13.07 2.531 -5.98 1 98.62 170 PHE B N 1
ATOM 2896 C CA . PHE B 1 170 ? 12.172 2.887 -7.078 1 98.62 170 PHE B CA 1
ATOM 2897 C C . PHE B 1 170 ? 12.047 4.398 -7.203 1 98.62 170 PHE B C 1
ATOM 2899 O O . PHE B 1 170 ? 11.984 5.109 -6.195 1 98.62 170 PHE B O 1
ATOM 2906 N N . SER B 1 171 ? 11.953 4.852 -8.461 1 98.25 171 SER B N 1
ATOM 2907 C CA . SER B 1 171 ? 11.664 6.25 -8.758 1 98.25 171 SER B CA 1
ATOM 2908 C C . SER B 1 171 ? 10.195 6.441 -9.125 1 98.25 171 SER B C 1
ATOM 2910 O O . SER B 1 171 ? 9.672 7.555 -9.039 1 98.25 171 SER B O 1
ATOM 2912 N N . ALA B 1 172 ? 9.586 5.348 -9.516 1 98.56 172 ALA B N 1
ATOM 2913 C CA . ALA B 1 172 ? 8.18 5.422 -9.891 1 98.56 172 ALA B CA 1
ATOM 2914 C C . ALA B 1 172 ? 7.496 4.066 -9.742 1 98.56 172 ALA B C 1
ATOM 2916 O O . ALA B 1 172 ? 8.109 3.025 -9.992 1 98.56 172 ALA B O 1
ATOM 2917 N N . VAL B 1 173 ? 6.297 4.07 -9.305 1 98.56 173 VAL B N 1
ATOM 2918 C CA . VAL B 1 173 ? 5.414 2.912 -9.227 1 98.56 173 VAL B CA 1
ATOM 2919 C C . VAL B 1 173 ? 4.047 3.264 -9.805 1 98.56 173 VAL B C 1
ATOM 2921 O O . VAL B 1 173 ? 3.383 4.191 -9.336 1 98.56 173 VAL B O 1
ATOM 2924 N N . GLU B 1 174 ? 3.65 2.625 -10.836 1 98.19 174 GLU B N 1
ATOM 2925 C CA . GLU B 1 174 ? 2.361 2.852 -11.484 1 98.19 174 GLU B CA 1
ATOM 2926 C C . GLU B 1 174 ? 1.478 1.61 -11.406 1 98.19 174 GLU B C 1
ATOM 2928 O O . GLU B 1 174 ? 1.657 0.664 -12.172 1 98.19 174 GLU B O 1
ATOM 2933 N N . GLY B 1 175 ? 0.452 1.667 -10.602 1 97.5 175 GLY B N 1
ATOM 2934 C CA . GLY B 1 175 ? -0.448 0.541 -10.406 1 97.5 175 GLY B CA 1
ATOM 2935 C C . GLY B 1 175 ? -0.839 0.328 -8.961 1 97.5 175 GLY B C 1
ATOM 2936 O O . GLY B 1 175 ? -0.562 1.174 -8.102 1 97.5 175 GLY B O 1
ATOM 2937 N N . ASP B 1 176 ? -1.434 -0.792 -8.742 1 97.19 176 ASP B N 1
ATOM 2938 C CA . ASP B 1 176 ? -2.033 -1.129 -7.457 1 97.19 176 ASP B CA 1
ATOM 2939 C C . ASP B 1 176 ? -0.985 -1.669 -6.488 1 97.19 176 ASP B C 1
ATOM 2941 O O . ASP B 1 176 ? -0.25 -2.602 -6.816 1 97.19 176 ASP B O 1
ATOM 2945 N N . TYR B 1 177 ? -0.928 -1.094 -5.305 1 98.31 177 TYR B N 1
ATOM 2946 C CA . TYR B 1 177 ? 0.044 -1.445 -4.273 1 98.31 177 TYR B CA 1
ATOM 2947 C C . TYR B 1 177 ? -0.082 -2.912 -3.883 1 98.31 177 TYR B C 1
ATOM 2949 O O . TYR B 1 177 ? 0.922 -3.617 -3.756 1 98.31 177 TYR B O 1
ATOM 2957 N N . PHE B 1 178 ? -1.281 -3.412 -3.707 1 98.44 178 PHE B N 1
ATOM 2958 C CA . PHE B 1 178 ? -1.491 -4.781 -3.248 1 98.44 178 PHE B CA 1
ATOM 2959 C C . PHE B 1 178 ? -1.033 -5.781 -4.305 1 98.44 178 PHE B C 1
ATOM 2961 O O . PHE B 1 178 ? -0.555 -6.867 -3.971 1 98.44 178 PHE B O 1
ATOM 2968 N N . SER B 1 179 ? -1.157 -5.367 -5.547 1 98.19 179 SER B N 1
ATOM 2969 C CA . SER B 1 179 ? -0.646 -6.203 -6.625 1 98.19 179 SER B CA 1
ATOM 2970 C C . SER B 1 179 ? 0.875 -6.305 -6.574 1 98.19 179 SER B C 1
ATOM 2972 O O . SER B 1 179 ? 1.446 -7.34 -6.914 1 98.19 179 SER B O 1
ATOM 2974 N N . VAL B 1 180 ? 1.505 -5.23 -6.188 1 98.56 180 VAL B N 1
ATOM 2975 C CA . VAL B 1 180 ? 2.955 -5.285 -6.027 1 98.56 180 VAL B CA 1
ATOM 2976 C C . VAL B 1 180 ? 3.32 -6.324 -4.973 1 98.56 180 VAL B C 1
ATOM 2978 O O . VAL B 1 180 ? 4.277 -7.082 -5.141 1 98.56 180 VAL B O 1
ATOM 2981 N N . LEU B 1 181 ? 2.502 -6.348 -3.908 1 97.94 181 LEU B N 1
ATOM 2982 C CA . LEU B 1 181 ? 2.809 -7.254 -2.805 1 97.94 181 LEU B CA 1
ATOM 2983 C C . LEU B 1 181 ? 2.486 -8.695 -3.18 1 97.94 181 LEU B C 1
ATOM 2985 O O . LEU B 1 181 ? 2.971 -9.633 -2.539 1 97.94 181 LEU B O 1
ATOM 2989 N N . GLY B 1 182 ? 1.565 -8.852 -4.133 1 97.38 182 GLY B N 1
ATOM 2990 C CA . GLY B 1 182 ? 1.406 -10.211 -4.625 1 97.38 182 GLY B CA 1
ATOM 2991 C C . GLY B 1 182 ? -0.044 -10.648 -4.711 1 97.38 182 GLY B C 1
ATOM 2992 O O . GLY B 1 182 ? -0.33 -11.812 -4.977 1 97.38 182 GLY B O 1
ATOM 2993 N N . LEU B 1 183 ? -0.945 -9.703 -4.465 1 98.38 183 LEU B N 1
ATOM 2994 C CA . LEU B 1 183 ? -2.357 -10.07 -4.484 1 98.38 183 LEU B CA 1
ATOM 2995 C C . LEU B 1 183 ? -3.215 -8.891 -4.945 1 98.38 183 LEU B C 1
ATOM 2997 O O . LEU B 1 183 ? -3.199 -7.828 -4.324 1 98.38 183 LEU B O 1
ATOM 3001 N N . PRO B 1 184 ? -3.916 -9.07 -6.109 1 98.5 184 PRO B N 1
ATOM 3002 C CA . PRO B 1 184 ? -4.922 -8.062 -6.434 1 98.5 184 PRO B CA 1
ATOM 3003 C C . PRO B 1 184 ? -6.078 -8.031 -5.438 1 98.5 184 PRO B C 1
ATOM 3005 O O . PRO B 1 184 ? -7.188 -8.469 -5.762 1 98.5 184 PRO B O 1
ATOM 3008 N N . LEU B 1 185 ? -5.883 -7.441 -4.348 1 98.62 185 LEU B N 1
ATOM 3009 C CA . LEU B 1 185 ? -6.746 -7.535 -3.176 1 98.62 185 LEU B CA 1
ATOM 3010 C C . LEU B 1 185 ? -8.094 -6.867 -3.438 1 98.62 185 LEU B C 1
ATOM 3012 O O . LEU B 1 185 ? -9.141 -7.457 -3.17 1 98.62 185 LEU B O 1
ATOM 3016 N N . LEU B 1 186 ? -8.055 -5.641 -3.971 1 98.5 186 LEU B N 1
ATOM 3017 C CA . LEU B 1 186 ? -9.281 -4.871 -4.102 1 98.5 186 LEU B CA 1
ATOM 3018 C C . LEU B 1 186 ? -10.234 -5.535 -5.086 1 98.5 186 LEU B C 1
ATOM 3020 O O . LEU B 1 186 ? -11.422 -5.715 -4.785 1 98.5 186 LEU B O 1
ATOM 3024 N N . PRO B 1 187 ? -9.719 -5.977 -6.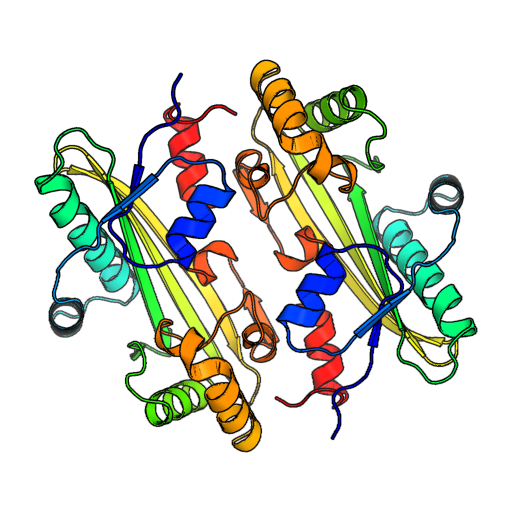266 1 98.62 187 PRO B N 1
ATOM 3025 C CA . PRO B 1 187 ? -10.602 -6.73 -7.156 1 98.62 187 PRO B CA 1
ATOM 3026 C C . PRO B 1 187 ? -11.195 -7.973 -6.492 1 98.62 187 PRO B C 1
ATOM 3028 O O . PRO B 1 187 ? -12.367 -8.289 -6.703 1 98.62 187 PRO B O 1
ATOM 3031 N N . PHE B 1 188 ? -10.438 -8.633 -5.695 1 98.56 188 PHE B N 1
ATOM 3032 C CA . PHE B 1 188 ? -10.922 -9.828 -5.004 1 98.56 188 PHE B CA 1
ATOM 3033 C C . PHE B 1 188 ? -12.016 -9.469 -4.008 1 98.56 188 PHE B C 1
ATOM 3035 O O . PHE B 1 188 ? -13.078 -10.094 -3.998 1 98.56 188 PHE B O 1
ATOM 3042 N N . LEU B 1 189 ? -11.812 -8.461 -3.207 1 97.56 189 LEU B N 1
ATOM 3043 C CA . LEU B 1 189 ? -12.797 -8.023 -2.227 1 97.56 189 LEU B CA 1
ATOM 3044 C C . LEU B 1 189 ? -14.078 -7.551 -2.912 1 97.56 189 LEU B C 1
ATOM 3046 O O . LEU B 1 189 ? -15.18 -7.812 -2.43 1 97.56 189 LEU B O 1
ATOM 3050 N N . ASN B 1 190 ? -13.906 -6.781 -4.023 1 98.12 190 ASN B N 1
ATOM 3051 C CA . ASN B 1 190 ? -15.07 -6.344 -4.797 1 98.12 190 ASN B CA 1
ATOM 3052 C C . ASN B 1 190 ? -15.906 -7.531 -5.262 1 98.12 190 ASN B C 1
ATOM 3054 O O . ASN B 1 190 ? -17.141 -7.484 -5.199 1 98.12 190 ASN B O 1
ATOM 3058 N N . TRP B 1 191 ? -15.234 -8.539 -5.711 1 97.94 191 TRP B N 1
ATOM 3059 C CA . TRP B 1 191 ? -15.922 -9.742 -6.168 1 97.94 191 TRP B CA 1
ATOM 3060 C C . TRP B 1 191 ? -16.672 -10.414 -5.02 1 97.94 191 TRP B C 1
ATOM 3062 O O . TRP B 1 191 ? -17.828 -10.797 -5.168 1 97.94 191 TRP B O 1
ATOM 3072 N N . LEU B 1 192 ? -16.016 -10.586 -3.834 1 96.75 192 LEU B N 1
ATOM 3073 C CA . LEU B 1 192 ? -16.672 -11.156 -2.66 1 96.75 192 LEU B CA 1
ATOM 3074 C C . LEU B 1 192 ? -17.906 -10.344 -2.271 1 96.75 192 LEU B C 1
ATOM 3076 O O . LEU B 1 192 ? -18.922 -10.906 -1.885 1 96.75 192 LEU B O 1
A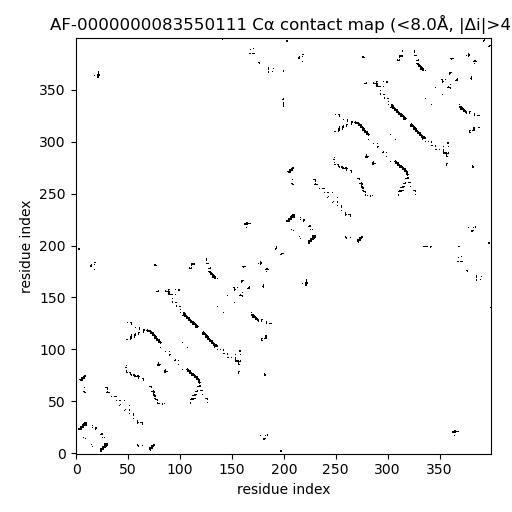TOM 3080 N N . HIS B 1 193 ? -17.75 -9.023 -2.395 1 94.75 193 HIS B N 1
ATOM 3081 C CA . HIS B 1 193 ? -18.828 -8.109 -2.057 1 94.75 193 HIS B CA 1
ATOM 3082 C C . HIS B 1 193 ? -20.031 -8.32 -2.98 1 94.75 193 HIS B C 1
ATOM 3084 O O . HIS B 1 193 ? -21.156 -8.453 -2.516 1 94.75 193 HIS B O 1
ATOM 3090 N N . ILE B 1 194 ? -19.812 -8.375 -4.273 1 94.94 194 ILE B N 1
ATOM 3091 C CA . ILE B 1 194 ? -20.859 -8.523 -5.277 1 94.94 194 ILE B CA 1
ATOM 3092 C C . ILE B 1 194 ? -21.578 -9.852 -5.066 1 94.94 194 ILE B C 1
ATOM 3094 O O . ILE B 1 194 ? -22.797 -9.922 -5.227 1 94.94 194 ILE B O 1
ATOM 3098 N N . ARG B 1 195 ? -20.922 -10.867 -4.594 1 93.88 195 ARG B N 1
ATOM 3099 C CA . ARG B 1 195 ? -21.484 -12.195 -4.375 1 93.88 195 ARG B CA 1
ATOM 3100 C C . ARG B 1 195 ? -22.234 -12.258 -3.047 1 93.88 195 ARG B C 1
ATOM 3102 O O . ARG B 1 195 ? -22.984 -13.211 -2.791 1 93.88 195 ARG B O 1
ATOM 3109 N N . GLY B 1 196 ? -21.875 -11.344 -2.182 1 92.06 196 GLY B N 1
ATOM 3110 C CA . GLY B 1 196 ? -22.5 -11.312 -0.869 1 92.06 196 GLY B CA 1
ATOM 3111 C C . GLY B 1 196 ? -21.75 -12.141 0.166 1 92.06 196 GLY B C 1
ATOM 3112 O O . GLY B 1 196 ? -22.312 -12.469 1.217 1 92.06 196 GLY B O 1
ATOM 3113 N N . ASP B 1 197 ? -20.484 -12.477 -0.143 1 92.25 197 ASP B N 1
ATOM 3114 C CA . ASP B 1 197 ? -19.672 -13.289 0.772 1 92.25 197 ASP B CA 1
ATOM 3115 C C . ASP B 1 197 ? -19.172 -12.445 1.94 1 92.25 197 ASP B C 1
ATOM 3117 O O . ASP B 1 197 ? -18.828 -12.984 2.998 1 92.25 197 ASP B O 1
ATOM 3121 N N . ILE B 1 198 ? -19.062 -11.156 1.68 1 88.88 198 ILE B N 1
ATOM 3122 C CA . ILE B 1 198 ? -18.703 -10.242 2.764 1 88.88 198 ILE B CA 1
ATOM 3123 C C . ILE B 1 198 ? -19.688 -9.086 2.812 1 88.88 198 ILE B C 1
ATOM 3125 O O . ILE B 1 198 ? -20.328 -8.766 1.809 1 88.88 198 ILE B O 1
ATOM 3129 N N . ARG B 1 199 ? -19.859 -8.672 4.074 1 80.88 199 ARG B N 1
ATOM 3130 C CA . ARG B 1 199 ? -20.766 -7.543 4.266 1 80.88 199 ARG B CA 1
ATOM 3131 C C . ARG B 1 199 ? -20.031 -6.215 4.113 1 80.88 199 ARG B C 1
ATOM 3133 O O . ARG B 1 199 ? -18.844 -6.113 4.441 1 80.88 199 ARG B O 1
ATOM 3140 N N . THR B 1 200 ? -20.703 -5.316 3.346 1 81.62 200 THR B N 1
ATOM 3141 C CA . THR B 1 200 ? -20.281 -3.922 3.359 1 81.62 200 THR B CA 1
ATOM 3142 C C . THR B 1 200 ? -21.469 -2.988 3.529 1 81.62 200 THR B C 1
ATOM 3144 O O . THR B 1 200 ? -22.609 -3.361 3.219 1 81.62 200 THR B O 1
#

Secondary structure (DSSP, 8-state):
-PPPEEEE----HHHHHHHHHTT-EEEE------HHHHHHHHHHTT--HHHHHHHHHHHHHHHHHHTSTTSEEEEEEEEEEETTEEEPPPSSHHHHHHHHHHHTTSEEEEEEEEEEEETTEEEEEEEEEEEEEE----HHHHHHHHHHHHHHHTTSTTS--TTTGGGGGEEEEES-HHHHHT--HHHHHHHHHHHTSS--/-PPPEEEE----HHHHHHHHHTT-EEEE------HHHHHHHHHHTT--HHHHHHHHHHHHHHHHHHTSTTSEEEEEEEEEEETTEEEPPPSSHHHHHHHHHHHTTSEEEEEEEEEEEETTEEEEEEEEEEEEEE----HHHHHHHHHHHHHHHTTSTTS--TTTGGGGGEEEEES-HHHHHT--HHHHHHHHHHHTSS--

Solvent-accessible surface area (backbone atoms only — not comparable to full-atom values): 20488 Å² total; per-residue (Å²): 128,80,66,53,65,35,34,33,17,40,76,52,64,62,50,51,47,55,44,42,37,43,66,46,49,69,47,73,43,61,43,93,67,64,63,66,60,52,47,50,52,39,48,76,72,64,50,51,68,65,53,46,15,42,49,53,2,38,53,22,7,42,58,44,11,64,78,35,72,80,36,45,12,38,6,49,25,66,33,34,36,47,96,86,41,74,50,64,56,38,91,45,71,67,50,36,46,51,52,47,56,71,43,38,54,34,70,35,35,40,32,6,7,36,21,32,17,42,63,63,35,79,77,47,71,50,73,34,64,30,41,39,28,30,40,72,56,38,71,68,42,47,52,50,50,45,68,75,39,41,92,66,24,46,82,22,49,75,54,47,41,68,89,28,46,36,43,65,49,40,73,44,75,51,58,53,64,48,26,72,68,38,33,43,51,61,66,50,50,45,50,35,42,77,74,58,52,43,88,70,128,80,66,52,66,35,35,33,17,40,78,54,62,61,51,51,46,56,44,43,37,43,66,47,49,70,49,71,43,61,43,94,67,64,63,65,61,52,47,51,53,39,47,76,72,65,49,51,67,65,54,48,15,43,49,51,2,40,52,21,8,43,59,44,11,64,78,36,72,79,35,45,14,39,6,48,25,66,35,34,36,48,94,86,40,75,50,63,56,37,90,44,71,68,48,35,46,51,52,47,58,70,42,37,53,34,69,34,34,40,33,6,7,36,21,33,16,42,62,65,36,79,78,48,72,50,74,34,64,30,42,38,28,30,40,69,56,37,71,68,42,46,52,51,50,45,68,74,39,42,93,65,22,46,80,22,50,74,54,47,42,67,90,28,48,37,42,64,48,39,72,44,76,50,58,55,64,49,27,74,68,37,34,43,51,61,66,51,50,45,52,35,42,77,73,60,53,43,89,70

Sequence (400 aa):
MAEPDILLASSSEIRAKLLRDAGLSLRAEPARIDEEMIRDALLAEGANPRDVADTLAEMKAAKVSARNPGVMTLGADQVLELKGRIFSKPETPEQAVEHLHALSGRTHRLLSAAVVFRDGTPIWRHVGEVRLTMHRLSDGFIQDYVNQNWENIRWSVGCYRLEAEGVRLFSAVEGDYFSVLGLPLLPFLNWLHIRGDIRTMAEPDILLASSSEIRAKLLRDAGLSLRAEPARIDEEMIRDALLAEGANPRDVADTLAEMKAAKVSARNPGVMTLGADQVLELKGRIFSKPETPEQAVEHLHALSGRTHRLLSAAVVFRDGTPIWRHVGEVRLTMHRLSDGFIQDYVNQNWENIRWSVGCYRLEAEGVRLFSAVEGDYFSVLGLPLLPFLNWLHIRGDIRT

Nearest PDB structures (foldseek):
  4heb-assembly1_B  TM=9.388E-01  e=4.175E-18  Bacillus subtilis
  4heb-assembly1_A  TM=9.372E-01  e=9.692E-18  Bacillus subtilis
  4jhc-assembly1_A  TM=8.793E-01  e=3.222E-18  Escherichia coli K-12
  4lu1-assembly1_A  TM=8.850E-01  e=4.455E-18  Escherichia coli K-12
  1exc-assembly1_A  TM=9.335E-01  e=6.342E-17  Bacillus subtilis

InterPro domains:
  IPR003697 Nucleoside triphosphate pyrophosphatase Maf-like protein [MF_00528] (5-197)
  IPR003697 Nucleoside triphosphate pyrophosphatase Maf-like protein [PF02545] (6-192)
  IPR003697 Nucleoside triphosphate pyrophosphatase Maf-like protein [PIRSF006305] (4-193)
  IPR003697 Nucleoside triphosphate pyrophosphatase Maf-like protein [P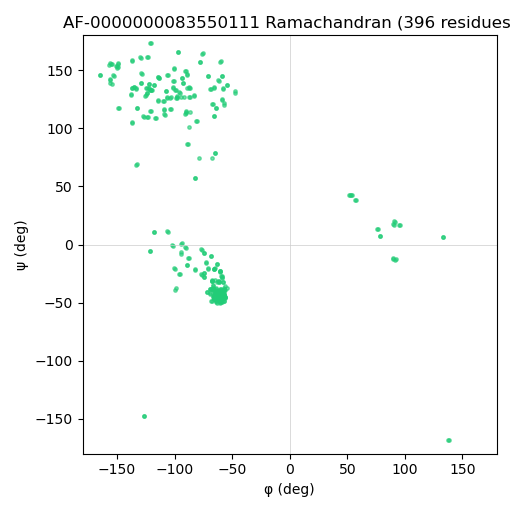THR43213] (5-192)
  IPR003697 Nucleoside triphosphate pyrophosphatase Maf-like protein [cd00555] (6-192)
  IPR029001 Inosine triphosphate pyrophosphatase-like [G3DSA:3.90.950.10] (4-195)
  IPR029001 Inosine triphosphate pyrophosphatase-like [SSF52972] (5-192)

Radius of gyration: 22.21 Å; Cα contacts (8 Å, |Δi|>4): 871; chains: 2; bounding box: 54×65×46 Å